Protein AF-A0A1M6E5K1-F1 (afdb_monomer_lite)

Foldseek 3Di:
DPPVVVVVVVVVVVVVVPDDDVVCVVPPPFDADEPDFALRVQCPDQQQVVVNVVCVVVPVSVVSVDLFAKEFEGETPVQVVVQVVPDDDDPLLRQQRMARDEDDQVVDAAWDWGQTRNRFTWIWGDDPPWTDTNNWTFPDWDHHYNRYTYTYTNHRDDAFAFQLRVCVPFPVLVNVLQVVQWDKDFPPVPWAFDQADPVRHTDTPTDIDIDGPCCVQANVRRHFDPPWAKEFAAATHVLVFVQLQVVQVVVVDVPRRGNVSDDSCLCSVFVSVVRQQQGMAIAADDQVLLDAPDPPGQRWDQHRNRDTDGRPWGWDDWDDGSRYIYTYTPHDHDDCCSAQPKFKFFACVQWDPPDDQAIDGDPQKDKDWPDDWGWGWDQQCVFPVRTKIWTFDPVQDQTKIKIKHFGAWHAQAKWWKKWKWFLQEAAWKQKDKPNHGFDTDGSCVCVVVVNFADEPPPPDTWHDDVRMTMYTTIDNPRHGGGGIMMMIIHRTGHPPHPTYIDMTRIIITRGDD

Structure (mmCIF, N/CA/C/O backbone):
data_AF-A0A1M6E5K1-F1
#
_entry.id   AF-A0A1M6E5K1-F1
#
loop_
_atom_site.group_PDB
_atom_site.id
_atom_site.type_symbol
_atom_site.label_atom_id
_atom_site.label_alt_id
_atom_site.label_comp_id
_atom_site.label_asym_id
_atom_site.label_entity_id
_atom_site.label_seq_id
_atom_site.pdbx_PDB_ins_code
_atom_site.Cartn_x
_atom_site.Cartn_y
_atom_site.Cartn_z
_atom_site.occupancy
_atom_site.B_iso_or_equiv
_atom_site.auth_seq_id
_atom_site.auth_comp_id
_atom_site.auth_asym_id
_atom_site.auth_atom_id
_atom_site.pdbx_PDB_model_num
ATOM 1 N N . MET A 1 1 ? 1.579 -42.475 85.757 1.00 48.22 1 MET A N 1
ATOM 2 C CA . MET A 1 1 ? 0.557 -42.544 84.684 1.00 48.22 1 MET A CA 1
ATOM 3 C C . MET A 1 1 ? -0.496 -41.419 84.728 1.00 48.22 1 MET A C 1
ATOM 5 O O . MET A 1 1 ? -1.480 -41.517 84.016 1.00 48.22 1 MET A O 1
ATOM 9 N N . LYS A 1 2 ? -0.306 -40.333 85.506 1.00 48.19 2 LYS A N 1
ATOM 10 C CA . LYS A 1 2 ? -1.270 -39.212 85.595 1.00 48.19 2 LYS A CA 1
ATOM 11 C C . LYS A 1 2 ? -0.885 -37.960 84.786 1.00 48.19 2 LYS A C 1
ATOM 13 O O . LYS A 1 2 ? -1.740 -37.124 84.547 1.00 48.19 2 LYS A O 1
ATOM 18 N N . LEU A 1 3 ? 0.361 -37.859 84.306 1.00 44.28 3 LEU A N 1
ATOM 19 C CA . LEU A 1 3 ? 0.823 -36.708 83.512 1.00 44.28 3 LEU A CA 1
ATOM 20 C C . LEU A 1 3 ? 0.473 -36.814 82.015 1.00 44.28 3 LEU A C 1
ATOM 22 O O . LEU A 1 3 ? 0.294 -35.803 81.352 1.00 44.28 3 LEU A O 1
ATOM 26 N N . LYS A 1 4 ? 0.336 -38.039 81.484 1.00 45.25 4 LYS A N 1
ATOM 27 C CA . LYS A 1 4 ? -0.002 -38.259 80.068 1.00 45.25 4 LYS A CA 1
ATOM 28 C C . LYS A 1 4 ? -1.473 -37.966 79.760 1.00 45.25 4 LYS A C 1
ATOM 30 O O . LYS A 1 4 ? -1.765 -37.526 78.663 1.00 45.25 4 LYS A O 1
ATOM 35 N N . LEU A 1 5 ? -2.377 -38.138 80.729 1.00 45.41 5 LEU A N 1
ATOM 36 C CA . LEU A 1 5 ? -3.809 -37.898 80.527 1.00 45.41 5 LEU A CA 1
ATOM 37 C C . LEU A 1 5 ? -4.137 -36.396 80.433 1.00 45.41 5 LEU A C 1
ATOM 39 O O . LEU A 1 5 ? -4.935 -36.010 79.594 1.00 45.41 5 LEU A O 1
ATOM 43 N N . GLY A 1 6 ? -3.453 -35.546 81.212 1.00 50.06 6 GLY A N 1
ATOM 44 C CA . GLY A 1 6 ? -3.652 -34.090 81.167 1.00 50.06 6 GLY A CA 1
ATOM 45 C C . GLY A 1 6 ? -3.201 -33.441 79.854 1.00 50.06 6 GLY A C 1
ATOM 46 O O . GLY A 1 6 ? -3.825 -32.488 79.403 1.00 50.06 6 GLY A O 1
ATOM 47 N N . ILE A 1 7 ? -2.172 -33.991 79.200 1.00 54.94 7 ILE A N 1
ATOM 48 C CA . ILE A 1 7 ? -1.679 -33.482 77.910 1.00 54.94 7 ILE A CA 1
ATOM 49 C C . ILE A 1 7 ? -2.686 -33.772 76.787 1.00 54.94 7 ILE A C 1
ATOM 51 O O . ILE A 1 7 ? -2.960 -32.884 75.988 1.00 54.94 7 ILE A O 1
ATOM 55 N N . TYR A 1 8 ? -3.311 -34.956 76.764 1.00 54.44 8 TYR A N 1
ATOM 56 C CA . TYR A 1 8 ? -4.342 -35.274 75.764 1.00 54.44 8 TYR A CA 1
ATOM 57 C C . TYR A 1 8 ? -5.641 -34.477 75.963 1.00 54.44 8 TYR A C 1
ATOM 59 O O . TYR A 1 8 ? -6.291 -34.120 74.979 1.00 54.44 8 TYR A O 1
ATOM 67 N N . THR A 1 9 ? -6.003 -34.139 77.206 1.00 57.69 9 THR A N 1
ATOM 68 C CA . THR A 1 9 ? -7.174 -33.291 77.486 1.00 57.69 9 THR A CA 1
ATOM 69 C C . THR A 1 9 ? -6.939 -31.835 77.070 1.00 57.69 9 THR A C 1
ATOM 71 O O . THR A 1 9 ? -7.828 -31.229 76.483 1.00 57.69 9 THR A O 1
ATOM 74 N N . VAL A 1 10 ? -5.738 -31.284 77.288 1.00 57.47 10 VAL A N 1
ATOM 75 C CA . VAL A 1 10 ? -5.394 -29.915 76.851 1.00 57.47 10 VAL A CA 1
ATOM 76 C C . VAL A 1 10 ? -5.276 -29.823 75.323 1.00 57.47 10 VAL A C 1
ATOM 78 O O . VAL A 1 10 ? -5.761 -28.861 74.737 1.00 57.47 10 VAL A O 1
ATOM 81 N N . PHE A 1 11 ? -4.735 -30.851 74.658 1.00 55.16 11 PHE A N 1
ATOM 82 C CA . PHE A 1 11 ? -4.653 -30.893 73.190 1.00 55.16 11 PHE A CA 1
ATOM 83 C C . PHE A 1 11 ? -6.031 -31.042 72.517 1.00 55.16 11 PHE A C 1
ATOM 85 O O . PHE A 1 11 ? -6.264 -30.465 71.461 1.00 55.16 11 PHE A O 1
ATOM 92 N N . SER A 1 12 ? -6.976 -31.750 73.150 1.00 55.81 12 SER A N 1
ATOM 93 C CA . SER A 1 12 ? -8.353 -31.885 72.636 1.00 55.81 12 SER A CA 1
ATOM 94 C C . SER A 1 12 ? -9.198 -30.619 72.832 1.00 55.81 12 SER A C 1
ATOM 96 O O . SER A 1 12 ? -10.115 -30.377 72.057 1.00 55.81 12 SER A O 1
ATOM 98 N N . ILE A 1 13 ? -8.884 -29.789 73.836 1.00 55.34 13 ILE A N 1
ATOM 99 C CA . ILE A 1 13 ? -9.563 -28.501 74.074 1.00 55.34 13 ILE A CA 1
ATOM 100 C C . ILE A 1 13 ? -9.039 -27.409 73.121 1.00 55.34 13 ILE A C 1
ATOM 102 O O . ILE A 1 13 ? -9.813 -26.558 72.694 1.00 55.34 13 ILE A O 1
ATOM 106 N N . LEU A 1 14 ? -7.764 -27.467 72.712 1.00 52.62 14 LEU A N 1
ATOM 107 C CA . LEU A 1 14 ? -7.184 -26.560 71.706 1.00 52.62 14 LEU A CA 1
ATOM 108 C C . LEU A 1 14 ? -7.673 -26.840 70.272 1.00 52.62 14 LEU A C 1
ATOM 110 O O . LEU A 1 14 ? -7.741 -25.916 69.470 1.00 52.62 14 LEU A O 1
ATOM 114 N N . LEU A 1 15 ? -8.074 -28.077 69.957 1.00 52.62 15 LEU A N 1
ATOM 115 C CA . LEU A 1 15 ? -8.610 -28.445 68.636 1.00 52.62 15 LEU A CA 1
ATOM 116 C C . LEU A 1 15 ? -10.079 -28.035 68.421 1.00 52.62 15 LEU A C 1
ATOM 118 O O . LEU A 1 15 ? -10.527 -27.974 67.281 1.00 52.62 15 LEU A O 1
ATOM 122 N N . LEU A 1 16 ? -10.824 -27.719 69.487 1.00 48.66 16 LEU A N 1
ATOM 123 C CA . LEU A 1 16 ? -12.228 -27.287 69.400 1.00 48.66 16 LEU A CA 1
ATOM 124 C C . LEU A 1 16 ? -12.397 -25.757 69.374 1.00 48.66 16 LEU A C 1
ATOM 126 O O . LEU A 1 16 ? -13.493 -25.274 69.103 1.00 48.66 16 LEU A O 1
ATOM 130 N N . ALA A 1 17 ? -11.323 -24.994 69.610 1.00 48.78 17 ALA A N 1
ATOM 131 C CA . ALA A 1 17 ? -11.316 -23.530 69.519 1.00 48.78 17 ALA A CA 1
ATOM 132 C C . ALA A 1 17 ? -10.937 -23.001 68.119 1.00 48.78 17 ALA A C 1
ATOM 134 O O . ALA A 1 17 ? -10.945 -21.796 67.904 1.00 48.78 17 ALA A O 1
ATOM 135 N N . SER A 1 18 ? -10.648 -23.885 67.158 1.00 40.16 18 SER A N 1
ATOM 136 C CA . SER A 1 18 ? -10.368 -23.536 65.755 1.00 40.16 18 SER A CA 1
ATOM 137 C C . SER A 1 18 ? -11.644 -23.546 64.894 1.00 40.16 18 SER A C 1
ATOM 139 O O . SER A 1 18 ? -11.629 -24.006 63.752 1.00 40.16 18 SER A O 1
ATOM 141 N N . CYS A 1 19 ? -12.774 -23.096 65.446 1.00 43.50 19 CYS A N 1
ATOM 142 C CA . CYS A 1 19 ? -14.015 -22.958 64.686 1.00 43.50 19 CYS A CA 1
ATOM 143 C C . CYS A 1 19 ? -14.108 -21.568 64.034 1.00 43.50 19 CYS A C 1
ATOM 145 O O . CYS A 1 19 ? -14.328 -20.560 64.705 1.00 43.50 19 CYS A O 1
ATOM 147 N N . THR A 1 20 ? -13.942 -21.598 62.708 1.00 52.50 20 THR A N 1
ATOM 148 C CA . THR A 1 20 ? -14.623 -20.836 61.639 1.00 52.50 20 THR A CA 1
ATOM 149 C C . THR A 1 20 ? -14.467 -19.318 61.546 1.00 52.50 20 THR A C 1
ATOM 151 O O . THR A 1 20 ? -14.447 -18.810 60.432 1.00 52.50 20 THR A O 1
ATOM 154 N N . LYS A 1 21 ? -14.295 -18.574 62.642 1.00 46.84 21 LYS A N 1
ATOM 155 C CA . LYS A 1 21 ? -14.476 -17.112 62.583 1.00 46.84 21 LYS A CA 1
ATOM 156 C C . LYS A 1 21 ? -13.343 -16.340 61.890 1.00 46.84 21 LYS A C 1
ATOM 158 O O . LYS A 1 21 ? -13.621 -15.452 61.102 1.00 46.84 21 LYS A O 1
ATOM 163 N N . GLU A 1 22 ? -12.082 -16.710 62.120 1.00 43.06 22 GLU A N 1
ATOM 164 C CA . GLU A 1 22 ? -10.945 -16.063 61.432 1.00 43.06 22 GLU A CA 1
ATOM 165 C C . GLU A 1 22 ? -10.785 -16.506 59.970 1.00 43.06 22 GLU A C 1
ATOM 167 O O . GLU A 1 22 ? -10.140 -15.809 59.198 1.00 43.06 22 GLU A O 1
ATOM 172 N N . TRP A 1 23 ? -11.351 -17.654 59.579 1.00 44.66 23 TRP A N 1
ATOM 173 C CA . TRP A 1 23 ? -11.290 -18.129 58.193 1.00 44.66 23 TRP A CA 1
ATOM 174 C C . TRP A 1 23 ? -12.317 -17.380 57.335 1.00 44.66 23 TRP A C 1
ATOM 176 O O . TRP A 1 23 ? -11.956 -16.841 56.294 1.00 44.66 23 TRP A O 1
ATOM 186 N N . ASP A 1 24 ? -13.555 -17.241 57.823 1.00 50.28 24 ASP A N 1
ATOM 187 C CA . ASP A 1 24 ? -14.593 -16.450 57.150 1.00 50.28 24 ASP A CA 1
ATOM 188 C C . ASP A 1 24 ? -14.170 -14.981 56.982 1.00 50.28 24 ASP A C 1
ATOM 190 O O . ASP A 1 24 ? -14.322 -14.429 55.897 1.00 50.28 24 ASP A O 1
ATOM 194 N N . ASP A 1 25 ? -13.554 -14.365 57.997 1.00 53.69 25 ASP A N 1
ATOM 195 C CA . ASP A 1 25 ? -13.106 -12.963 57.936 1.00 53.69 25 ASP A CA 1
ATOM 196 C C . ASP A 1 25 ? -11.902 -12.743 56.989 1.00 53.69 25 ASP A C 1
ATOM 198 O O . ASP A 1 25 ? -11.653 -11.618 56.555 1.00 53.69 25 ASP A O 1
ATOM 202 N N . HIS A 1 26 ? -11.154 -13.800 56.644 1.00 50.38 26 HIS A N 1
ATOM 203 C CA . HIS A 1 26 ? -9.978 -13.723 55.765 1.00 50.38 26 HIS A CA 1
ATOM 204 C C . HIS A 1 26 ? -10.302 -14.023 54.287 1.00 50.38 26 HIS A C 1
ATOM 206 O O . HIS A 1 26 ? -9.507 -13.676 53.409 1.00 50.38 26 HIS A O 1
ATOM 212 N N . PHE A 1 27 ? -11.453 -14.646 54.006 1.00 48.44 27 PHE A N 1
ATOM 213 C CA . PHE A 1 27 ? -11.914 -14.971 52.649 1.00 48.44 27 PHE A CA 1
ATOM 214 C C . PHE A 1 27 ? -13.172 -14.188 52.218 1.00 48.44 27 PHE A C 1
ATOM 216 O O . PHE A 1 27 ? -13.306 -13.901 51.032 1.00 48.44 27 PHE A O 1
ATOM 223 N N . ASN A 1 28 ? -14.034 -13.735 53.139 1.00 50.59 28 ASN A N 1
ATOM 224 C CA . ASN A 1 28 ? -15.246 -12.959 52.821 1.00 50.59 28 ASN A CA 1
ATOM 225 C C . ASN A 1 28 ? -15.008 -11.441 52.840 1.00 50.59 28 ASN A C 1
ATOM 227 O O . ASN A 1 28 ? -15.664 -10.694 53.565 1.00 50.59 28 ASN A O 1
ATOM 231 N N . VAL A 1 29 ? -14.083 -10.956 52.009 1.00 56.31 29 VAL A N 1
ATOM 232 C CA . VAL A 1 29 ? -13.952 -9.505 51.756 1.00 56.31 29 VAL A CA 1
ATOM 233 C C . VAL A 1 29 ? -15.122 -8.991 50.899 1.00 56.31 29 VAL A C 1
ATOM 235 O O . VAL A 1 29 ? -15.413 -7.796 50.886 1.00 56.31 29 VAL A O 1
ATOM 238 N N . TYR A 1 30 ? -15.836 -9.900 50.226 1.00 59.34 30 TYR A N 1
ATOM 239 C CA . TYR A 1 30 ? -16.977 -9.606 49.369 1.00 59.34 30 TYR A CA 1
ATOM 240 C C . TYR A 1 30 ? -18.168 -10.502 49.713 1.00 59.34 30 TYR A C 1
ATOM 242 O O . TYR A 1 30 ? -17.972 -11.687 49.973 1.00 59.34 30 TYR A O 1
ATOM 250 N N . PRO A 1 31 ? -19.400 -9.964 49.715 1.00 63.09 31 PRO A N 1
ATOM 251 C CA . PRO A 1 31 ? -20.587 -10.784 49.892 1.00 63.09 31 PRO A CA 1
ATOM 252 C C . PRO A 1 31 ? -20.734 -11.742 48.701 1.00 63.09 31 PRO A C 1
ATOM 254 O O . PRO A 1 31 ? -20.763 -11.314 47.546 1.00 63.09 31 PRO A O 1
ATOM 257 N N . GLU A 1 32 ? -20.834 -13.035 48.988 1.00 65.19 32 GLU A N 1
ATOM 258 C CA . GLU A 1 32 ? -21.233 -14.067 48.030 1.00 65.19 32 GLU A CA 1
ATOM 259 C C . GLU A 1 32 ? -22.698 -14.433 48.276 1.00 65.19 32 GLU A C 1
ATOM 261 O O . GLU A 1 32 ? -23.161 -14.488 49.419 1.00 65.19 32 GLU A O 1
ATOM 266 N N . THR A 1 33 ? -23.443 -14.682 47.202 1.00 68.06 33 THR A N 1
ATOM 267 C CA . THR A 1 33 ? -24.830 -15.144 47.275 1.00 68.06 33 THR A CA 1
ATOM 268 C C . THR A 1 33 ? -24.932 -16.506 46.600 1.00 68.06 33 THR A C 1
ATOM 270 O O . THR A 1 33 ? -24.624 -16.647 45.422 1.00 68.06 33 THR A O 1
ATOM 273 N N . VAL A 1 34 ? -25.338 -17.521 47.364 1.00 61.97 34 VAL A N 1
ATOM 274 C CA . VAL A 1 34 ? -25.384 -18.927 46.912 1.00 61.97 34 VAL A CA 1
ATOM 275 C C . VAL A 1 34 ? -26.737 -19.335 46.314 1.00 61.97 34 VAL A C 1
ATOM 277 O O . VAL A 1 34 ? -26.868 -20.418 45.747 1.00 61.97 34 VAL A O 1
ATOM 280 N N . ASP A 1 35 ? -27.745 -18.462 46.391 1.00 78.94 35 ASP A N 1
ATOM 281 C CA . ASP A 1 35 ? -29.138 -18.822 46.090 1.00 78.94 35 ASP A CA 1
ATOM 282 C C . ASP A 1 35 ? -29.722 -18.121 44.848 1.00 78.94 35 ASP A C 1
ATOM 284 O O . ASP A 1 35 ? -30.853 -18.414 44.469 1.00 78.94 35 ASP A O 1
ATOM 288 N N . GLN A 1 36 ? -28.979 -17.218 44.195 1.00 86.19 36 GLN A N 1
ATOM 289 C CA . GLN A 1 36 ? -29.477 -16.411 43.073 1.00 86.19 36 GLN A CA 1
ATOM 290 C C . GLN A 1 36 ? -28.488 -16.403 41.899 1.00 86.19 36 GLN A C 1
ATOM 292 O O . GLN A 1 36 ? -27.271 -16.404 42.090 1.00 86.19 36 GLN A O 1
ATOM 297 N N . ASN A 1 37 ? -29.008 -16.403 40.669 1.00 88.88 37 ASN A N 1
ATOM 298 C CA . ASN A 1 37 ? -28.203 -16.240 39.455 1.00 88.88 37 ASN A CA 1
ATOM 299 C C . ASN A 1 37 ? -28.081 -14.749 39.063 1.00 88.88 37 ASN A C 1
ATOM 301 O O . ASN A 1 37 ? -28.903 -13.923 39.466 1.00 88.88 37 ASN A O 1
ATOM 305 N N . VAL A 1 38 ? -27.061 -14.392 38.276 1.00 91.88 38 VAL A N 1
ATOM 306 C CA . VAL A 1 38 ? -26.768 -12.986 37.935 1.00 91.88 38 VAL A CA 1
ATOM 307 C C . VAL A 1 38 ? -27.919 -12.324 37.170 1.00 91.88 38 VAL A C 1
ATOM 309 O O . VAL A 1 38 ? -28.228 -11.159 37.401 1.00 91.88 38 VAL A O 1
ATOM 312 N N . TRP A 1 39 ? -28.606 -13.077 36.307 1.00 93.94 39 TRP A N 1
ATOM 313 C CA . TRP A 1 39 ? -29.719 -12.570 35.503 1.00 93.94 39 TRP A CA 1
ATOM 314 C C . TRP A 1 39 ? -30.942 -12.203 36.346 1.00 93.94 39 TRP A C 1
ATOM 316 O O . TRP A 1 39 ? -31.573 -11.172 36.119 1.00 93.94 39 TRP A O 1
ATOM 32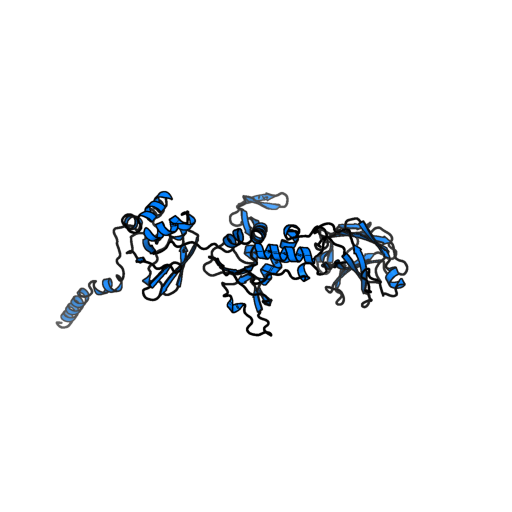6 N N . GLU A 1 40 ? -31.276 -13.032 37.333 1.00 92.44 40 GLU A N 1
ATOM 327 C CA . GLU A 1 40 ? -32.357 -12.787 38.280 1.00 92.44 40 GLU A CA 1
ATOM 328 C C . GLU A 1 40 ? -32.034 -11.578 39.158 1.00 92.44 40 GLU A C 1
ATOM 330 O O . GLU A 1 40 ? -32.916 -10.762 39.416 1.00 92.44 40 GLU A O 1
ATOM 335 N N . ALA A 1 41 ? -30.778 -11.430 39.586 1.00 93.38 41 ALA A N 1
ATOM 336 C CA . ALA A 1 41 ? -30.343 -10.268 40.353 1.00 93.38 41 ALA A CA 1
ATOM 337 C C . ALA A 1 41 ? -30.472 -8.978 39.540 1.00 93.38 41 ALA A C 1
ATOM 339 O O . ALA A 1 41 ? -31.165 -8.054 39.960 1.00 93.38 41 ALA A O 1
ATOM 340 N N . MET A 1 42 ? -29.901 -8.964 38.335 1.00 95.50 42 MET A N 1
ATOM 341 C CA . MET A 1 42 ? -29.976 -7.828 37.420 1.00 95.50 42 MET A CA 1
ATOM 342 C C . MET A 1 42 ? -31.418 -7.473 37.041 1.00 95.50 42 MET A C 1
ATOM 344 O O . MET A 1 42 ? -31.781 -6.303 37.005 1.00 95.50 42 MET A O 1
ATOM 348 N N . SER A 1 43 ? -32.274 -8.473 36.810 1.00 95.69 43 SER A N 1
ATOM 349 C CA . SER A 1 43 ? -33.689 -8.258 36.472 1.00 95.69 43 SER A CA 1
ATOM 350 C C . SER A 1 43 ? -34.505 -7.612 37.595 1.00 95.69 43 SER A C 1
ATOM 352 O O . SER A 1 43 ? -35.585 -7.088 37.323 1.00 95.69 43 SER A O 1
ATOM 354 N N . ASN A 1 44 ? -34.020 -7.668 38.838 1.00 95.00 44 ASN A N 1
ATOM 355 C CA . ASN A 1 44 ? -34.654 -7.058 40.004 1.00 95.00 44 ASN A CA 1
ATOM 356 C C . ASN A 1 44 ? -34.008 -5.721 40.409 1.00 95.00 44 ASN A C 1
ATOM 358 O O . ASN A 1 44 ? -34.483 -5.090 41.355 1.00 95.00 44 ASN A O 1
ATOM 362 N N . ASP A 1 45 ? -32.949 -5.288 39.721 1.00 95.75 45 ASP A N 1
ATOM 363 C CA . ASP A 1 45 ? -32.248 -4.044 40.014 1.00 95.75 45 ASP A CA 1
ATOM 364 C C . ASP A 1 45 ? -32.904 -2.864 39.262 1.00 95.75 45 ASP A C 1
ATOM 366 O O . ASP A 1 45 ? -32.840 -2.794 38.029 1.00 95.75 45 ASP A O 1
ATOM 370 N N . PRO A 1 46 ? -33.561 -1.921 39.970 1.00 96.69 46 PRO A N 1
ATOM 371 C CA . PRO A 1 46 ? -34.253 -0.808 39.330 1.00 96.69 46 PRO A CA 1
ATOM 372 C C . PRO A 1 46 ? -33.301 0.182 38.646 1.00 96.69 46 PRO A C 1
ATOM 374 O O . PRO A 1 46 ? -33.755 0.943 37.794 1.00 96.69 46 PRO A O 1
ATOM 377 N N . GLU A 1 47 ? -32.012 0.198 38.999 1.00 96.75 47 GLU A N 1
ATOM 378 C CA . GLU A 1 47 ? -31.032 1.149 38.463 1.00 96.75 47 GLU A CA 1
ATOM 379 C C . GLU A 1 47 ? -30.626 0.850 37.015 1.00 96.75 47 GLU A C 1
ATOM 381 O O . GLU A 1 47 ? -30.208 1.757 36.296 1.00 96.75 47 GLU A O 1
ATOM 386 N N . ILE A 1 48 ? -30.774 -0.404 36.587 1.00 97.75 48 ILE A N 1
ATOM 387 C CA . ILE A 1 48 ? -30.335 -0.904 35.276 1.00 97.75 48 ILE A CA 1
ATOM 388 C C . ILE A 1 48 ? -31.478 -1.514 34.452 1.00 97.75 48 ILE A C 1
ATOM 390 O O . ILE A 1 48 ? -31.243 -2.153 33.424 1.00 97.75 48 ILE A O 1
ATOM 394 N N . ALA A 1 49 ? -32.723 -1.342 34.905 1.00 98.06 49 ALA A N 1
ATOM 395 C CA . ALA A 1 49 ? -33.913 -1.954 34.320 1.00 98.06 49 ALA A CA 1
ATOM 396 C C . ALA A 1 49 ? -34.054 -1.703 32.806 1.00 98.06 49 ALA A C 1
ATOM 398 O O . ALA A 1 49 ? -34.487 -2.601 32.078 1.00 98.06 49 ALA A O 1
ATOM 399 N N . ASP A 1 50 ? -33.654 -0.527 32.318 1.00 97.75 50 ASP A N 1
ATOM 400 C CA . ASP A 1 50 ? -33.740 -0.181 30.898 1.00 97.75 50 ASP A CA 1
ATOM 401 C C . ASP A 1 50 ? -32.759 -1.007 30.057 1.00 97.75 50 ASP A C 1
ATOM 403 O O . ASP A 1 50 ? -33.129 -1.522 28.999 1.00 97.75 50 ASP A O 1
ATOM 407 N N . PHE A 1 51 ? -31.544 -1.241 30.562 1.00 97.62 51 PHE A N 1
ATOM 408 C CA . PHE A 1 51 ? -30.577 -2.113 29.896 1.00 97.62 51 PHE A CA 1
ATOM 409 C C . PHE A 1 51 ? -31.037 -3.576 29.889 1.00 97.62 51 PHE A C 1
ATOM 411 O O . PHE A 1 51 ? -30.845 -4.286 28.905 1.00 97.62 51 PHE A O 1
ATOM 418 N N . ILE A 1 52 ? -31.711 -4.038 30.947 1.00 97.62 52 ILE A N 1
ATOM 419 C CA . ILE A 1 52 ? -32.289 -5.393 30.975 1.00 97.62 52 ILE A CA 1
ATOM 420 C C . ILE A 1 52 ? -33.398 -5.554 29.939 1.00 97.62 52 ILE A C 1
ATOM 422 O O . ILE A 1 52 ? -33.491 -6.600 29.293 1.00 97.62 52 ILE A O 1
ATOM 426 N N . ASN A 1 53 ? -34.242 -4.536 29.767 1.00 97.06 53 ASN A N 1
ATOM 427 C CA . ASN A 1 53 ? -35.265 -4.548 28.725 1.00 97.06 53 ASN A CA 1
ATOM 428 C C . ASN A 1 53 ? -34.630 -4.605 27.333 1.00 97.06 53 ASN A C 1
ATOM 430 O O . ASN A 1 53 ? -35.077 -5.397 26.505 1.00 97.06 53 ASN A O 1
ATOM 434 N N . LEU A 1 54 ? -33.545 -3.858 27.121 1.00 96.62 54 LEU A N 1
ATOM 435 C CA . LEU A 1 54 ? -32.776 -3.894 25.881 1.00 96.62 54 LEU A CA 1
ATOM 436 C C . LEU A 1 54 ? -32.169 -5.285 25.619 1.00 96.62 54 LEU A C 1
ATOM 438 O O . LEU A 1 54 ? -32.317 -5.826 24.526 1.00 96.62 54 LEU A O 1
ATOM 442 N N . LEU A 1 55 ? -31.571 -5.932 26.627 1.00 96.88 55 LEU A N 1
ATOM 443 C CA . LEU A 1 55 ? -31.071 -7.308 26.493 1.00 96.88 55 LEU A CA 1
ATOM 444 C C . LEU A 1 55 ? -32.186 -8.299 26.118 1.00 96.88 55 LEU A C 1
ATOM 446 O O . LEU A 1 55 ? -31.967 -9.176 25.284 1.00 96.88 55 LEU A O 1
ATOM 450 N N . LYS A 1 56 ? -33.386 -8.165 26.697 1.00 96.12 56 LYS A N 1
ATOM 451 C CA . LYS A 1 56 ? -34.546 -9.012 26.354 1.00 96.12 56 LYS A CA 1
ATOM 452 C C . LYS A 1 56 ? -35.037 -8.771 24.930 1.00 96.12 56 LYS A C 1
ATOM 454 O O . LYS A 1 56 ? -35.384 -9.727 24.243 1.00 96.12 56 LYS A O 1
ATOM 459 N N . GLU A 1 57 ? -35.066 -7.519 24.482 1.00 95.88 57 GLU A N 1
ATOM 460 C CA . GLU A 1 57 ? -35.458 -7.160 23.115 1.00 95.88 57 GLU A CA 1
ATOM 461 C C . GLU A 1 57 ? -34.549 -7.831 22.075 1.00 95.88 57 GLU A C 1
ATOM 463 O O . GLU A 1 57 ? -35.036 -8.392 21.094 1.00 95.88 57 GLU A O 1
ATOM 468 N N . PHE A 1 58 ? -33.244 -7.872 22.351 1.00 95.75 58 PHE A N 1
ATOM 469 C CA . PHE A 1 58 ? -32.245 -8.540 21.516 1.00 95.75 58 PHE A CA 1
ATOM 470 C C . PHE A 1 58 ? -32.095 -10.049 21.800 1.00 95.75 58 PHE A C 1
ATOM 472 O O . PHE A 1 58 ? -31.245 -10.695 21.191 1.00 95.75 58 PHE A O 1
ATOM 479 N N . GLN A 1 59 ? -32.919 -10.629 22.684 1.00 94.75 59 GLN A N 1
ATOM 480 C CA . GLN A 1 59 ? -32.933 -12.061 23.042 1.00 94.75 59 GLN A CA 1
ATOM 481 C C . GLN A 1 59 ? -31.655 -12.573 23.740 1.00 94.75 59 GLN A C 1
ATOM 483 O O . GLN A 1 59 ? -31.288 -13.742 23.630 1.00 94.75 59 GLN A O 1
ATOM 488 N N . TYR A 1 60 ? -30.965 -11.710 24.487 1.00 94.25 60 TYR A N 1
ATOM 489 C CA . TYR A 1 60 ? -29.759 -12.066 25.249 1.00 94.25 60 TYR A CA 1
ATOM 490 C C . TYR A 1 60 ? -30.072 -12.775 26.575 1.00 94.25 60 TYR A C 1
ATOM 492 O O . TYR A 1 60 ? -29.175 -13.336 27.205 1.00 94.25 60 TYR A O 1
ATOM 500 N N . ASP A 1 61 ? -31.336 -12.807 27.001 1.00 89.62 61 ASP A N 1
ATOM 501 C CA . ASP A 1 61 ? -31.783 -13.487 28.219 1.00 89.62 61 ASP A CA 1
ATOM 502 C C . ASP A 1 61 ? -31.494 -14.999 28.199 1.00 89.62 61 ASP A C 1
ATOM 504 O O . ASP A 1 61 ? -31.320 -15.619 29.252 1.00 89.62 61 ASP A O 1
ATOM 508 N N . THR A 1 62 ? -31.348 -15.598 27.012 1.00 88.56 62 THR A N 1
ATOM 509 C CA . THR A 1 62 ? -30.987 -17.014 26.866 1.00 88.56 62 THR A CA 1
ATOM 510 C C . THR A 1 62 ? -29.528 -17.319 27.210 1.00 88.56 62 THR A C 1
ATOM 512 O O . THR A 1 62 ? -29.219 -18.463 27.540 1.00 88.56 62 THR A O 1
ATOM 515 N N . LEU A 1 63 ? -28.620 -16.333 27.172 1.00 86.88 63 LEU A N 1
ATOM 516 C CA . LEU A 1 63 ? -27.192 -16.552 27.457 1.00 86.88 63 LEU A CA 1
ATOM 517 C C . LEU A 1 63 ? -26.968 -17.084 28.880 1.00 86.88 63 LEU A C 1
ATOM 519 O O . LEU A 1 63 ? -26.156 -17.987 29.104 1.00 86.88 63 LEU A O 1
ATOM 523 N N . PHE A 1 64 ? -27.754 -16.583 29.834 1.00 86.44 64 PHE A N 1
ATOM 524 C CA . PHE A 1 64 ? -27.640 -16.910 31.258 1.00 86.44 64 PHE A CA 1
ATOM 525 C C . PHE A 1 64 ? -28.264 -18.256 31.643 1.00 86.44 64 PHE A C 1
ATOM 527 O O . PHE A 1 64 ? -28.239 -18.622 32.816 1.00 86.44 64 PHE A O 1
ATOM 534 N N . GLN A 1 65 ? -28.816 -18.997 30.676 1.00 85.00 65 GLN A N 1
ATOM 535 C CA . GLN A 1 65 ? -29.297 -20.371 30.871 1.00 85.00 65 GLN A CA 1
ATOM 536 C C . GLN A 1 65 ? -28.166 -21.409 30.771 1.00 85.00 65 GLN A C 1
ATOM 538 O O . GLN A 1 65 ? -28.380 -22.579 31.078 1.00 85.00 65 GLN A O 1
ATOM 543 N N . SER A 1 66 ? -26.981 -20.994 30.314 1.00 81.81 66 SER A N 1
ATOM 544 C CA . SER A 1 66 ? -25.785 -21.835 30.232 1.00 81.81 66 SER A CA 1
ATOM 545 C C . SER A 1 66 ? -25.004 -21.870 31.552 1.00 81.81 66 SER A C 1
ATOM 547 O O . SER A 1 66 ? -25.116 -20.962 32.373 1.00 81.81 66 SER A O 1
ATOM 549 N N . ASP A 1 67 ? -24.144 -22.880 31.717 1.00 84.06 67 ASP A N 1
ATOM 550 C CA . ASP A 1 67 ? -23.227 -23.012 32.865 1.00 84.06 67 ASP A CA 1
ATOM 551 C C . ASP A 1 67 ? -21.980 -22.101 32.757 1.00 84.06 67 ASP A C 1
ATOM 553 O O . ASP A 1 67 ? -20.998 -22.275 33.482 1.00 84.06 67 ASP A O 1
ATOM 557 N N . ILE A 1 68 ? -21.976 -21.150 31.819 1.00 87.50 68 ILE A N 1
ATOM 558 C CA . ILE A 1 68 ? -20.859 -20.225 31.607 1.00 87.50 68 ILE A CA 1
ATOM 559 C C . ILE A 1 68 ? -20.944 -19.101 32.653 1.00 87.50 68 ILE A C 1
ATOM 561 O O . ILE A 1 68 ? -22.007 -18.497 32.801 1.00 87.50 68 ILE A O 1
ATOM 565 N N . PRO A 1 69 ? -19.849 -18.779 33.368 1.00 90.50 69 PRO A N 1
ATOM 566 C CA . PRO A 1 69 ? -19.821 -17.621 34.248 1.00 90.50 69 PRO A CA 1
ATOM 567 C C . PRO A 1 69 ? -19.704 -16.325 33.439 1.00 90.50 69 PRO A C 1
ATOM 569 O O . PRO A 1 69 ? -18.806 -16.190 32.606 1.00 90.50 69 PRO A O 1
ATOM 572 N N . TYR A 1 70 ? -20.557 -15.345 33.732 1.00 93.81 70 TYR A N 1
ATOM 573 C CA . TYR A 1 70 ? -20.547 -14.045 33.058 1.00 93.81 70 TYR A CA 1
ATOM 574 C C . TYR A 1 70 ? -20.117 -12.903 33.980 1.00 93.81 70 TYR A C 1
ATOM 576 O O . TYR A 1 70 ? -20.450 -12.875 35.163 1.00 93.81 70 TYR A O 1
ATOM 584 N N . THR A 1 71 ? -19.428 -11.917 33.415 1.00 95.94 71 THR A N 1
ATOM 585 C CA . THR A 1 71 ? -19.318 -10.582 34.006 1.00 95.94 71 THR A CA 1
ATOM 586 C C . THR A 1 71 ? -19.977 -9.580 33.078 1.00 95.94 71 THR A C 1
ATOM 588 O O . THR A 1 71 ? -19.662 -9.551 31.889 1.00 95.94 71 THR A O 1
ATOM 591 N N . LEU A 1 72 ? -20.869 -8.756 33.619 1.00 97.12 72 LEU A N 1
ATOM 592 C CA . LEU A 1 72 ? -21.559 -7.721 32.863 1.00 97.12 72 LEU A CA 1
ATOM 593 C C . LEU A 1 72 ? -21.129 -6.341 33.327 1.00 97.12 72 LEU A C 1
ATOM 595 O O . LEU A 1 72 ? -21.047 -6.074 34.522 1.00 97.12 72 LEU A O 1
ATOM 599 N N . PHE A 1 73 ? -20.899 -5.457 32.374 1.00 97.69 73 PHE A N 1
ATOM 600 C CA . PHE A 1 73 ? -20.723 -4.037 32.619 1.00 97.69 73 PHE A CA 1
ATOM 601 C C . PHE A 1 73 ? -21.989 -3.360 32.136 1.00 97.69 73 PHE A C 1
ATOM 603 O O . PHE A 1 73 ? -22.296 -3.416 30.958 1.00 97.69 73 PHE A O 1
ATOM 610 N N . VAL A 1 74 ? -22.787 -2.814 33.038 1.00 97.75 74 VAL A N 1
ATOM 611 C CA . VAL A 1 74 ? -24.165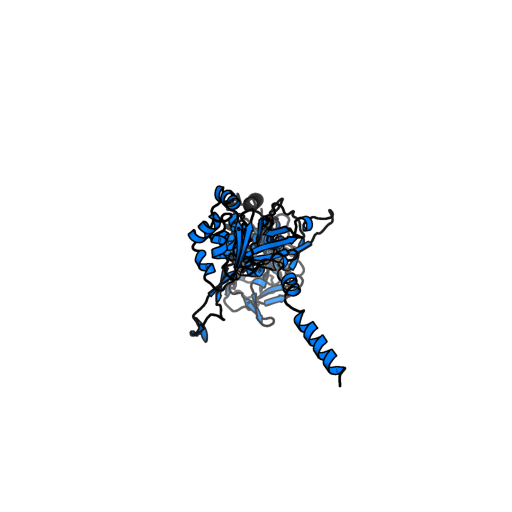 -2.432 32.740 1.00 97.75 74 VAL A CA 1
ATOM 612 C C . VAL A 1 74 ? -24.322 -0.935 32.951 1.00 97.75 74 VAL A C 1
ATOM 614 O O . VAL A 1 74 ? -24.115 -0.473 34.071 1.00 97.75 74 VAL A O 1
ATOM 617 N N . PRO A 1 75 ? -24.687 -0.145 31.933 1.00 97.81 75 PRO A N 1
ATOM 618 C CA . PRO A 1 75 ? -24.967 1.267 32.144 1.00 97.81 75 PRO A CA 1
ATOM 619 C C . PRO A 1 75 ? -26.197 1.446 33.037 1.00 97.81 75 PRO A C 1
ATOM 621 O O . PRO A 1 75 ? -27.190 0.730 32.899 1.00 97.81 75 PRO A O 1
ATOM 624 N N . SER A 1 76 ? -26.143 2.426 33.940 1.00 97.69 76 SER A N 1
ATOM 625 C CA . SER A 1 76 ? -27.345 2.886 34.648 1.00 97.69 76 SER A CA 1
ATOM 626 C C . SER A 1 76 ? -28.400 3.415 33.664 1.00 97.69 76 SER A C 1
ATOM 628 O O . SER A 1 76 ? -28.065 3.835 32.553 1.00 97.69 76 SER A O 1
ATOM 630 N N . ASN A 1 77 ? -29.672 3.449 34.068 1.00 97.88 77 ASN A N 1
ATOM 631 C CA . ASN A 1 77 ? -30.757 3.983 33.234 1.00 97.88 77 ASN A CA 1
ATOM 632 C C . ASN A 1 77 ? -30.458 5.415 32.752 1.00 97.88 77 ASN A C 1
ATOM 634 O O . ASN A 1 77 ? -30.687 5.736 31.588 1.00 97.88 77 ASN A O 1
ATOM 638 N N . ASP A 1 78 ? -29.881 6.257 33.619 1.00 96.94 78 ASP A N 1
ATOM 639 C CA . ASP A 1 78 ? -29.495 7.630 33.271 1.00 96.94 78 ASP A CA 1
ATOM 640 C C . ASP A 1 78 ? -28.415 7.651 32.178 1.00 96.94 78 ASP A C 1
ATOM 642 O O . ASP A 1 78 ? -28.526 8.405 31.208 1.00 96.94 78 ASP A O 1
ATOM 646 N N . ALA A 1 79 ? -27.394 6.798 32.308 1.00 96.94 79 ALA A N 1
ATOM 647 C CA . ALA A 1 79 ? -26.317 6.660 31.330 1.00 96.94 79 ALA A CA 1
ATOM 648 C C . ALA A 1 79 ? -26.839 6.162 29.974 1.00 96.94 79 ALA A C 1
ATOM 650 O O . ALA A 1 79 ? -26.504 6.710 28.920 1.00 96.94 79 ALA A O 1
ATOM 651 N N . LEU A 1 80 ? -27.702 5.144 30.000 1.00 97.62 80 LEU A N 1
ATOM 652 C CA . LEU A 1 80 ? -28.290 4.561 28.801 1.00 97.62 80 LEU A CA 1
ATOM 653 C C . LEU A 1 80 ? -29.218 5.554 28.088 1.00 97.62 80 LEU A C 1
ATOM 655 O O . LEU A 1 80 ? -29.128 5.705 26.871 1.00 97.62 80 LEU A O 1
ATOM 659 N N . ALA A 1 81 ? -30.063 6.277 28.828 1.00 97.50 81 ALA A N 1
ATOM 660 C CA . ALA A 1 81 ? -30.957 7.287 28.265 1.00 97.50 81 ALA A CA 1
ATOM 661 C C . ALA A 1 81 ? -30.183 8.433 27.593 1.00 97.50 81 ALA A C 1
ATOM 663 O O . ALA A 1 81 ? -30.556 8.882 26.507 1.00 97.50 81 ALA A O 1
ATOM 664 N N . GLN A 1 82 ? -29.080 8.883 28.204 1.00 96.75 82 GLN A N 1
ATOM 665 C CA . GLN A 1 82 ? -28.199 9.885 27.600 1.00 96.75 82 GLN A CA 1
ATOM 666 C C . GLN A 1 82 ? -27.588 9.376 26.291 1.00 96.75 82 GLN A C 1
ATOM 668 O O . GLN A 1 82 ? -27.636 10.079 25.281 1.00 96.75 82 GLN A O 1
ATOM 673 N N . TYR A 1 83 ? -27.082 8.141 26.271 1.00 96.19 83 TYR A N 1
ATOM 674 C CA . TYR A 1 83 ? -26.510 7.536 25.068 1.00 96.19 83 TYR A CA 1
ATOM 675 C C . TYR A 1 83 ? -27.534 7.400 23.932 1.00 96.19 83 TYR A C 1
ATOM 677 O O . TYR A 1 83 ? -27.263 7.834 22.807 1.00 96.19 83 TYR A O 1
ATOM 685 N N . LEU A 1 84 ? -28.718 6.854 24.232 1.00 96.38 84 LEU A N 1
ATOM 686 C CA . LEU A 1 84 ? -29.780 6.589 23.255 1.00 96.38 84 LEU A CA 1
ATOM 687 C C . LEU A 1 84 ? -30.447 7.860 22.707 1.00 96.38 84 LEU A C 1
ATOM 689 O O . LEU A 1 84 ? -31.156 7.807 21.707 1.00 96.38 84 LEU A O 1
ATOM 693 N N . SER A 1 85 ? -30.209 9.024 23.321 1.00 96.12 85 SER A N 1
ATOM 694 C CA . SER A 1 85 ? -30.680 10.304 22.778 1.00 96.12 85 SER A CA 1
ATOM 695 C C . SER A 1 85 ? -29.958 10.727 21.490 1.00 96.12 85 SER A C 1
ATOM 697 O O . SER A 1 85 ? -30.479 11.554 20.741 1.00 96.12 85 SER A O 1
ATOM 699 N N . LEU A 1 86 ? -28.770 10.163 21.234 1.00 96.00 86 LEU A N 1
ATOM 700 C CA . LEU A 1 86 ? -27.902 10.507 20.102 1.00 96.00 86 LEU A CA 1
ATOM 701 C C . LEU A 1 86 ? -27.460 9.293 19.272 1.00 96.00 86 LEU A C 1
ATOM 703 O O . LEU A 1 86 ? -26.928 9.477 18.181 1.00 96.00 86 LEU A O 1
ATOM 707 N N . ASN A 1 87 ? -27.616 8.076 19.791 1.00 95.06 87 ASN A N 1
ATOM 708 C CA . ASN A 1 87 ? -27.096 6.847 19.194 1.00 95.06 87 ASN A CA 1
ATOM 709 C C . ASN A 1 87 ? -28.161 5.746 19.247 1.00 95.06 87 ASN A C 1
ATOM 711 O O . ASN A 1 87 ? -29.090 5.807 20.049 1.00 95.06 87 ASN A O 1
ATOM 715 N N . GLU A 1 88 ? -27.979 4.704 18.444 1.00 93.00 88 GLU A N 1
ATOM 716 C CA . GLU A 1 88 ? -28.786 3.486 18.503 1.00 93.00 88 GLU A CA 1
ATOM 717 C C . GLU A 1 88 ? -27.970 2.361 19.147 1.00 93.00 88 GLU A C 1
ATOM 719 O O . GLU A 1 88 ? -26.751 2.297 18.988 1.00 93.00 88 GLU A O 1
ATOM 724 N N . ALA A 1 89 ? -28.636 1.482 19.896 1.00 93.69 89 ALA A N 1
ATOM 725 C CA . ALA A 1 89 ? -28.005 0.273 20.404 1.00 93.69 89 ALA A CA 1
ATOM 726 C C . ALA A 1 89 ? -28.059 -0.836 19.350 1.00 93.69 89 ALA A C 1
ATOM 728 O O . ALA A 1 89 ? -29.101 -1.075 18.742 1.00 93.69 89 ALA A O 1
ATOM 729 N N . ASP A 1 90 ? -26.948 -1.544 19.183 1.00 94.12 90 ASP A N 1
ATOM 730 C CA . ASP A 1 90 ? -26.832 -2.700 18.305 1.00 94.12 90 ASP A CA 1
ATOM 731 C C . ASP A 1 90 ? -26.218 -3.902 19.044 1.00 94.12 90 ASP A C 1
ATOM 733 O O . ASP A 1 90 ? -25.848 -3.839 20.221 1.00 94.12 90 ASP A O 1
ATOM 737 N N . THR A 1 91 ? -26.097 -5.031 18.348 1.00 95.06 91 THR A N 1
ATOM 738 C CA . THR A 1 91 ? -25.504 -6.245 18.923 1.00 95.06 91 THR A CA 1
ATOM 739 C C . THR A 1 91 ? -24.036 -6.064 19.295 1.00 95.06 91 THR A C 1
ATOM 741 O O . THR A 1 91 ? -23.575 -6.688 20.246 1.00 95.06 91 THR A O 1
ATOM 744 N N . THR A 1 92 ? -23.288 -5.225 18.573 1.00 93.44 92 THR A N 1
ATOM 745 C CA . THR A 1 92 ? -21.864 -4.974 18.840 1.00 93.44 92 THR A CA 1
ATOM 746 C C . THR A 1 92 ? -21.693 -4.269 20.179 1.00 93.44 92 THR A C 1
ATOM 748 O O . THR A 1 92 ? -20.868 -4.689 20.994 1.00 93.44 92 THR A O 1
ATOM 751 N N . LEU A 1 93 ? -22.526 -3.260 20.442 1.00 95.69 93 LEU A N 1
ATOM 752 C CA . LEU A 1 93 ? -22.599 -2.556 21.712 1.00 95.69 93 LEU A CA 1
ATOM 753 C C . LEU A 1 93 ? -22.966 -3.513 22.849 1.00 95.69 93 LEU A C 1
ATOM 755 O O . LEU A 1 93 ? -22.257 -3.562 23.851 1.00 95.69 93 LEU A O 1
ATOM 759 N N . LEU A 1 94 ? -24.036 -4.302 22.702 1.00 96.75 94 LEU A N 1
ATOM 760 C CA . LEU A 1 94 ? -24.465 -5.240 23.748 1.00 96.75 94 LEU A CA 1
ATOM 761 C C . LEU A 1 94 ? -23.396 -6.296 24.043 1.00 96.75 94 LEU A C 1
ATOM 763 O O . LEU A 1 94 ? -23.086 -6.560 25.203 1.00 96.75 94 LEU A O 1
ATOM 767 N N . ASN A 1 95 ? -22.775 -6.847 23.001 1.00 96.75 95 ASN A N 1
ATOM 768 C CA . ASN A 1 95 ? -21.678 -7.799 23.129 1.00 96.75 95 ASN A CA 1
ATOM 769 C C . ASN A 1 95 ? -20.455 -7.193 23.840 1.00 96.75 95 ASN A C 1
ATOM 771 O O . ASN A 1 95 ? -19.774 -7.897 24.584 1.00 96.75 95 ASN A O 1
ATOM 775 N N . TYR A 1 96 ? -20.179 -5.899 23.655 1.00 97.19 96 TYR A N 1
ATOM 776 C CA . TYR A 1 96 ? -19.069 -5.222 24.333 1.00 97.19 96 TYR A CA 1
ATOM 777 C C . TYR A 1 96 ? -19.266 -5.123 25.857 1.00 97.19 96 TYR A C 1
ATOM 779 O O . TYR A 1 96 ? -18.305 -5.101 26.618 1.00 97.19 96 TYR A O 1
ATOM 787 N N . HIS A 1 97 ? -20.513 -5.141 26.327 1.00 97.69 97 HIS A N 1
ATOM 788 C CA . HIS A 1 97 ? -20.856 -5.047 27.748 1.00 97.69 97 HIS A CA 1
ATOM 789 C C . HIS A 1 97 ? -20.872 -6.408 28.473 1.00 97.69 97 HIS A C 1
ATOM 791 O O . HIS A 1 97 ? -21.177 -6.471 29.667 1.00 97.69 97 HIS A O 1
ATOM 797 N N . ILE A 1 98 ? -20.549 -7.510 27.784 1.00 96.94 98 ILE A N 1
ATOM 798 C CA . ILE A 1 98 ? -20.633 -8.873 28.327 1.00 96.94 98 ILE A CA 1
ATOM 799 C C . ILE A 1 98 ? -19.292 -9.588 28.171 1.00 96.94 98 ILE A C 1
ATOM 801 O O . ILE A 1 98 ? -18.694 -9.608 27.098 1.00 96.94 98 ILE A O 1
ATOM 805 N N . VAL A 1 99 ? -18.847 -10.239 29.242 1.00 96.19 99 VAL A N 1
ATOM 806 C CA . VAL A 1 99 ? -17.617 -11.033 29.295 1.00 96.19 99 VAL A CA 1
ATOM 807 C C . VAL A 1 99 ? -17.939 -12.446 29.779 1.00 96.19 99 VAL A C 1
ATOM 809 O O . VAL A 1 99 ? -18.688 -12.620 30.736 1.00 96.19 99 VAL A O 1
ATOM 812 N N . THR A 1 100 ? -17.350 -13.471 29.158 1.00 93.38 100 THR A N 1
ATOM 813 C CA . THR A 1 100 ? -17.611 -14.900 29.451 1.00 93.38 100 THR A CA 1
ATOM 814 C C . THR A 1 100 ? -16.685 -15.484 30.520 1.00 93.38 100 THR A C 1
ATOM 816 O O . THR A 1 100 ? -16.353 -16.671 30.500 1.00 93.38 100 THR A O 1
ATOM 819 N N . HIS A 1 101 ? -16.185 -14.637 31.415 1.00 88.00 101 HIS A N 1
ATOM 820 C CA . HIS A 1 101 ? -15.398 -15.051 32.567 1.00 88.00 101 HIS A CA 1
ATOM 821 C C . HIS A 1 101 ? -15.666 -14.135 33.758 1.00 88.00 101 HIS A C 1
ATOM 823 O O . HIS A 1 101 ? -16.062 -12.976 33.609 1.00 88.00 101 HIS A O 1
ATOM 829 N N . PHE A 1 102 ? -15.393 -14.639 34.955 1.00 89.75 102 PHE A N 1
ATOM 830 C CA . PHE A 1 102 ? -15.554 -13.885 36.189 1.00 89.75 102 PHE A CA 1
ATOM 831 C C . PHE A 1 102 ? -14.452 -12.829 36.368 1.00 89.75 102 PHE A C 1
ATOM 833 O O . PHE A 1 102 ? -13.268 -13.125 36.202 1.00 89.75 102 PHE A O 1
ATOM 840 N N . ILE A 1 103 ? -14.846 -11.607 36.730 1.00 91.31 103 ILE A N 1
ATOM 841 C CA . ILE A 1 103 ? -13.945 -10.513 37.097 1.00 91.31 103 ILE A CA 1
ATOM 842 C C . ILE A 1 103 ? -14.301 -10.046 38.506 1.00 91.31 103 ILE A C 1
ATOM 844 O O . ILE A 1 103 ? -15.428 -9.633 38.773 1.00 91.31 103 ILE A O 1
ATOM 848 N N . GLN A 1 104 ? -13.303 -10.049 39.385 1.00 89.19 104 GLN A N 1
ATOM 849 C CA . GLN A 1 104 ? -13.386 -9.479 40.724 1.00 89.19 104 GLN A CA 1
ATOM 850 C C . GLN A 1 104 ? -12.451 -8.278 40.807 1.00 89.19 104 GLN A C 1
ATOM 852 O O . GLN A 1 104 ? -11.250 -8.431 40.573 1.00 89.19 104 GLN A O 1
ATOM 857 N N . SER A 1 105 ? -12.973 -7.101 41.166 1.00 88.56 105 SER A N 1
ATOM 858 C CA . SER A 1 105 ? -12.185 -5.863 41.125 1.00 88.56 105 SER A CA 1
ATOM 859 C C . SER A 1 105 ? -10.923 -5.952 41.995 1.00 88.56 105 SER A C 1
ATOM 861 O O . SER A 1 105 ? -9.837 -5.640 41.524 1.00 88.56 105 SER A O 1
ATOM 863 N N . ALA A 1 106 ? -11.025 -6.471 43.225 1.00 85.50 106 ALA A N 1
ATOM 864 C CA . ALA A 1 106 ? -9.883 -6.650 44.132 1.00 85.50 106 ALA A CA 1
ATOM 865 C C . ALA A 1 106 ? -8.815 -7.636 43.648 1.00 85.50 106 ALA A C 1
ATOM 867 O O . ALA A 1 106 ? -7.696 -7.597 44.149 1.00 85.50 106 ALA A O 1
ATOM 868 N N . SER A 1 107 ? -9.140 -8.536 42.720 1.00 86.12 107 SER A N 1
ATOM 869 C CA . SER A 1 107 ? -8.160 -9.473 42.160 1.00 86.12 107 SER A CA 1
ATOM 870 C C . SER A 1 107 ? -7.351 -8.856 41.019 1.00 86.12 107 SER A C 1
ATOM 872 O O . SER A 1 107 ? -6.437 -9.497 40.498 1.00 86.12 107 SER A O 1
ATOM 874 N N . ILE A 1 108 ? -7.683 -7.628 40.614 1.00 86.25 108 ILE A N 1
ATOM 875 C CA . ILE A 1 108 ? -6.977 -6.886 39.581 1.00 86.25 108 ILE A CA 1
ATOM 876 C C . ILE A 1 108 ? -6.192 -5.753 40.233 1.00 86.25 108 ILE A C 1
ATOM 878 O O . ILE A 1 108 ? -6.757 -4.862 40.855 1.00 86.25 108 ILE A O 1
ATOM 882 N N . GLU A 1 109 ? -4.877 -5.773 40.045 1.00 85.44 109 GLU A N 1
ATOM 883 C CA . GLU A 1 109 ? -4.001 -4.648 40.358 1.00 85.44 109 GLU A CA 1
ATOM 884 C C . GLU A 1 109 ? -3.548 -3.992 39.049 1.00 85.44 109 GLU A C 1
ATOM 886 O O . GLU A 1 109 ? -3.088 -4.678 38.127 1.00 85.44 109 GLU A O 1
ATOM 891 N N . GLY A 1 110 ? -3.678 -2.666 38.959 1.00 90.69 110 GLY A N 1
ATOM 892 C CA . GLY A 1 110 ? -3.302 -1.904 37.771 1.00 90.69 110 GLY A CA 1
ATOM 893 C C . GLY A 1 110 ? -4.261 -2.135 36.602 1.00 90.69 110 GLY A C 1
ATOM 894 O O . GLY A 1 110 ? -5.477 -2.119 36.783 1.00 90.69 110 GLY A O 1
ATOM 895 N N . LYS A 1 111 ? -3.710 -2.333 35.397 1.00 92.00 111 LYS A N 1
ATOM 896 C CA . LYS A 1 111 ? -4.471 -2.405 34.140 1.00 92.00 111 LYS A CA 1
ATOM 897 C C . LYS A 1 111 ? -4.547 -3.826 33.580 1.00 92.00 111 LYS A C 1
ATOM 899 O O . LYS A 1 111 ? -3.540 -4.544 33.520 1.00 92.00 111 LYS A O 1
ATOM 904 N N . ARG A 1 112 ? -5.727 -4.233 33.107 1.00 92.12 112 ARG A N 1
ATOM 905 C CA . ARG A 1 112 ? -5.975 -5.531 32.463 1.00 92.12 112 ARG A CA 1
ATOM 906 C C . ARG A 1 112 ? -6.910 -5.384 31.268 1.00 92.12 112 ARG A C 1
ATOM 908 O O . ARG A 1 112 ? -8.014 -4.876 31.393 1.00 92.12 112 ARG A O 1
ATOM 915 N N . LYS A 1 113 ? -6.493 -5.921 30.119 1.00 92.31 113 LYS A N 1
ATOM 916 C CA . LYS A 1 113 ? -7.382 -6.109 28.966 1.00 92.31 113 LYS A CA 1
ATOM 917 C C . LYS A 1 113 ? -8.331 -7.281 29.223 1.00 92.31 113 LYS A C 1
ATOM 919 O O . LYS A 1 113 ? -7.867 -8.396 29.494 1.00 92.31 113 LYS A O 1
ATOM 924 N N . VAL A 1 114 ? -9.630 -7.052 29.090 1.00 93.12 114 VAL A N 1
ATOM 925 C CA . VAL A 1 114 ? -10.684 -8.067 29.212 1.00 93.12 114 VAL A CA 1
ATOM 926 C C . VAL A 1 114 ? -11.359 -8.242 27.860 1.00 93.12 114 VAL A C 1
ATOM 928 O O . VAL A 1 114 ? -11.724 -7.264 27.218 1.00 93.12 114 VAL A O 1
ATOM 931 N N . GLN A 1 115 ? -11.453 -9.484 27.387 1.00 94.31 115 GLN A N 1
ATOM 932 C CA . GLN A 1 115 ? -12.070 -9.756 26.092 1.00 94.31 115 GLN A CA 1
ATOM 933 C C . GLN A 1 115 ? -13.580 -9.859 26.273 1.00 94.31 115 GLN A C 1
ATOM 935 O O . GLN A 1 115 ? -14.053 -10.627 27.109 1.00 94.31 115 GLN A O 1
ATOM 940 N N . THR A 1 116 ? -14.316 -9.080 25.497 1.00 95.88 116 THR A N 1
ATOM 941 C CA . THR A 1 116 ? -15.780 -9.030 25.530 1.00 95.88 116 THR A CA 1
ATOM 942 C C . THR A 1 116 ? -16.373 -10.004 24.508 1.00 95.88 116 THR A C 1
ATOM 944 O O . THR A 1 116 ? -15.652 -10.554 23.668 1.00 95.88 116 THR A O 1
ATOM 947 N N . LEU A 1 117 ? -17.692 -10.209 24.529 1.00 95.44 117 LEU A N 1
ATOM 948 C CA . LEU A 1 117 ? -18.381 -11.004 23.507 1.00 95.44 117 LEU A CA 1
ATOM 949 C C . LEU A 1 117 ? -18.268 -10.394 22.107 1.00 95.44 117 LEU A C 1
ATOM 951 O O . LEU A 1 117 ? -18.444 -11.115 21.129 1.00 95.44 117 LEU A O 1
ATOM 955 N N . SER A 1 118 ? -17.941 -9.100 21.977 1.00 93.31 118 SER A N 1
ATOM 956 C CA . SER A 1 118 ? -17.712 -8.489 20.661 1.00 93.31 118 SER A CA 1
ATOM 957 C C . SER A 1 118 ? -16.338 -8.843 20.095 1.00 93.31 118 SER A C 1
ATOM 959 O O . SER A 1 118 ? -15.980 -8.369 19.023 1.00 93.31 118 SER A O 1
ATOM 961 N N . THR A 1 119 ? -15.564 -9.672 20.808 1.00 92.50 119 THR A N 1
ATOM 962 C CA . THR A 1 119 ? -14.164 -10.056 20.562 1.00 92.50 119 THR A CA 1
ATOM 963 C C . THR A 1 119 ? -13.134 -8.955 20.813 1.00 92.50 119 THR A C 1
ATOM 965 O O . THR A 1 119 ? -11.953 -9.275 20.977 1.00 92.50 119 THR A O 1
ATOM 968 N N . LYS A 1 120 ? -13.583 -7.701 20.957 1.00 94.12 120 LYS A N 1
ATOM 969 C CA . LYS A 1 120 ? -12.765 -6.539 21.319 1.00 94.12 120 LYS A CA 1
ATOM 970 C C . LYS A 1 120 ? -12.365 -6.563 22.792 1.00 94.12 120 LYS A C 1
ATOM 972 O O . LYS A 1 120 ? -13.048 -7.154 23.639 1.00 94.12 120 LYS A O 1
ATOM 977 N N . TYR A 1 121 ? -11.254 -5.897 23.089 1.00 94.00 121 TYR A N 1
ATOM 978 C CA . TYR A 1 121 ? -10.702 -5.798 24.435 1.00 94.00 121 TYR A CA 1
ATOM 979 C C . TYR A 1 121 ? -11.074 -4.472 25.093 1.00 94.00 121 TYR A C 1
ATOM 981 O O . TYR A 1 121 ? -10.637 -3.427 24.625 1.00 94.00 121 TYR A O 1
ATOM 989 N N . ALA A 1 122 ? -11.783 -4.536 26.217 1.00 94.69 122 ALA A N 1
ATOM 990 C CA . ALA A 1 122 ? -11.954 -3.392 27.104 1.00 94.69 122 ALA A CA 1
ATOM 991 C C . ALA A 1 122 ? -10.797 -3.325 28.114 1.00 94.69 122 ALA A C 1
ATOM 993 O O . ALA A 1 122 ? -10.229 -4.354 28.508 1.00 94.69 122 ALA A O 1
ATOM 994 N N . LEU A 1 123 ? -10.429 -2.125 28.544 1.00 93.69 123 LEU A N 1
ATOM 995 C CA . LEU A 1 123 ? -9.384 -1.879 29.527 1.00 93.69 123 LEU A CA 1
ATOM 996 C C . LEU A 1 123 ? -10.003 -1.734 30.916 1.00 93.69 123 LEU A C 1
ATOM 998 O O . LEU A 1 123 ? -10.552 -0.695 31.266 1.00 93.69 123 LEU A O 1
ATOM 1002 N N . PHE A 1 124 ? -9.898 -2.782 31.725 1.00 95.31 124 PHE A N 1
ATOM 1003 C CA . PHE A 1 124 ? -10.295 -2.740 33.125 1.00 95.31 124 PHE A CA 1
ATOM 1004 C C . PHE A 1 124 ? -9.114 -2.276 33.976 1.00 95.31 124 PHE A C 1
ATOM 1006 O O . PHE A 1 124 ? -8.039 -2.889 33.942 1.00 95.31 124 PHE A O 1
ATOM 1013 N N . GLU A 1 125 ? -9.302 -1.222 34.760 1.00 94.88 125 GLU A N 1
ATOM 1014 C CA . GLU A 1 125 ? -8.259 -0.668 35.618 1.00 94.88 125 GLU A CA 1
ATOM 1015 C C . GLU A 1 125 ? -8.724 -0.567 37.064 1.00 94.88 125 GLU A C 1
ATOM 1017 O O . GLU A 1 125 ? -9.866 -0.207 37.347 1.00 94.88 125 GLU A O 1
ATOM 1022 N N . ARG A 1 126 ? -7.813 -0.855 37.993 1.00 92.56 126 ARG A N 1
ATOM 1023 C CA . ARG A 1 126 ? -8.004 -0.573 39.412 1.00 92.56 126 ARG A CA 1
ATOM 1024 C C . ARG A 1 126 ? -6.793 0.151 39.972 1.00 92.56 126 ARG A C 1
ATOM 1026 O O . ARG A 1 126 ? -5.689 -0.397 40.011 1.00 92.56 126 ARG A O 1
ATOM 1033 N N . GLU A 1 127 ? -7.038 1.349 40.485 1.00 88.81 127 GLU A N 1
ATOM 1034 C CA . GLU A 1 127 ? -6.047 2.172 41.163 1.00 88.81 127 GLU A CA 1
ATOM 1035 C C . GLU A 1 127 ? -6.554 2.516 42.571 1.00 88.81 127 GLU A C 1
ATOM 1037 O O . GLU A 1 127 ? -7.494 3.288 42.775 1.00 88.81 127 GLU A O 1
ATOM 1042 N N . GLY A 1 128 ? -5.974 1.857 43.578 1.00 85.56 128 GLY A N 1
ATOM 1043 C CA . GLY A 1 128 ? -6.459 1.932 44.956 1.00 85.56 128 GLY A CA 1
ATOM 1044 C C . GLY A 1 128 ? -7.897 1.417 45.093 1.00 85.56 128 GLY A C 1
ATOM 1045 O O . GLY A 1 128 ? -8.152 0.217 44.963 1.00 85.56 128 GLY A O 1
ATOM 1046 N N . THR A 1 129 ? -8.833 2.319 45.402 1.00 83.00 129 THR A N 1
ATOM 1047 C CA . THR A 1 129 ? -10.271 2.013 45.520 1.00 83.00 129 THR A CA 1
ATOM 1048 C C . THR A 1 129 ? -11.062 2.330 44.257 1.00 83.00 129 THR A C 1
ATOM 1050 O O . THR A 1 129 ? -12.207 1.899 44.145 1.00 83.00 129 THR A O 1
ATOM 1053 N N . GLN A 1 130 ? -10.491 3.095 43.327 1.00 88.38 130 GLN A N 1
ATOM 1054 C CA . GLN A 1 130 ? -11.167 3.471 42.095 1.00 88.38 130 GLN A CA 1
ATOM 1055 C C . GLN A 1 130 ? -11.003 2.353 41.070 1.00 88.38 130 GLN A C 1
ATOM 1057 O O . GLN A 1 130 ? -9.905 1.835 40.870 1.00 88.38 130 GLN A O 1
ATOM 1062 N N . THR A 1 131 ? -12.112 1.965 40.449 1.00 93.19 131 THR A N 1
ATOM 1063 C CA . THR A 1 131 ? -12.134 0.955 39.392 1.00 93.19 131 THR A CA 1
ATOM 1064 C C . THR A 1 131 ? -12.816 1.554 38.171 1.00 93.19 131 THR A C 1
ATOM 1066 O O . THR A 1 131 ? -13.829 2.246 38.320 1.00 93.19 131 THR A O 1
ATOM 1069 N N . THR A 1 132 ? -12.259 1.315 36.989 1.00 95.31 132 THR A N 1
ATOM 1070 C CA . THR A 1 132 ? -12.779 1.834 35.723 1.00 95.31 132 THR A CA 1
ATOM 1071 C C . THR A 1 132 ? -12.790 0.765 34.631 1.00 95.31 132 THR A C 1
ATOM 1073 O O . THR A 1 132 ? -12.038 -0.210 34.682 1.00 95.31 132 THR A O 1
ATOM 1076 N N . LEU A 1 133 ? -13.655 0.959 33.636 1.00 95.69 133 LEU A N 1
ATOM 1077 C CA . LEU A 1 133 ? -13.671 0.227 32.371 1.00 95.69 133 LEU A CA 1
ATOM 1078 C C . LEU A 1 133 ? -13.541 1.244 31.236 1.00 95.69 133 LEU A C 1
ATOM 1080 O O . LEU A 1 133 ? -14.381 2.128 31.129 1.00 95.69 133 LEU A O 1
ATOM 1084 N N . ASP A 1 134 ? -12.495 1.156 30.421 1.00 94.69 134 ASP A N 1
ATOM 1085 C CA . ASP A 1 134 ? -12.191 2.139 29.367 1.00 94.69 134 ASP A CA 1
ATOM 1086 C C . ASP A 1 134 ? -12.149 3.588 29.894 1.00 94.69 134 ASP A C 1
ATOM 1088 O O . ASP A 1 134 ? -12.547 4.536 29.225 1.00 94.69 134 ASP A O 1
ATOM 1092 N N . GLY A 1 135 ? -11.700 3.761 31.142 1.00 93.62 135 GLY A N 1
ATOM 1093 C CA . GLY A 1 135 ? -11.700 5.052 31.839 1.00 93.62 135 GLY A CA 1
ATOM 1094 C C . GLY A 1 135 ? -13.043 5.453 32.468 1.00 93.62 135 GLY A C 1
ATOM 1095 O O . GLY A 1 135 ? -13.065 6.376 33.280 1.00 93.62 135 GLY A O 1
ATOM 1096 N N . ILE A 1 136 ? -14.136 4.736 32.188 1.00 95.88 136 ILE A N 1
ATOM 1097 C CA . ILE A 1 136 ? -15.465 4.973 32.770 1.00 95.88 136 ILE A CA 1
ATOM 1098 C C . ILE A 1 136 ? -15.498 4.439 34.201 1.00 95.88 136 ILE A C 1
ATOM 1100 O O . ILE A 1 136 ? -15.184 3.272 34.443 1.00 95.88 136 ILE A O 1
ATOM 1104 N N . ALA A 1 137 ? -15.899 5.273 35.159 1.00 93.38 137 ALA A N 1
ATOM 1105 C CA . ALA A 1 137 ? -16.005 4.878 36.558 1.00 93.38 137 ALA A CA 1
ATOM 1106 C C . ALA A 1 137 ? -17.096 3.818 36.785 1.00 93.38 137 ALA A C 1
ATOM 1108 O O . ALA A 1 137 ? -18.209 3.907 36.260 1.00 93.38 137 ALA A O 1
ATOM 1109 N N . LEU A 1 138 ? -16.774 2.821 37.616 1.00 92.75 138 LEU A N 1
ATOM 1110 C CA . LEU A 1 138 ? -17.757 1.857 38.102 1.00 92.75 138 LEU A CA 1
ATOM 1111 C C . LEU A 1 138 ? -18.503 2.463 39.296 1.00 92.75 138 LEU A C 1
ATOM 1113 O O . LEU A 1 138 ? -17.915 2.688 40.355 1.00 92.75 138 LEU A O 1
ATOM 1117 N N . LYS A 1 139 ? -19.805 2.697 39.133 1.00 92.25 139 LYS A N 1
ATOM 1118 C CA . LYS A 1 139 ? -20.691 3.231 40.174 1.00 92.25 139 LYS A CA 1
ATOM 1119 C C . LYS A 1 139 ? -20.951 2.216 41.280 1.00 92.25 139 LYS A C 1
ATOM 1121 O O . LYS A 1 139 ? -20.991 2.567 42.458 1.00 92.25 139 LYS A O 1
ATOM 1126 N N . ASN A 1 140 ? -21.147 0.958 40.892 1.00 91.62 140 ASN A N 1
ATOM 1127 C CA . ASN A 1 140 ? -21.424 -0.134 41.814 1.00 91.62 140 ASN A CA 1
ATOM 1128 C C . ASN A 1 140 ? -20.808 -1.447 41.318 1.00 91.62 140 ASN A C 1
ATOM 1130 O O . ASN A 1 140 ? -20.662 -1.676 40.117 1.00 91.62 140 ASN A O 1
ATOM 1134 N N . GLU A 1 141 ? -20.489 -2.324 42.261 1.00 92.50 141 GLU A N 1
ATOM 1135 C CA . GLU A 1 141 ? -20.002 -3.679 42.036 1.00 92.50 141 GLU A CA 1
ATOM 1136 C C . GLU A 1 141 ? -20.918 -4.645 42.791 1.00 92.50 141 GLU A C 1
ATOM 1138 O O . GLU A 1 141 ? -21.045 -4.559 44.014 1.00 92.50 141 GLU A O 1
ATOM 1143 N N . SER A 1 142 ? -21.555 -5.577 42.081 1.00 92.31 142 SER A N 1
ATOM 1144 C CA . SER A 1 142 ? -22.468 -6.519 42.723 1.00 92.31 142 SER A CA 1
ATOM 1145 C C . SER A 1 142 ? -21.727 -7.552 43.596 1.00 92.31 142 SER A C 1
ATOM 1147 O O . SER A 1 142 ? -20.526 -7.801 43.419 1.00 92.31 142 SER A O 1
ATOM 1149 N N . PRO A 1 143 ? -22.438 -8.235 44.511 1.00 90.31 143 PRO A N 1
ATOM 1150 C CA . PRO A 1 143 ? -22.011 -9.526 45.048 1.00 90.31 143 PRO A CA 1
ATOM 1151 C C . PRO A 1 143 ? -21.672 -10.534 43.938 1.00 90.31 143 PRO A C 1
ATOM 1153 O O . PRO A 1 143 ? -22.061 -10.358 42.778 1.00 90.31 143 PRO A O 1
ATOM 1156 N N . LEU A 1 144 ? -20.974 -11.610 44.300 1.00 89.00 144 LEU A N 1
ATOM 1157 C CA . LEU A 1 144 ? -20.852 -12.781 43.429 1.00 89.00 144 LEU A CA 1
ATOM 1158 C C . LEU A 1 144 ? -22.166 -13.587 43.457 1.00 89.00 144 LEU A C 1
ATOM 1160 O O . LEU A 1 144 ? -22.662 -13.923 44.536 1.00 89.00 144 LEU A O 1
ATOM 1164 N N . TYR A 1 145 ? -22.706 -13.898 42.276 1.00 90.19 145 TYR A N 1
ATOM 1165 C CA . TYR A 1 145 ? -23.869 -14.769 42.064 1.00 90.19 145 TYR A CA 1
ATOM 1166 C C . TYR A 1 145 ? -23.447 -16.115 41.458 1.00 90.19 145 TYR A C 1
ATOM 1168 O O . TYR A 1 145 ? -22.336 -16.261 40.947 1.00 90.19 145 TYR A O 1
ATOM 1176 N N . ASN A 1 146 ? -24.366 -17.085 41.432 1.00 87.94 146 ASN A N 1
ATOM 1177 C CA . ASN A 1 146 ? -24.088 -18.476 41.039 1.00 87.94 146 ASN A CA 1
ATOM 1178 C C . ASN A 1 146 ? -23.428 -18.656 39.660 1.00 87.94 146 ASN A C 1
ATOM 1180 O O . ASN A 1 146 ? -22.651 -19.586 39.466 1.00 87.94 146 ASN A O 1
ATOM 1184 N N . ASN A 1 147 ? -23.743 -17.790 38.699 1.00 87.94 147 ASN A N 1
ATOM 1185 C CA . ASN A 1 147 ? -23.230 -17.853 37.328 1.00 87.94 147 ASN A CA 1
ATOM 1186 C C . ASN A 1 147 ? -22.662 -16.510 36.850 1.00 87.94 147 ASN A C 1
ATOM 1188 O O . ASN A 1 147 ? -22.580 -16.271 35.644 1.00 87.94 147 ASN A O 1
ATOM 1192 N N . GLY A 1 148 ? -22.281 -15.616 37.767 1.00 91.38 148 GLY A N 1
ATOM 1193 C CA . GLY A 1 148 ? -21.657 -14.370 37.353 1.00 91.38 148 GLY A CA 1
ATOM 1194 C C . GLY A 1 148 ? -21.747 -13.205 38.319 1.00 91.38 148 GLY A C 1
ATOM 1195 O O . GLY A 1 148 ? -22.040 -13.345 39.504 1.00 91.38 148 GLY A O 1
ATOM 1196 N N . LYS A 1 149 ? -21.463 -12.030 37.769 1.00 93.06 149 LYS A N 1
ATOM 1197 C CA . LYS A 1 149 ? -21.399 -10.754 38.472 1.00 93.06 149 LYS A CA 1
ATOM 1198 C C . LYS A 1 149 ? -21.715 -9.610 37.516 1.00 93.06 149 LYS A C 1
ATOM 1200 O O . LYS A 1 149 ? -21.537 -9.756 36.307 1.00 93.06 149 LYS A O 1
ATOM 1205 N N . TYR A 1 150 ? -22.146 -8.470 38.040 1.00 95.69 150 TYR A N 1
ATOM 1206 C CA . TYR A 1 150 ? -22.280 -7.264 37.237 1.00 95.69 150 TYR A CA 1
ATOM 1207 C C . TYR A 1 150 ? -21.707 -6.029 37.934 1.00 95.69 150 TYR A C 1
ATOM 1209 O O . TYR A 1 150 ? -21.602 -5.949 39.159 1.00 95.69 150 TYR A O 1
ATOM 1217 N N . PHE A 1 151 ? -21.318 -5.066 37.113 1.00 96.56 151 PHE A N 1
ATOM 1218 C CA . PHE A 1 151 ? -20.880 -3.738 37.499 1.00 96.56 151 PHE A CA 1
ATOM 1219 C C . PHE A 1 151 ? -21.835 -2.722 36.891 1.00 96.56 151 PHE A C 1
ATOM 1221 O O . PHE A 1 151 ? -22.289 -2.914 35.765 1.00 96.56 151 PHE A O 1
ATOM 1228 N N . VAL A 1 152 ? -22.117 -1.641 37.611 1.00 97.50 152 VAL A N 1
ATOM 1229 C CA . VAL A 1 152 ? -22.922 -0.532 37.089 1.00 97.50 152 VAL A CA 1
ATOM 1230 C C . VAL A 1 152 ? -21.991 0.578 36.613 1.00 97.50 152 VAL A C 1
ATOM 1232 O O . VAL A 1 152 ? -21.122 1.010 37.369 1.00 97.50 152 VAL A O 1
ATOM 1235 N N . LEU A 1 153 ? -22.164 1.030 35.374 1.00 97.12 153 LEU A N 1
ATOM 1236 C CA . LEU A 1 153 ? -21.393 2.104 34.751 1.00 97.12 153 LEU A CA 1
ATOM 1237 C C . LEU A 1 153 ? -22.140 3.442 34.823 1.00 97.12 153 LEU A C 1
ATOM 1239 O O . LEU A 1 153 ? -23.369 3.501 34.690 1.00 97.12 153 LEU A O 1
ATOM 1243 N N . GLU A 1 154 ? -21.377 4.524 34.980 1.00 93.94 154 GLU A N 1
ATOM 1244 C CA . GLU A 1 154 ? -21.893 5.899 34.891 1.00 93.94 154 GLU A CA 1
ATOM 1245 C C . GLU A 1 154 ? -22.093 6.374 33.443 1.00 93.94 154 GLU A C 1
ATOM 1247 O O . GLU A 1 154 ? -22.830 7.327 33.208 1.00 93.94 154 GLU A O 1
ATOM 1252 N N . GLU A 1 155 ? -21.500 5.674 32.473 1.00 96.94 155 GLU A N 1
ATOM 1253 C CA . GLU A 1 155 ? -21.607 5.944 31.037 1.00 96.94 155 GLU A CA 1
ATOM 1254 C C . GLU A 1 155 ? -21.746 4.629 30.251 1.00 96.94 155 GLU A C 1
ATOM 1256 O O . GLU A 1 155 ? -21.463 3.546 30.764 1.00 96.94 155 GLU A O 1
ATOM 1261 N N . VAL A 1 156 ? -22.184 4.705 28.992 1.00 97.06 156 VAL A N 1
ATOM 1262 C CA . VAL A 1 156 ? -22.211 3.541 28.091 1.00 97.06 156 VAL A CA 1
ATOM 1263 C C . VAL A 1 156 ? -20.823 3.343 27.478 1.00 97.06 156 VAL A C 1
ATOM 1265 O O . VAL A 1 156 ? -20.340 4.219 26.758 1.00 97.06 156 VAL A O 1
ATOM 1268 N N . ALA A 1 157 ? -20.204 2.183 27.715 1.00 96.50 157 ALA A N 1
ATOM 1269 C CA . ALA A 1 157 ? -18.905 1.839 27.142 1.00 96.50 157 ALA A CA 1
ATOM 1270 C C . ALA A 1 157 ? -19.040 1.536 25.642 1.00 96.50 157 ALA A C 1
ATOM 1272 O O . ALA A 1 157 ? -19.859 0.710 25.235 1.00 96.50 157 ALA A O 1
ATOM 1273 N N . LYS A 1 158 ? -18.248 2.206 24.799 1.00 94.31 158 LYS A N 1
ATOM 1274 C CA . LYS A 1 158 ? -18.325 2.046 23.340 1.00 94.31 158 LYS A CA 1
ATOM 1275 C C . LYS A 1 158 ? -17.130 1.243 22.823 1.00 94.31 158 LYS A C 1
ATOM 1277 O O . LYS A 1 158 ? -15.999 1.624 23.117 1.00 94.31 158 LYS A O 1
ATOM 1282 N N . PRO A 1 159 ? -17.351 0.193 22.014 1.00 94.00 159 PRO A N 1
ATOM 1283 C CA . PRO A 1 159 ? -16.253 -0.481 21.340 1.00 94.00 159 PRO A CA 1
ATOM 1284 C C . PRO A 1 159 ? -15.556 0.485 20.377 1.00 94.00 159 PRO A C 1
ATOM 1286 O O . PRO A 1 159 ? -16.211 1.122 19.551 1.00 94.00 159 PRO A O 1
ATOM 1289 N N . LEU A 1 160 ? -14.228 0.570 20.460 1.00 94.12 160 LEU A N 1
ATOM 1290 C CA . LEU A 1 160 ? -13.428 1.305 19.481 1.00 94.12 160 LEU A CA 1
ATOM 1291 C C . LEU A 1 160 ? -13.372 0.537 18.149 1.00 94.12 160 LEU A C 1
ATOM 1293 O O . LEU A 1 160 ? -13.317 -0.701 18.172 1.00 94.12 160 LEU A O 1
ATOM 1297 N N . PRO A 1 161 ? -13.355 1.228 16.995 1.00 95.44 161 PRO A N 1
ATOM 1298 C CA . PRO A 1 161 ? -13.112 0.569 15.718 1.00 95.44 161 PRO A CA 1
ATOM 1299 C C . PRO A 1 161 ? -11.706 -0.039 15.706 1.00 95.44 161 PRO A C 1
ATOM 1301 O O . PRO A 1 161 ? -10.791 0.505 16.324 1.00 95.44 161 PRO A O 1
ATOM 1304 N N . ASN A 1 162 ? -11.518 -1.157 15.014 1.00 96.12 162 ASN A N 1
ATOM 1305 C CA . ASN A 1 162 ? -10.174 -1.609 14.654 1.00 96.12 162 ASN A CA 1
ATOM 1306 C C . ASN A 1 162 ? -9.632 -0.760 13.486 1.00 96.12 162 ASN A C 1
ATOM 1308 O O . ASN A 1 162 ? -10.363 0.028 12.881 1.00 96.12 162 ASN A O 1
ATOM 1312 N N . LEU A 1 163 ? -8.345 -0.902 13.168 1.00 97.75 163 LEU A N 1
ATOM 1313 C CA . LEU A 1 163 ? -7.697 -0.145 12.092 1.00 97.75 163 LEU A CA 1
ATOM 1314 C C . LEU A 1 163 ? -8.399 -0.341 10.735 1.00 97.75 163 LEU A C 1
ATOM 1316 O O . LEU A 1 163 ? -8.541 0.622 9.984 1.00 97.75 163 LEU A O 1
ATOM 1320 N N . TYR A 1 164 ? -8.909 -1.543 10.437 1.00 97.44 164 TYR A N 1
ATOM 1321 C CA . TYR A 1 164 ? -9.669 -1.791 9.207 1.00 97.44 164 TYR A CA 1
ATOM 1322 C C . TYR A 1 164 ? -10.992 -1.006 9.175 1.00 97.44 164 TYR A C 1
ATOM 1324 O O . TYR A 1 164 ? -11.288 -0.305 8.209 1.00 97.44 164 TYR A O 1
ATOM 1332 N N . GLU A 1 165 ? -11.782 -1.077 10.249 1.00 96.50 165 GLU A N 1
ATOM 1333 C CA . GLU A 1 165 ? -13.042 -0.343 10.422 1.00 96.50 165 GLU A CA 1
ATOM 1334 C C . GLU A 1 165 ? -12.821 1.174 10.350 1.00 96.50 165 GLU A C 1
ATOM 1336 O O . GLU A 1 165 ? -13.639 1.885 9.763 1.00 96.50 165 GLU A O 1
ATOM 1341 N N . PHE A 1 166 ? -11.701 1.660 10.893 1.00 97.38 166 PHE A N 1
ATOM 1342 C CA . PHE A 1 166 ? -11.298 3.059 10.808 1.00 97.38 166 PHE A CA 1
ATOM 1343 C C . PHE A 1 166 ? -11.009 3.481 9.360 1.00 97.38 166 PHE A C 1
ATOM 1345 O O . PHE A 1 166 ? -11.617 4.438 8.871 1.00 97.38 166 PHE A O 1
ATOM 1352 N N . TYR A 1 167 ? -10.131 2.774 8.642 1.00 97.31 167 TYR A N 1
ATOM 1353 C CA . TYR A 1 167 ? -9.771 3.152 7.269 1.00 97.31 167 TYR A CA 1
ATOM 1354 C C . TYR A 1 167 ? -10.891 2.905 6.261 1.00 97.31 167 TYR A C 1
ATOM 1356 O O . TYR A 1 167 ? -11.020 3.660 5.303 1.00 97.31 167 TYR A O 1
ATOM 1364 N N . LYS A 1 168 ? -11.800 1.962 6.527 1.00 96.38 168 LYS A N 1
ATOM 1365 C CA . LYS A 1 168 ? -13.030 1.793 5.742 1.00 96.38 168 LYS A CA 1
ATOM 1366 C C . LYS A 1 168 ? -13.853 3.081 5.627 1.00 96.38 168 LYS A C 1
ATOM 1368 O O . LYS A 1 168 ? -14.546 3.258 4.626 1.00 96.38 168 LYS A O 1
ATOM 1373 N N . VAL A 1 169 ? -13.800 3.951 6.637 1.00 95.56 169 VAL A N 1
ATOM 1374 C CA . VAL A 1 169 ? -14.492 5.248 6.641 1.00 95.56 169 VAL A CA 1
ATOM 1375 C C . VAL A 1 169 ? -13.560 6.378 6.204 1.00 95.56 169 VAL A C 1
ATOM 1377 O O . VAL A 1 169 ? -13.955 7.195 5.376 1.00 95.56 169 VAL A O 1
ATOM 1380 N N . ASN A 1 170 ? -12.336 6.418 6.739 1.00 96.31 170 ASN A N 1
ATOM 1381 C CA . ASN A 1 170 ? -11.454 7.588 6.637 1.00 96.31 170 ASN A CA 1
ATOM 1382 C C . ASN A 1 170 ? -10.481 7.554 5.448 1.00 96.31 170 ASN A C 1
ATOM 1384 O O . ASN A 1 170 ? -9.960 8.598 5.068 1.00 96.31 170 ASN A O 1
ATOM 1388 N N . ASN A 1 171 ? -10.231 6.386 4.847 1.00 94.81 171 ASN A N 1
ATOM 1389 C CA . ASN A 1 171 ? -9.484 6.268 3.593 1.00 94.81 171 ASN A CA 1
ATOM 1390 C C . ASN A 1 171 ? -9.940 5.022 2.799 1.00 94.81 171 ASN A C 1
ATOM 1392 O O . ASN A 1 171 ? -9.326 3.953 2.888 1.00 94.81 171 ASN A O 1
ATOM 1396 N N . PRO A 1 172 ? -11.025 5.140 2.009 1.00 92.62 172 PRO A N 1
ATOM 1397 C CA . PRO A 1 172 ? -11.551 4.027 1.223 1.00 92.62 172 PRO A CA 1
ATOM 1398 C C . PRO A 1 172 ? -10.548 3.430 0.230 1.00 92.62 172 PRO A C 1
ATOM 1400 O O . PRO A 1 172 ? -10.641 2.241 -0.044 1.00 92.62 172 PRO A O 1
ATOM 1403 N N . VAL A 1 173 ? -9.576 4.212 -0.259 1.00 93.81 173 VAL A N 1
ATOM 1404 C CA . VAL A 1 173 ? -8.538 3.728 -1.185 1.00 93.81 173 VAL A CA 1
ATOM 1405 C C . VAL A 1 173 ? -7.609 2.739 -0.486 1.00 93.81 173 VAL A C 1
ATOM 1407 O O . VAL A 1 173 ? -7.373 1.659 -1.017 1.00 93.81 173 VAL A O 1
ATOM 1410 N N . LEU A 1 174 ? -7.144 3.045 0.733 1.00 96.62 174 LEU A N 1
ATOM 1411 C CA . LEU A 1 174 ? -6.363 2.084 1.519 1.00 96.62 174 LEU A CA 1
ATOM 1412 C C . LEU A 1 174 ? -7.189 0.832 1.836 1.00 96.62 174 LEU A C 1
ATOM 1414 O O . LEU A 1 174 ? -6.681 -0.282 1.746 1.00 96.62 174 LEU A O 1
ATOM 1418 N N . ARG A 1 175 ? -8.473 0.989 2.172 1.00 96.31 175 ARG A N 1
ATOM 1419 C CA . ARG A 1 175 ? -9.358 -0.161 2.392 1.00 96.31 175 ARG A CA 1
ATOM 1420 C C . ARG A 1 175 ? -9.507 -1.016 1.128 1.00 96.31 175 ARG A C 1
ATOM 1422 O O . ARG A 1 175 ? -9.444 -2.234 1.232 1.00 96.31 175 ARG A O 1
ATOM 1429 N N . ASP A 1 176 ? -9.681 -0.410 -0.043 1.00 96.81 176 ASP A N 1
ATOM 1430 C CA . ASP A 1 176 ? -9.798 -1.145 -1.306 1.00 96.81 176 ASP A CA 1
ATOM 1431 C C . ASP A 1 176 ? -8.465 -1.816 -1.687 1.00 96.81 176 ASP A C 1
ATOM 1433 O O . ASP A 1 176 ? -8.473 -2.935 -2.201 1.00 96.81 176 ASP A O 1
ATOM 1437 N N . TYR A 1 177 ? -7.321 -1.199 -1.360 1.00 97.31 177 TYR A N 1
ATOM 1438 C CA . TYR A 1 177 ? -6.006 -1.833 -1.465 1.00 97.31 177 TYR A CA 1
ATOM 1439 C C . TYR A 1 177 ? -5.910 -3.065 -0.558 1.00 97.31 177 TYR A C 1
ATOM 1441 O O . TYR A 1 177 ? -5.581 -4.139 -1.055 1.00 97.31 177 TYR A O 1
ATOM 1449 N N . ILE A 1 178 ? -6.274 -2.956 0.725 1.00 97.25 178 ILE A N 1
ATOM 1450 C CA . ILE A 1 178 ? -6.291 -4.089 1.667 1.00 97.25 178 ILE A CA 1
ATOM 1451 C C . ILE A 1 178 ? -7.200 -5.207 1.144 1.00 97.25 178 ILE A C 1
ATOM 1453 O O . ILE A 1 178 ? -6.745 -6.342 1.028 1.00 97.25 178 ILE A O 1
ATOM 1457 N N . ASP A 1 179 ? -8.444 -4.897 0.770 1.00 96.12 179 ASP A N 1
ATOM 1458 C CA . ASP A 1 179 ? -9.409 -5.878 0.251 1.00 96.12 179 ASP A CA 1
ATOM 1459 C C . ASP A 1 179 ? -8.892 -6.557 -1.036 1.00 96.12 179 ASP A C 1
ATOM 1461 O O . ASP A 1 179 ? -9.118 -7.748 -1.253 1.00 96.12 179 ASP A O 1
ATOM 1465 N N . SER A 1 180 ? -8.156 -5.832 -1.892 1.00 95.88 180 SER A N 1
ATOM 1466 C CA . SER A 1 180 ? -7.575 -6.391 -3.125 1.00 95.88 180 SER A CA 1
ATOM 1467 C C . SER A 1 180 ? -6.505 -7.461 -2.879 1.00 95.88 180 SER A C 1
ATOM 1469 O O . SER A 1 180 ? -6.204 -8.239 -3.783 1.00 95.88 180 SER A O 1
ATOM 1471 N N . GLN A 1 181 ? -5.955 -7.519 -1.661 1.00 96.06 181 GLN A N 1
ATOM 1472 C CA . GLN A 1 181 ? -4.946 -8.494 -1.251 1.00 96.06 181 GLN A CA 1
ATOM 1473 C C . GLN A 1 181 ? -5.547 -9.797 -0.697 1.00 96.06 181 GLN A C 1
ATOM 1475 O O . GLN A 1 181 ? -4.805 -10.674 -0.244 1.00 96.06 181 GLN A O 1
ATOM 1480 N N . ASP A 1 182 ? -6.873 -9.958 -0.735 1.00 95.12 182 ASP A N 1
ATOM 1481 C CA . ASP A 1 182 ? -7.535 -11.210 -0.375 1.00 95.12 182 ASP A CA 1
ATOM 1482 C C . ASP A 1 182 ? -7.204 -12.326 -1.374 1.00 95.12 182 ASP A C 1
ATOM 1484 O O . ASP A 1 182 ? -7.539 -12.280 -2.558 1.00 95.12 182 ASP A O 1
ATOM 1488 N N . SER A 1 183 ? -6.600 -13.397 -0.864 1.00 93.50 183 SER A N 1
ATOM 1489 C CA . SER A 1 183 ? -6.340 -14.626 -1.604 1.00 93.50 183 SER A CA 1
ATOM 1490 C C . SER A 1 183 ? -7.129 -15.788 -1.011 1.00 93.50 183 SER A C 1
ATOM 1492 O O . SER A 1 183 ? -7.256 -15.934 0.206 1.00 93.50 183 SER A O 1
ATOM 1494 N N . ILE A 1 184 ? -7.672 -16.649 -1.871 1.00 90.06 184 ILE A N 1
ATOM 1495 C CA . ILE A 1 184 ? -8.376 -17.858 -1.441 1.00 90.06 184 ILE A CA 1
ATOM 1496 C C . ILE A 1 184 ? -7.368 -18.997 -1.390 1.00 90.06 184 ILE A C 1
ATOM 1498 O O . ILE A 1 184 ? -6.879 -19.450 -2.426 1.00 90.06 184 ILE A O 1
ATOM 1502 N N . ILE A 1 185 ? -7.102 -19.500 -0.186 1.00 88.06 185 ILE A N 1
ATOM 1503 C CA . ILE A 1 185 ? -6.191 -20.626 0.016 1.00 88.06 185 ILE A CA 1
ATOM 1504 C C . ILE A 1 185 ? -6.936 -21.860 0.525 1.00 88.06 185 ILE A C 1
ATOM 1506 O O . ILE A 1 185 ? -7.928 -21.777 1.254 1.00 88.06 185 ILE A O 1
ATOM 1510 N N . LEU A 1 186 ? -6.437 -23.031 0.126 1.00 87.19 186 LEU A N 1
ATOM 1511 C CA . LEU A 1 186 ? -6.943 -24.320 0.582 1.00 87.19 186 LEU A CA 1
ATOM 1512 C C . LEU A 1 186 ? -6.442 -24.600 2.004 1.00 87.19 186 LEU A C 1
ATOM 1514 O O . LEU A 1 186 ? -5.242 -24.801 2.210 1.00 87.19 186 LEU A O 1
ATOM 1518 N N . ASP A 1 187 ? -7.358 -24.713 2.963 1.00 87.25 187 ASP A N 1
ATOM 1519 C CA . ASP A 1 187 ? -7.044 -25.228 4.294 1.00 87.25 187 ASP A CA 1
ATOM 1520 C C . ASP A 1 187 ? -6.869 -26.747 4.201 1.00 87.25 187 ASP A C 1
ATOM 1522 O O . ASP A 1 187 ? -7.830 -27.521 4.242 1.00 87.25 187 ASP A O 1
ATOM 1526 N N . ARG A 1 188 ? -5.620 -27.185 4.030 1.00 83.44 188 ARG A N 1
ATOM 1527 C CA . ARG A 1 188 ? -5.284 -28.605 3.860 1.00 83.44 188 ARG A CA 1
ATOM 1528 C C . ARG A 1 188 ? -5.629 -29.459 5.077 1.00 83.44 188 ARG A C 1
ATOM 1530 O O . ARG A 1 188 ? -5.880 -30.645 4.897 1.00 83.44 188 ARG A O 1
ATOM 1537 N N . GLU A 1 189 ? -5.629 -28.897 6.284 1.00 86.94 189 GLU A N 1
ATOM 1538 C CA . GLU A 1 189 ? -5.907 -29.661 7.506 1.00 86.94 189 GLU A CA 1
ATOM 1539 C C . GLU A 1 189 ? -7.400 -29.963 7.651 1.00 86.94 189 GLU A C 1
ATOM 1541 O O . GLU A 1 189 ? -7.781 -31.031 8.138 1.00 86.94 189 GLU A O 1
ATOM 1546 N N . ARG A 1 190 ? -8.254 -29.039 7.199 1.00 87.94 190 ARG A N 1
ATOM 1547 C CA . ARG A 1 190 ? -9.716 -29.196 7.235 1.00 87.94 190 ARG A CA 1
ATOM 1548 C C . ARG A 1 190 ? -10.283 -29.805 5.954 1.00 87.94 190 ARG A C 1
ATOM 1550 O O . ARG A 1 190 ? -11.392 -30.342 5.982 1.00 87.94 190 ARG A O 1
ATOM 1557 N N . SER A 1 191 ? -9.529 -29.754 4.858 1.00 88.25 191 SER A N 1
ATOM 1558 C CA . SER A 1 191 ? -9.894 -30.359 3.576 1.00 88.25 191 SER A CA 1
ATOM 1559 C C . SER A 1 191 ? -9.675 -31.868 3.574 1.00 88.25 191 SER A C 1
ATOM 1561 O O . SER A 1 191 ? -8.696 -32.380 4.115 1.00 88.25 191 SER A O 1
ATOM 1563 N N . LYS A 1 192 ? -10.575 -32.608 2.919 1.00 87.75 192 LYS A N 1
ATOM 1564 C CA . LYS A 1 192 ? -10.485 -34.074 2.843 1.00 87.75 192 LYS A CA 1
ATOM 1565 C C . LYS A 1 192 ? -9.989 -34.512 1.468 1.00 87.75 192 LYS A C 1
ATOM 1567 O O . LYS A 1 192 ? -10.602 -34.130 0.476 1.00 87.75 192 LYS A O 1
ATOM 1572 N N . PRO A 1 193 ? -8.936 -35.340 1.369 1.00 88.25 193 PRO A N 1
ATOM 1573 C CA . PRO A 1 193 ? -8.524 -35.895 0.086 1.00 88.25 193 PRO A CA 1
ATOM 1574 C C . PRO A 1 193 ? -9.581 -36.892 -0.405 1.00 88.25 193 PRO A C 1
ATOM 1576 O O . PRO A 1 193 ? -9.947 -37.821 0.318 1.00 88.25 193 PRO A O 1
ATOM 1579 N N . ILE A 1 194 ? -10.073 -36.699 -1.628 1.00 89.44 194 ILE A N 1
ATOM 1580 C CA . ILE A 1 194 ? -11.118 -37.538 -2.240 1.00 89.44 194 ILE A CA 1
ATOM 1581 C C . ILE A 1 194 ? -10.619 -38.364 -3.428 1.00 89.44 194 ILE A C 1
ATOM 1583 O O . ILE A 1 194 ? -11.297 -39.303 -3.840 1.00 89.44 194 ILE A O 1
ATOM 1587 N N . GLY A 1 195 ? -9.431 -38.071 -3.959 1.00 87.44 195 GLY A N 1
ATOM 1588 C CA . GLY A 1 195 ? -8.851 -38.832 -5.063 1.00 87.44 195 GLY A CA 1
ATOM 1589 C C . GLY A 1 195 ? -7.603 -38.181 -5.644 1.00 87.44 195 GLY A C 1
ATOM 1590 O O . GLY A 1 195 ? -6.976 -37.350 -4.990 1.00 87.44 195 GLY A O 1
ATOM 1591 N N . PHE A 1 196 ? -7.267 -38.564 -6.874 1.00 89.81 196 PHE A N 1
ATOM 1592 C CA . PHE A 1 196 ? -6.181 -37.987 -7.666 1.00 89.81 196 PHE A CA 1
ATOM 1593 C C . PHE A 1 196 ? -6.711 -37.598 -9.052 1.00 89.81 196 PHE A C 1
ATOM 1595 O O . PHE A 1 196 ? -7.622 -38.268 -9.549 1.00 89.81 196 PHE A O 1
ATOM 1602 N N . ASP A 1 197 ? -6.179 -36.527 -9.640 1.00 88.19 197 ASP A N 1
ATOM 1603 C CA . ASP A 1 197 ? -6.457 -36.122 -11.023 1.00 88.19 197 ASP A CA 1
ATOM 1604 C C . ASP A 1 197 ? -5.572 -36.882 -12.032 1.00 88.19 197 ASP A C 1
ATOM 1606 O O . ASP A 1 197 ? -4.768 -37.742 -11.657 1.00 88.19 197 ASP A O 1
ATOM 1610 N N . ASP A 1 198 ? -5.747 -36.592 -13.325 1.00 87.19 198 ASP A N 1
ATOM 1611 C CA . ASP A 1 198 ? -5.037 -37.268 -14.420 1.00 87.19 198 ASP A CA 1
ATOM 1612 C C . ASP A 1 198 ? -3.518 -36.999 -14.417 1.00 87.19 198 ASP A C 1
ATOM 1614 O O . ASP A 1 198 ? -2.749 -37.807 -14.944 1.00 87.19 198 ASP A O 1
ATOM 1618 N N . ASP A 1 199 ? -3.080 -35.916 -13.766 1.00 87.44 199 ASP A N 1
ATOM 1619 C CA . ASP A 1 199 ? -1.672 -35.550 -13.579 1.00 87.44 199 ASP A CA 1
ATOM 1620 C C . ASP A 1 199 ? -1.084 -36.133 -12.276 1.00 87.44 199 ASP A C 1
ATOM 1622 O O . ASP A 1 199 ? 0.107 -35.984 -11.988 1.00 87.44 199 ASP A O 1
ATOM 1626 N N . GLY A 1 200 ? -1.898 -36.853 -11.494 1.00 82.75 200 GLY A N 1
ATOM 1627 C CA . GLY A 1 200 ? -1.507 -37.495 -10.241 1.00 82.75 200 GLY A CA 1
ATOM 1628 C C . GLY A 1 200 ? -1.514 -36.568 -9.024 1.00 82.75 200 GLY A C 1
ATOM 1629 O O . GLY A 1 200 ? -1.036 -36.970 -7.959 1.00 82.75 200 GLY A O 1
ATOM 1630 N N . ASN A 1 201 ? -2.061 -35.355 -9.138 1.00 85.56 201 ASN A N 1
ATOM 1631 C CA . ASN A 1 201 ? -2.227 -34.448 -8.007 1.00 85.56 201 ASN A CA 1
ATOM 1632 C C . ASN A 1 201 ? -3.429 -34.869 -7.157 1.00 85.56 201 ASN A C 1
ATOM 1634 O O . ASN A 1 201 ? -4.453 -35.318 -7.669 1.00 85.56 201 ASN A O 1
ATOM 1638 N N . THR A 1 202 ? -3.331 -34.709 -5.836 1.00 83.88 202 THR A N 1
ATOM 1639 C CA . THR A 1 202 ? -4.437 -35.016 -4.918 1.00 83.88 202 THR A CA 1
ATOM 1640 C C . THR A 1 202 ? -5.591 -34.029 -5.098 1.00 83.88 202 THR A C 1
ATOM 1642 O O . THR A 1 202 ? -5.409 -32.822 -4.941 1.00 83.88 202 THR A O 1
ATOM 1645 N N . VAL A 1 203 ? -6.795 -34.549 -5.327 1.00 84.69 203 VAL A N 1
ATOM 1646 C CA . VAL A 1 203 ? -8.047 -33.783 -5.373 1.00 84.69 203 VAL A CA 1
ATOM 1647 C C . VAL A 1 203 ? -8.680 -33.768 -3.982 1.00 84.69 203 VAL A C 1
ATOM 1649 O O . VAL A 1 203 ? -8.781 -34.812 -3.328 1.00 84.69 203 VAL A O 1
ATOM 1652 N N . TYR A 1 204 ? -9.129 -32.595 -3.536 1.00 85.12 204 TYR A N 1
ATOM 1653 C CA . TYR A 1 204 ? -9.720 -32.379 -2.213 1.00 85.12 204 TYR A CA 1
ATOM 1654 C C . TYR A 1 204 ? -11.211 -32.021 -2.304 1.00 85.12 204 TYR A C 1
ATOM 1656 O O . TYR A 1 204 ? -11.627 -31.307 -3.211 1.00 85.12 204 TYR A O 1
ATOM 1664 N N . ASP A 1 205 ? -11.991 -32.474 -1.322 1.00 85.75 205 ASP A N 1
ATOM 1665 C CA . ASP A 1 205 ? -13.231 -31.821 -0.888 1.00 85.75 205 ASP A CA 1
ATOM 1666 C C . ASP A 1 205 ? -12.814 -30.623 -0.024 1.00 85.75 205 ASP A C 1
ATOM 1668 O O . ASP A 1 205 ? -12.362 -30.790 1.118 1.00 85.75 205 ASP A O 1
ATOM 1672 N N . SER A 1 206 ? -12.782 -29.448 -0.653 1.00 85.75 206 SER A N 1
ATOM 1673 C CA . SER A 1 206 ? -12.016 -28.296 -0.189 1.00 85.75 206 SER A CA 1
ATOM 1674 C C . SER A 1 206 ? -12.750 -27.468 0.862 1.00 85.75 206 SER A C 1
ATOM 1676 O O . SER A 1 206 ? -13.890 -27.039 0.686 1.00 85.75 206 SER A O 1
ATOM 1678 N N . VAL A 1 207 ? -12.038 -27.173 1.947 1.00 86.00 207 VAL A N 1
ATOM 1679 C CA . VAL A 1 207 ? -12.349 -26.072 2.857 1.00 86.00 207 VAL A CA 1
ATOM 1680 C C . VAL A 1 207 ? -11.407 -24.934 2.493 1.00 86.00 207 VAL A C 1
ATOM 1682 O O . VAL A 1 207 ? -10.193 -25.061 2.634 1.00 86.00 207 VAL A O 1
ATOM 1685 N N . ASN A 1 208 ? -11.965 -23.838 1.993 1.00 87.56 208 ASN A N 1
ATOM 1686 C CA . ASN A 1 208 ? -11.194 -22.659 1.621 1.00 87.56 208 ASN A CA 1
ATOM 1687 C C . ASN A 1 208 ? -11.271 -21.608 2.728 1.00 87.56 208 ASN A C 1
ATOM 1689 O O . ASN A 1 208 ? -12.318 -21.453 3.363 1.00 87.56 208 ASN A O 1
ATOM 1693 N N . ILE A 1 209 ? -10.181 -20.873 2.922 1.00 88.81 209 ILE A N 1
ATOM 1694 C CA . ILE A 1 209 ? -10.121 -19.711 3.811 1.00 88.81 209 ILE A CA 1
ATOM 1695 C C . ILE A 1 209 ? -9.639 -18.491 3.029 1.00 88.81 209 ILE A C 1
ATOM 1697 O O . ILE A 1 209 ? -8.876 -18.622 2.069 1.00 88.81 209 ILE A O 1
ATOM 1701 N N . VAL A 1 210 ? -10.111 -17.315 3.437 1.00 90.19 210 VAL A N 1
ATOM 1702 C CA . VAL A 1 210 ? -9.595 -16.037 2.941 1.00 90.19 210 VAL A CA 1
ATOM 1703 C C . VAL A 1 210 ? -8.319 -15.727 3.715 1.00 90.19 210 VAL A C 1
ATOM 1705 O O . VAL A 1 210 ? -8.317 -15.756 4.946 1.00 90.19 210 VAL A O 1
ATOM 1708 N N . TYR A 1 211 ? -7.237 -15.490 2.986 1.00 92.88 211 TYR A N 1
ATOM 1709 C CA . TYR A 1 211 ? -5.938 -15.099 3.508 1.00 92.88 211 TYR A CA 1
ATOM 1710 C C . TYR A 1 211 ? -5.535 -13.784 2.856 1.00 92.88 211 TYR A C 1
ATOM 1712 O O . TYR A 1 211 ? -5.290 -13.737 1.651 1.00 92.88 211 TYR A O 1
ATOM 1720 N N . ASN A 1 212 ? -5.496 -12.724 3.653 1.00 96.31 212 ASN A N 1
ATOM 1721 C CA . ASN A 1 212 ? -5.170 -11.392 3.178 1.00 96.31 212 ASN A CA 1
ATOM 1722 C C . ASN A 1 212 ? -3.647 -11.181 3.213 1.00 96.31 212 ASN A C 1
ATOM 1724 O O . ASN A 1 212 ? -3.033 -11.266 4.280 1.00 96.31 212 ASN A O 1
ATOM 1728 N N . LEU A 1 213 ? -3.032 -10.943 2.049 1.00 95.62 213 LEU A N 1
ATOM 1729 C CA . LEU A 1 213 ? -1.575 -10.784 1.935 1.00 95.62 213 LEU A CA 1
ATOM 1730 C C . LEU A 1 213 ? -1.082 -9.521 2.651 1.00 95.62 213 LEU A C 1
ATOM 1732 O O . LEU A 1 213 ? -0.049 -9.572 3.312 1.00 95.62 213 LEU A O 1
ATOM 1736 N N . PHE A 1 214 ? -1.856 -8.432 2.608 1.00 96.88 214 PHE A N 1
ATOM 1737 C CA . PHE A 1 214 ? -1.533 -7.206 3.336 1.00 96.88 214 PHE A CA 1
ATOM 1738 C C . PHE A 1 214 ? -1.476 -7.452 4.848 1.00 96.88 214 PHE A C 1
ATOM 1740 O O . PHE A 1 214 ? -0.529 -7.034 5.511 1.00 96.88 214 PHE A O 1
ATOM 1747 N N . GLU A 1 215 ? -2.466 -8.149 5.409 1.00 95.50 215 GLU A N 1
ATOM 1748 C CA . GLU A 1 215 ? -2.506 -8.413 6.850 1.00 95.50 215 GLU A CA 1
ATOM 1749 C C . GLU A 1 215 ? -1.370 -9.322 7.323 1.00 95.50 215 GLU A C 1
ATOM 1751 O O . GLU A 1 215 ? -0.921 -9.216 8.467 1.00 95.50 215 GLU A O 1
ATOM 1756 N N . ALA A 1 216 ? -0.913 -10.217 6.447 1.00 94.62 216 ALA A N 1
ATOM 1757 C CA . ALA A 1 216 ? 0.212 -11.098 6.710 1.00 94.62 216 ALA A CA 1
ATOM 1758 C C . ALA A 1 216 ? 1.566 -10.380 6.653 1.00 94.62 216 ALA A C 1
ATOM 1760 O O . ALA A 1 216 ? 2.461 -10.723 7.424 1.00 94.62 216 ALA A O 1
ATOM 1761 N N . GLU A 1 217 ? 1.715 -9.428 5.733 1.00 95.19 217 GLU A N 1
ATOM 1762 C CA . GLU A 1 217 ? 2.960 -8.696 5.499 1.00 95.19 217 GLU A CA 1
ATOM 1763 C C . GLU A 1 217 ? 3.129 -7.508 6.450 1.00 95.19 217 GLU A C 1
ATOM 1765 O O . GLU A 1 217 ? 4.185 -7.350 7.059 1.00 95.19 217 GLU A O 1
ATOM 1770 N N . TYR A 1 218 ? 2.077 -6.705 6.623 1.00 95.88 218 TYR A N 1
ATOM 1771 C CA . TYR A 1 218 ? 2.115 -5.495 7.435 1.00 95.88 218 TYR A CA 1
ATOM 1772 C C . TYR A 1 218 ? 1.530 -5.749 8.826 1.00 95.88 218 TYR A C 1
ATOM 1774 O O . TYR A 1 218 ? 2.260 -5.851 9.810 1.00 95.88 218 TYR A O 1
ATOM 1782 N N . PHE A 1 219 ? 0.206 -5.838 8.955 1.00 96.75 219 PHE A N 1
ATOM 1783 C CA . PHE A 1 219 ? -0.438 -6.027 10.256 1.00 96.75 219 PHE A CA 1
ATOM 1784 C C . PHE A 1 219 ? -1.879 -6.534 10.103 1.00 96.75 219 PHE A C 1
ATOM 1786 O O . PHE A 1 219 ? -2.592 -6.027 9.235 1.00 96.75 219 PHE A O 1
ATOM 1793 N N . PRO A 1 220 ? -2.366 -7.447 10.968 1.00 96.12 220 PRO A N 1
ATOM 1794 C CA . PRO A 1 220 ? -3.748 -7.925 10.934 1.00 96.12 220 PRO A CA 1
ATOM 1795 C C . PRO A 1 220 ? -4.732 -6.856 11.432 1.00 96.12 220 PRO A C 1
ATOM 1797 O O . PRO A 1 220 ? -5.178 -6.862 12.582 1.00 96.12 220 PRO A O 1
ATOM 1800 N N . VAL A 1 221 ? -5.054 -5.907 10.553 1.00 96.06 221 VAL A N 1
ATOM 1801 C CA . VAL A 1 221 ? -5.857 -4.711 10.845 1.00 96.06 221 VAL A CA 1
ATOM 1802 C C . VAL A 1 221 ? -7.309 -5.020 11.207 1.00 96.06 221 VAL A C 1
ATOM 1804 O O . VAL A 1 221 ? -7.917 -4.234 11.938 1.00 96.06 221 VAL A O 1
ATOM 1807 N N . SER A 1 222 ? -7.856 -6.150 10.752 1.00 94.12 222 SER A N 1
ATOM 1808 C CA . SER A 1 222 ? -9.214 -6.604 11.078 1.00 94.12 222 SER A CA 1
ATOM 1809 C C . SER A 1 222 ? -9.308 -7.411 12.378 1.00 94.12 222 SER A C 1
ATOM 1811 O O . SER A 1 222 ? -10.403 -7.575 12.923 1.00 94.12 222 SER A O 1
ATOM 1813 N N . LEU A 1 223 ? -8.180 -7.903 12.905 1.00 92.56 223 LEU A N 1
ATOM 1814 C CA . LEU A 1 223 ? -8.161 -8.799 14.059 1.00 92.56 223 LEU A CA 1
ATOM 1815 C C . LEU A 1 223 ? -7.805 -8.077 15.358 1.00 92.56 223 LEU A C 1
ATOM 1817 O O . LEU A 1 223 ? -6.975 -7.169 15.421 1.00 92.56 223 LEU A O 1
ATOM 1821 N N . GLU A 1 224 ? -8.418 -8.557 16.435 1.00 92.19 224 GLU A N 1
ATOM 1822 C CA . GLU A 1 224 ? -8.158 -8.086 17.787 1.00 92.19 224 GLU A CA 1
ATOM 1823 C C . GLU A 1 224 ? -7.036 -8.902 18.430 1.00 92.19 224 GLU A C 1
ATOM 1825 O O . GLU A 1 224 ? -7.082 -10.134 18.495 1.00 92.19 224 GLU A O 1
ATOM 1830 N N . SER A 1 225 ? -6.041 -8.210 18.982 1.00 91.00 225 SER A N 1
ATOM 1831 C CA . SER A 1 225 ? -4.900 -8.841 19.639 1.00 91.00 225 SER A CA 1
ATOM 1832 C C . SER A 1 225 ? -4.684 -8.298 21.044 1.00 91.00 225 SER A C 1
ATOM 1834 O O . SER A 1 225 ? -4.757 -7.100 21.323 1.00 91.00 225 SER A O 1
ATOM 1836 N N . ARG A 1 226 ? -4.370 -9.211 21.966 1.00 88.25 226 ARG A N 1
ATOM 1837 C CA . ARG A 1 226 ? -4.051 -8.846 23.349 1.00 88.25 226 ARG A CA 1
ATOM 1838 C C . ARG A 1 226 ? -2.687 -8.161 23.448 1.00 88.25 226 ARG A C 1
ATOM 1840 O O . ARG A 1 226 ? -2.547 -7.209 24.216 1.00 88.25 226 ARG A O 1
ATOM 1847 N N . ASN A 1 227 ? -1.715 -8.652 22.677 1.00 88.62 227 ASN A N 1
ATOM 1848 C CA . ASN A 1 227 ? -0.290 -8.366 22.866 1.00 88.62 227 ASN A CA 1
ATOM 1849 C C . ASN A 1 227 ? 0.330 -7.539 21.738 1.00 88.62 227 ASN A C 1
ATOM 1851 O O . ASN A 1 227 ? 1.412 -6.998 21.928 1.00 88.62 227 ASN A O 1
ATOM 1855 N N . TYR A 1 228 ? -0.330 -7.463 20.585 1.00 90.69 228 TYR A N 1
ATOM 1856 C CA . TYR A 1 228 ? 0.192 -6.785 19.405 1.00 90.69 228 TYR A CA 1
ATOM 1857 C C . TYR A 1 228 ? -0.740 -5.642 19.034 1.00 90.69 228 TYR A C 1
ATOM 1859 O O . TYR A 1 228 ? -1.958 -5.796 19.052 1.00 90.69 228 TYR A O 1
ATOM 1867 N N . THR A 1 229 ? -0.150 -4.496 18.734 1.00 96.12 229 THR A N 1
ATOM 1868 C CA . THR A 1 229 ? -0.837 -3.307 18.225 1.00 96.12 229 THR A CA 1
ATOM 1869 C C . THR A 1 229 ? 0.043 -2.687 17.153 1.00 96.12 229 THR A C 1
ATOM 1871 O O . THR A 1 229 ? 1.219 -3.048 17.066 1.00 96.12 229 THR A O 1
ATOM 1874 N N . ALA A 1 230 ? -0.498 -1.772 16.361 1.00 97.81 230 ALA A N 1
ATOM 1875 C CA . ALA A 1 230 ? 0.271 -1.036 15.366 1.00 97.81 230 ALA A CA 1
ATOM 1876 C C . ALA A 1 230 ? -0.001 0.465 15.438 1.00 97.81 230 ALA A C 1
ATOM 1878 O O . ALA A 1 230 ? -0.994 0.908 16.017 1.00 97.81 230 ALA A O 1
ATOM 1879 N N . THR A 1 231 ? 0.886 1.233 14.823 1.00 98.50 231 THR A N 1
ATOM 1880 C CA . THR A 1 231 ? 0.683 2.647 14.526 1.00 98.50 231 THR A CA 1
ATOM 1881 C C . THR A 1 231 ? 0.732 2.829 13.026 1.00 98.50 231 THR A C 1
ATOM 1883 O O . THR A 1 231 ? 1.694 2.405 12.393 1.00 98.50 231 THR A O 1
ATOM 1886 N N . PHE A 1 232 ? -0.304 3.446 12.473 1.00 98.25 232 PHE A N 1
ATOM 1887 C CA . PHE A 1 232 ? -0.378 3.823 11.072 1.00 98.25 232 PHE A CA 1
ATOM 1888 C C . PHE A 1 232 ? -0.350 5.345 10.988 1.00 98.25 232 PHE A C 1
ATOM 1890 O O . PHE A 1 232 ? -1.254 6.009 11.489 1.00 98.25 232 PHE A O 1
ATOM 1897 N N . VAL A 1 233 ? 0.674 5.900 10.355 1.00 97.88 233 VAL A N 1
ATOM 1898 C CA . VAL A 1 233 ? 0.686 7.285 9.889 1.00 97.88 233 VAL A CA 1
ATOM 1899 C C . VAL A 1 233 ? 0.363 7.229 8.405 1.00 97.88 233 VAL A C 1
ATOM 1901 O O . VAL A 1 233 ? 1.186 6.801 7.605 1.00 97.88 233 VAL A O 1
ATOM 1904 N N . PHE A 1 234 ? -0.878 7.551 8.054 1.00 97.50 234 PHE A N 1
ATOM 1905 C CA . PHE A 1 234 ? -1.413 7.381 6.704 1.00 97.50 234 PHE A CA 1
ATOM 1906 C C . PHE A 1 234 ? -2.357 8.549 6.399 1.00 97.50 234 PHE A C 1
ATOM 1908 O O . PHE A 1 234 ? -3.175 8.867 7.268 1.00 97.50 234 PHE A O 1
ATOM 1915 N N . PRO A 1 235 ? -2.286 9.199 5.219 1.00 97.12 235 PRO A N 1
ATOM 1916 C CA . PRO A 1 235 ? -3.110 10.375 4.964 1.00 97.12 235 PRO A CA 1
ATOM 1917 C C . PRO A 1 235 ? -4.602 10.036 5.033 1.00 97.12 235 PRO A C 1
ATOM 1919 O O . PRO A 1 235 ? -5.040 8.971 4.580 1.00 97.12 235 PRO A O 1
ATOM 1922 N N . GLN A 1 236 ? -5.399 10.952 5.576 1.00 96.12 236 GLN A N 1
ATOM 1923 C CA . GLN A 1 236 ? -6.852 10.874 5.440 1.00 96.12 236 GLN A CA 1
ATOM 1924 C C . GLN A 1 236 ? -7.262 11.105 3.982 1.00 96.12 236 GLN A C 1
ATOM 1926 O O . GLN A 1 236 ? -6.466 11.558 3.157 1.00 96.12 236 GLN A O 1
ATOM 1931 N N . LYS A 1 237 ? -8.504 10.744 3.647 1.00 96.06 237 LYS A N 1
ATOM 1932 C CA . LYS A 1 237 ? -9.015 10.795 2.276 1.00 96.06 237 LYS A CA 1
ATOM 1933 C C . LYS A 1 237 ? -8.769 12.153 1.611 1.00 96.06 237 LYS A C 1
ATOM 1935 O O . LYS A 1 237 ? -8.271 12.184 0.491 1.00 96.06 237 LYS A O 1
ATOM 1940 N N . GLU A 1 238 ? -9.118 13.245 2.282 1.00 96.31 238 GLU A N 1
ATOM 1941 C CA . GLU A 1 238 ? -9.017 14.593 1.727 1.00 96.31 238 GLU A CA 1
ATOM 1942 C C . GLU A 1 238 ? -7.561 14.974 1.413 1.00 96.31 238 GLU A C 1
ATOM 1944 O O . GLU A 1 238 ? -7.283 15.401 0.294 1.00 96.31 238 GLU A O 1
ATOM 1949 N N . ASP A 1 239 ? -6.624 14.735 2.337 1.00 97.19 239 ASP A N 1
ATOM 1950 C CA . ASP A 1 239 ? -5.198 15.040 2.133 1.00 97.19 239 ASP A CA 1
ATOM 1951 C C . ASP A 1 239 ? -4.558 14.137 1.071 1.00 97.19 239 ASP A C 1
ATOM 1953 O O . ASP A 1 239 ? -3.693 14.564 0.304 1.00 97.19 239 ASP A O 1
ATOM 1957 N N . TYR A 1 240 ? -5.002 12.879 0.989 1.00 97.69 240 TYR A N 1
ATOM 1958 C CA . TYR A 1 240 ? -4.569 11.940 -0.043 1.00 97.69 240 TYR A CA 1
ATOM 1959 C C . TYR A 1 240 ? -5.016 12.398 -1.443 1.00 97.69 240 TYR A C 1
ATOM 1961 O O . TYR A 1 240 ? -4.209 12.438 -2.375 1.00 97.69 240 TYR A O 1
ATOM 1969 N N . GLU A 1 241 ? -6.286 12.790 -1.595 1.00 97.75 241 GLU A N 1
ATOM 1970 C CA . GLU A 1 241 ? -6.836 13.327 -2.847 1.00 97.75 241 GLU A CA 1
ATOM 1971 C C . GLU A 1 241 ? -6.211 14.689 -3.213 1.00 97.75 241 GLU A C 1
ATOM 1973 O O . GLU A 1 241 ? -5.948 14.963 -4.389 1.00 97.75 241 GLU A O 1
ATOM 1978 N N . GLU A 1 242 ? -5.913 15.542 -2.232 1.00 98.00 242 GLU A N 1
ATOM 1979 C CA . GLU A 1 242 ? -5.219 16.811 -2.464 1.00 98.00 242 GLU A CA 1
ATOM 1980 C C . GLU A 1 242 ? -3.791 16.584 -2.977 1.00 98.00 242 GLU A C 1
ATOM 1982 O O . GLU A 1 242 ? -3.420 17.131 -4.019 1.00 98.00 242 GLU A O 1
ATOM 1987 N N . ALA A 1 243 ? -3.014 15.712 -2.328 1.00 98.06 243 ALA A N 1
ATOM 1988 C CA . ALA A 1 243 ? -1.646 15.413 -2.744 1.00 98.06 243 ALA A CA 1
ATOM 1989 C C . ALA A 1 243 ? -1.580 14.787 -4.149 1.00 98.06 243 ALA A C 1
ATOM 1991 O O . ALA A 1 243 ? -0.721 15.155 -4.955 1.00 98.06 243 ALA A O 1
ATOM 1992 N N . LEU A 1 244 ? -2.519 13.896 -4.488 1.00 98.06 244 LEU A N 1
ATOM 1993 C CA . LEU A 1 244 ? -2.650 13.354 -5.846 1.00 98.06 244 LEU A CA 1
ATOM 1994 C C . LEU A 1 244 ? -3.023 14.428 -6.875 1.00 98.06 244 LEU A C 1
ATOM 1996 O O . LEU A 1 244 ? -2.579 14.366 -8.020 1.00 98.06 244 LEU A O 1
ATOM 2000 N N . THR A 1 245 ? -3.828 15.416 -6.484 1.00 98.06 245 THR A N 1
ATOM 2001 C CA . THR A 1 245 ? -4.187 16.544 -7.354 1.00 98.06 245 THR A CA 1
ATOM 2002 C C . THR A 1 245 ? -2.983 17.437 -7.635 1.00 98.06 245 THR A C 1
ATOM 2004 O O . THR A 1 245 ? -2.772 17.812 -8.788 1.00 98.06 245 THR A O 1
ATOM 2007 N N . VAL A 1 246 ? -2.168 17.735 -6.618 1.00 97.81 246 VAL A N 1
ATOM 2008 C CA . VAL A 1 246 ? -0.906 18.475 -6.784 1.00 97.81 246 VAL A CA 1
ATOM 2009 C C . VAL A 1 246 ? 0.032 17.713 -7.722 1.00 97.81 246 VAL A C 1
ATOM 2011 O O . VAL A 1 246 ? 0.463 18.262 -8.732 1.00 97.81 246 VAL A O 1
ATOM 2014 N N . MET A 1 247 ? 0.234 16.415 -7.477 1.00 96.88 247 MET A N 1
ATOM 2015 C CA . MET A 1 247 ? 1.020 15.550 -8.361 1.00 96.88 247 MET A CA 1
ATOM 2016 C C . MET A 1 247 ? 0.503 15.565 -9.811 1.00 96.88 247 MET A C 1
ATOM 2018 O O . MET A 1 247 ? 1.295 15.658 -10.749 1.00 96.88 247 MET A O 1
ATOM 2022 N N . ALA A 1 248 ? -0.815 15.467 -10.026 1.00 96.19 248 ALA A N 1
ATOM 2023 C CA . ALA A 1 248 ? -1.406 15.492 -11.367 1.00 96.19 248 ALA A CA 1
ATOM 2024 C C . ALA A 1 248 ? -1.049 16.780 -12.125 1.00 96.19 248 ALA A C 1
ATOM 2026 O O . ALA A 1 248 ? -0.694 16.729 -13.305 1.00 96.19 248 ALA A O 1
ATOM 2027 N N . GLN A 1 249 ? -1.106 17.919 -11.433 1.00 95.06 249 GLN A N 1
ATOM 2028 C CA . GLN A 1 249 ? -0.773 19.230 -11.985 1.00 95.06 249 GLN A CA 1
ATOM 2029 C C . GLN A 1 249 ? 0.727 19.362 -12.273 1.00 95.06 249 GLN A C 1
ATOM 2031 O O . GLN A 1 249 ? 1.095 19.857 -13.341 1.00 95.06 249 GLN A O 1
ATOM 2036 N N . ASP A 1 250 ? 1.578 18.864 -11.375 1.00 94.00 250 ASP A N 1
ATOM 2037 C CA . ASP A 1 250 ? 3.038 18.919 -11.508 1.00 94.00 250 ASP A CA 1
ATOM 2038 C C . ASP A 1 250 ? 3.558 18.047 -12.660 1.00 94.00 250 ASP A C 1
ATOM 2040 O O . ASP A 1 250 ? 4.499 18.429 -13.360 1.00 94.00 250 ASP A O 1
ATOM 2044 N N . MET A 1 251 ? 2.907 16.909 -12.932 1.00 91.88 251 MET A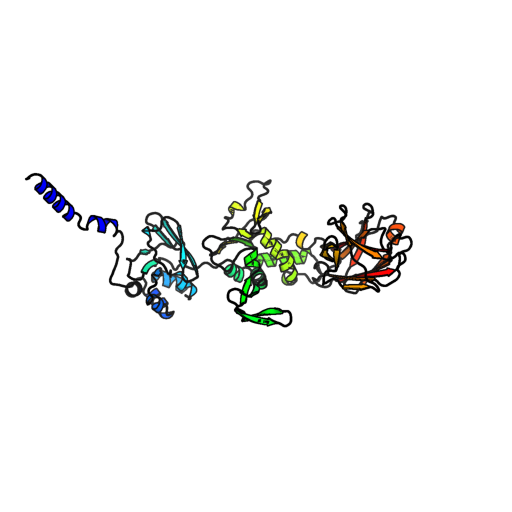 N 1
ATOM 2045 C CA . MET A 1 251 ? 3.221 16.073 -14.096 1.00 91.88 251 MET A CA 1
ATOM 2046 C C . MET A 1 251 ? 2.973 16.779 -15.435 1.00 91.88 251 MET A C 1
ATOM 2048 O O . MET A 1 251 ? 3.607 16.419 -16.428 1.00 91.88 251 MET A O 1
ATOM 2052 N N . ASN A 1 252 ? 2.054 17.753 -15.479 1.00 90.50 252 ASN A N 1
ATOM 2053 C CA . ASN A 1 252 ? 1.700 18.525 -16.675 1.00 90.50 252 ASN A CA 1
ATOM 2054 C C . ASN A 1 252 ? 1.355 17.647 -17.905 1.00 90.50 252 ASN A C 1
ATOM 2056 O O . ASN A 1 252 ? 1.675 17.978 -19.051 1.00 90.50 252 ASN A O 1
ATOM 2060 N N . ILE A 1 253 ? 0.694 16.508 -17.674 1.00 91.56 253 ILE A N 1
ATOM 2061 C CA . ILE A 1 253 ? 0.266 15.580 -18.727 1.00 91.56 253 ILE A CA 1
ATOM 2062 C C . ILE A 1 253 ? -1.139 15.973 -19.219 1.00 91.56 253 ILE A C 1
ATOM 2064 O O . ILE A 1 253 ? -2.056 16.118 -18.408 1.00 91.56 253 ILE A O 1
ATOM 2068 N N . PRO A 1 254 ? -1.378 16.106 -20.539 1.00 90.62 254 PRO A N 1
ATOM 2069 C CA . PRO A 1 254 ? -2.716 16.372 -21.062 1.00 90.62 254 PRO A CA 1
ATOM 2070 C C . PRO A 1 254 ? -3.745 15.331 -20.597 1.00 90.62 254 PRO A C 1
ATOM 2072 O O . PRO A 1 254 ? -3.599 14.142 -20.857 1.00 90.62 254 PRO A O 1
ATOM 2075 N N . GLY A 1 255 ? -4.814 15.790 -19.941 1.00 90.75 255 GLY A N 1
ATOM 2076 C CA . GLY A 1 255 ? -5.868 14.924 -19.400 1.00 90.75 255 GLY A CA 1
ATOM 2077 C C . GLY A 1 255 ? -5.688 14.549 -17.927 1.00 90.75 255 GLY A C 1
ATOM 2078 O O . GLY A 1 255 ? -6.655 14.102 -17.320 1.00 90.75 255 GLY A O 1
ATOM 2079 N N . TYR A 1 256 ? -4.518 14.812 -17.339 1.00 93.94 256 TYR A N 1
ATOM 2080 C CA . TYR A 1 256 ? -4.242 14.619 -15.918 1.00 93.94 256 TYR A CA 1
ATOM 2081 C C . TYR A 1 256 ? -4.397 15.953 -15.193 1.00 93.94 256 TYR A C 1
ATOM 2083 O O . TYR A 1 256 ? -3.511 16.800 -15.252 1.00 93.94 256 TYR A O 1
ATOM 2091 N N . ASN A 1 257 ? -5.552 16.172 -14.561 1.00 94.56 257 ASN A N 1
ATOM 2092 C CA . ASN A 1 257 ? -5.878 17.474 -13.958 1.00 94.56 257 ASN A CA 1
ATOM 2093 C C . ASN A 1 257 ? -6.031 17.418 -12.434 1.00 94.56 257 ASN A C 1
ATOM 2095 O O . ASN A 1 257 ? -5.848 18.431 -11.758 1.00 94.56 257 ASN A O 1
ATOM 2099 N N . ASP A 1 258 ? -6.411 16.256 -11.910 1.00 97.38 258 ASP A N 1
ATOM 2100 C CA . ASP A 1 258 ? -6.717 16.036 -10.502 1.00 97.38 258 ASP A CA 1
ATOM 2101 C C . ASP A 1 258 ? -6.505 14.566 -10.113 1.00 97.38 258 ASP A C 1
ATOM 2103 O O . ASP A 1 258 ? -6.161 13.725 -10.953 1.00 97.38 258 ASP A O 1
ATOM 2107 N N . TYR A 1 259 ? -6.737 14.255 -8.837 1.00 97.00 259 TYR A N 1
ATOM 2108 C CA . TYR A 1 259 ? -6.598 12.908 -8.285 1.00 97.00 259 TYR A CA 1
ATOM 2109 C C . TYR A 1 259 ? -7.366 11.828 -9.055 1.00 97.00 259 TYR A C 1
ATOM 2111 O O . TYR A 1 259 ? -6.897 10.696 -9.144 1.00 97.00 259 TYR A O 1
ATOM 2119 N N . SER A 1 260 ? -8.522 12.161 -9.643 1.00 96.56 260 SER A N 1
ATOM 2120 C CA . SER A 1 260 ? -9.360 11.194 -10.360 1.00 96.56 260 SER A CA 1
ATOM 2121 C C . SER A 1 260 ? -8.731 10.739 -11.677 1.00 96.56 260 SER A C 1
ATOM 2123 O O . SER A 1 260 ? -9.097 9.699 -12.221 1.00 96.56 260 SER A O 1
ATOM 2125 N N . SER A 1 261 ? -7.758 11.509 -12.171 1.00 95.69 261 SER A N 1
ATOM 2126 C CA . SER A 1 261 ? -6.984 11.187 -13.366 1.00 95.69 261 SER A CA 1
ATOM 2127 C C . SER A 1 261 ? -5.806 10.250 -13.068 1.00 95.69 261 SER A C 1
ATOM 2129 O O . SER A 1 261 ? -5.214 9.707 -14.000 1.00 95.69 261 SER A O 1
ATOM 2131 N N . ILE A 1 262 ? -5.436 10.061 -11.794 1.00 97.06 262 ILE A N 1
ATOM 2132 C CA . ILE A 1 262 ? -4.303 9.217 -11.411 1.00 97.06 262 ILE A CA 1
ATOM 2133 C C . ILE A 1 262 ? -4.724 7.735 -11.419 1.00 97.06 262 ILE A C 1
ATOM 2135 O O . ILE A 1 262 ? -5.621 7.355 -10.665 1.00 97.06 262 ILE A O 1
ATOM 2139 N N . PRO A 1 263 ? -4.067 6.869 -12.215 1.00 96.00 263 PRO A N 1
ATOM 2140 C CA . PRO A 1 263 ? -4.379 5.446 -12.290 1.00 96.00 263 PRO A CA 1
ATOM 2141 C C . PRO A 1 263 ? -4.309 4.769 -10.924 1.00 96.00 263 PRO A C 1
ATOM 2143 O O . PRO A 1 263 ? -3.310 4.897 -10.215 1.00 96.00 263 PRO A O 1
ATOM 2146 N N . ILE A 1 264 ? -5.343 3.996 -10.586 1.00 95.19 264 ILE A N 1
ATOM 2147 C CA . ILE A 1 264 ? -5.373 3.229 -9.335 1.00 95.19 264 ILE A CA 1
ATOM 2148 C C . ILE A 1 264 ? -4.257 2.178 -9.286 1.00 95.19 264 ILE A C 1
ATOM 2150 O O . ILE A 1 264 ? -3.686 1.942 -8.229 1.00 95.19 264 ILE A O 1
ATOM 2154 N N . GLU A 1 265 ? -3.881 1.618 -10.440 1.00 94.69 265 GLU A N 1
ATOM 2155 C CA . GLU A 1 265 ? -2.764 0.673 -10.561 1.00 94.69 265 GLU A CA 1
ATOM 2156 C C . GLU A 1 265 ? -1.443 1.311 -10.121 1.00 94.69 265 GLU A C 1
ATOM 2158 O O . GLU A 1 265 ? -0.739 0.732 -9.308 1.00 94.69 265 GLU A O 1
ATOM 2163 N N . TRP A 1 266 ? -1.140 2.544 -10.550 1.00 95.94 266 TRP A N 1
ATOM 2164 C CA . TRP A 1 266 ? 0.060 3.247 -10.077 1.00 95.94 266 TRP A CA 1
ATOM 2165 C C . TRP A 1 266 ? 0.008 3.501 -8.566 1.00 95.94 266 TRP A C 1
ATOM 2167 O O . TRP A 1 266 ? 1.014 3.352 -7.871 1.00 95.94 266 TRP A O 1
ATOM 2177 N N . GLN A 1 267 ? -1.167 3.874 -8.048 1.00 96.94 267 GLN A N 1
ATOM 2178 C CA . GLN A 1 267 ? -1.339 4.085 -6.613 1.00 96.94 267 GLN A CA 1
ATOM 2179 C C . GLN A 1 267 ? -1.056 2.791 -5.840 1.00 96.94 267 GLN A C 1
ATOM 2181 O O . GLN A 1 267 ? -0.349 2.836 -4.842 1.00 96.94 267 GLN A O 1
ATOM 2186 N N . HIS A 1 268 ? -1.550 1.647 -6.314 1.00 95.19 268 HIS A N 1
ATOM 2187 C CA . HIS A 1 268 ? -1.349 0.341 -5.683 1.00 95.19 268 HIS A CA 1
ATOM 2188 C C . HIS A 1 268 ? 0.080 -0.192 -5.844 1.00 95.19 268 HIS A C 1
ATOM 2190 O O . HIS A 1 268 ? 0.616 -0.758 -4.900 1.00 95.19 268 HIS A O 1
ATOM 2196 N N . ASP A 1 269 ? 0.703 0.001 -7.006 1.00 92.31 269 ASP A N 1
ATOM 2197 C CA . ASP A 1 269 ? 2.022 -0.558 -7.314 1.00 92.31 269 ASP A CA 1
ATOM 2198 C C . ASP A 1 269 ? 3.167 0.265 -6.704 1.00 92.31 269 ASP A C 1
ATOM 2200 O O . ASP A 1 269 ? 4.236 -0.277 -6.432 1.00 92.31 269 ASP A O 1
ATOM 2204 N N . ILE A 1 270 ? 2.970 1.578 -6.519 1.00 95.62 270 ILE A N 1
ATOM 2205 C CA . ILE A 1 270 ? 4.040 2.514 -6.139 1.00 95.62 270 ILE A CA 1
ATOM 2206 C C . ILE A 1 270 ? 3.710 3.272 -4.854 1.00 95.62 270 ILE A C 1
ATOM 2208 O O . ILE A 1 270 ? 4.488 3.239 -3.900 1.00 95.62 270 ILE A O 1
ATOM 2212 N N . LEU A 1 271 ? 2.578 3.980 -4.815 1.00 97.44 271 LEU A N 1
ATOM 2213 C CA . LEU A 1 271 ? 2.295 4.906 -3.716 1.00 97.44 271 LEU A CA 1
ATOM 2214 C C . LEU A 1 271 ? 1.931 4.177 -2.417 1.00 97.44 271 LEU A C 1
ATOM 2216 O O . LEU A 1 271 ? 2.471 4.513 -1.368 1.00 97.44 271 LEU A O 1
ATOM 2220 N N . MET A 1 272 ? 1.051 3.176 -2.474 1.00 96.88 272 MET A N 1
ATOM 2221 C CA . MET A 1 272 ? 0.606 2.412 -1.305 1.00 96.88 272 MET A CA 1
ATOM 2222 C C . MET A 1 272 ? 1.780 1.706 -0.612 1.00 96.88 272 MET A C 1
ATOM 2224 O O . MET A 1 272 ? 1.966 1.962 0.578 1.00 96.88 272 MET A O 1
ATOM 2228 N N . PRO A 1 273 ? 2.630 0.913 -1.303 1.00 95.69 273 PRO A N 1
ATOM 2229 C CA . PRO A 1 273 ? 3.802 0.304 -0.681 1.00 95.69 273 PRO A CA 1
ATOM 2230 C C . PRO A 1 273 ? 4.724 1.345 -0.050 1.00 95.69 273 PRO A C 1
ATOM 2232 O O . PRO A 1 273 ? 5.108 1.186 1.105 1.00 95.69 273 PRO A O 1
ATOM 2235 N N . HIS A 1 274 ? 4.991 2.456 -0.748 1.00 96.44 274 HIS A N 1
ATOM 2236 C CA . HIS A 1 274 ? 5.818 3.534 -0.210 1.00 96.44 274 HIS A CA 1
ATOM 2237 C C . HIS A 1 274 ? 5.244 4.108 1.094 1.00 96.44 274 HIS A C 1
ATOM 2239 O O . HIS A 1 274 ? 5.964 4.242 2.081 1.00 96.44 274 HIS A O 1
ATOM 2245 N N . LEU A 1 275 ? 3.947 4.424 1.132 1.00 97.12 275 LEU A N 1
ATOM 2246 C CA . LEU A 1 275 ? 3.303 4.953 2.336 1.00 97.12 275 LEU A CA 1
ATOM 2247 C C . LEU A 1 275 ? 3.296 3.942 3.480 1.00 97.12 275 LEU A C 1
ATOM 2249 O O . LEU A 1 275 ? 3.498 4.324 4.628 1.00 97.12 275 LEU A O 1
ATOM 2253 N N . LEU A 1 276 ? 3.096 2.659 3.189 1.00 97.31 276 LEU A N 1
ATOM 2254 C CA . LEU A 1 276 ? 3.087 1.612 4.207 1.00 97.31 276 LEU A CA 1
ATOM 2255 C C . LEU A 1 276 ? 4.486 1.362 4.780 1.00 97.31 276 LEU A C 1
ATOM 2257 O O . LEU A 1 276 ? 4.640 1.246 5.995 1.00 97.31 276 LEU A O 1
ATOM 2261 N N . GLU A 1 277 ? 5.509 1.357 3.924 1.00 96.00 277 GLU A N 1
ATOM 2262 C CA . GLU A 1 277 ? 6.913 1.291 4.330 1.00 96.00 277 GLU A CA 1
ATOM 2263 C C . GLU A 1 277 ? 7.312 2.476 5.208 1.00 96.00 277 GLU A C 1
ATOM 2265 O O . GLU A 1 277 ? 8.071 2.291 6.159 1.00 96.00 277 GLU A O 1
ATOM 2270 N N . GLN A 1 278 ? 6.821 3.680 4.896 1.00 95.81 278 GLN A N 1
ATOM 2271 C CA . GLN A 1 278 ? 7.142 4.890 5.652 1.00 95.81 278 GLN A CA 1
ATOM 2272 C C . GLN A 1 278 ? 6.265 5.085 6.895 1.00 95.81 278 GLN A C 1
ATOM 2274 O O . GLN A 1 278 ? 6.697 5.757 7.821 1.00 95.81 278 GLN A O 1
ATOM 2279 N N . GLY A 1 279 ? 5.045 4.547 6.920 1.00 96.12 279 GLY A N 1
ATOM 2280 C CA . GLY A 1 279 ? 4.005 4.953 7.868 1.00 96.12 279 GLY A CA 1
ATOM 2281 C C . GLY A 1 279 ? 3.545 3.883 8.854 1.00 96.12 279 GLY A C 1
ATOM 2282 O O . GLY A 1 279 ? 2.826 4.220 9.795 1.00 96.12 279 GLY A O 1
ATOM 2283 N N . VAL A 1 280 ? 3.919 2.612 8.680 1.00 97.75 280 VAL A N 1
ATOM 2284 C CA . VAL A 1 280 ? 3.422 1.517 9.530 1.00 97.75 280 VAL A CA 1
ATOM 2285 C C . VAL A 1 280 ? 4.490 1.021 10.497 1.00 97.75 280 VAL A C 1
ATOM 2287 O O . VAL A 1 280 ? 5.573 0.587 10.104 1.00 97.75 280 VAL A O 1
ATOM 2290 N N . PHE A 1 281 ? 4.144 1.020 11.784 1.00 97.81 281 PHE A N 1
ATOM 2291 C CA . PHE A 1 281 ? 5.035 0.653 12.880 1.00 97.81 281 PHE A CA 1
ATOM 2292 C C . PHE A 1 281 ? 4.392 -0.347 13.829 1.00 97.81 281 PHE A C 1
ATOM 2294 O O . PHE A 1 281 ? 3.177 -0.346 14.048 1.00 97.81 281 PHE A O 1
ATOM 2301 N N . LEU A 1 282 ? 5.232 -1.168 14.459 1.00 96.12 282 LEU A N 1
ATOM 2302 C CA . LEU A 1 282 ? 4.798 -2.041 15.539 1.00 96.12 282 LEU A CA 1
ATOM 2303 C C . LEU A 1 282 ? 4.575 -1.230 16.822 1.00 96.12 282 LEU A C 1
ATOM 2305 O O . LEU A 1 282 ? 5.398 -0.402 17.203 1.00 96.12 282 LEU A O 1
ATOM 2309 N N . ASN A 1 283 ? 3.522 -1.590 17.551 1.00 95.69 283 ASN A N 1
ATOM 2310 C CA . ASN A 1 283 ? 3.030 -0.956 18.771 1.00 95.69 283 ASN A CA 1
ATOM 2311 C C . ASN A 1 283 ? 2.357 0.404 18.552 1.00 95.69 283 ASN A C 1
ATOM 2313 O O . ASN A 1 283 ? 2.450 1.027 17.500 1.00 95.69 283 ASN A O 1
ATOM 2317 N N . MET A 1 284 ? 1.641 0.841 19.583 1.00 95.31 284 MET A N 1
ATOM 2318 C CA . MET A 1 284 ? 1.083 2.184 19.708 1.00 95.31 284 MET A CA 1
ATOM 2319 C C . MET A 1 284 ? 2.194 3.164 20.098 1.00 95.31 284 MET A C 1
ATOM 2321 O O . MET A 1 284 ? 2.661 3.143 21.236 1.00 95.31 284 MET A O 1
ATOM 2325 N N . ILE A 1 285 ? 2.628 3.982 19.144 1.00 96.38 285 ILE A N 1
ATOM 2326 C CA . ILE A 1 285 ? 3.708 4.956 19.283 1.00 96.38 285 ILE A CA 1
ATOM 2327 C C . ILE A 1 285 ? 3.083 6.335 19.506 1.00 96.38 285 ILE A C 1
ATOM 2329 O O . ILE A 1 285 ? 2.167 6.746 18.786 1.00 96.38 285 ILE A O 1
ATOM 2333 N N . GLU A 1 286 ? 3.547 7.031 20.537 1.00 95.56 286 GLU A N 1
ATOM 2334 C CA . GLU A 1 286 ? 3.099 8.386 20.860 1.00 95.56 286 GLU A CA 1
ATOM 2335 C C . GLU A 1 286 ? 3.769 9.416 19.929 1.00 95.56 286 GLU A C 1
ATOM 2337 O O . GLU A 1 286 ? 4.892 9.184 19.475 1.00 95.56 286 GLU A O 1
ATOM 2342 N N . PRO A 1 287 ? 3.098 10.534 19.593 1.00 91.88 287 PRO A N 1
ATOM 2343 C CA . PRO A 1 287 ? 3.583 11.471 18.578 1.00 91.88 287 PRO A CA 1
ATOM 2344 C C . PRO A 1 287 ? 4.938 12.098 18.937 1.00 91.88 287 PRO A C 1
ATOM 2346 O O . PRO A 1 287 ? 5.689 12.474 18.040 1.00 91.88 287 PRO A O 1
ATOM 2349 N N . GLU A 1 288 ? 5.289 12.172 20.223 1.00 91.44 288 GLU A N 1
ATOM 2350 C CA . GLU A 1 288 ? 6.578 12.688 20.689 1.00 91.44 288 GLU A CA 1
ATOM 2351 C C . GLU A 1 288 ? 7.771 11.856 20.194 1.00 91.44 288 GLU A C 1
ATOM 2353 O O . GLU A 1 288 ? 8.857 12.401 20.021 1.00 91.44 288 GLU A O 1
ATOM 2358 N N . GLU A 1 289 ? 7.567 10.568 19.903 1.00 92.25 289 GLU A N 1
ATOM 2359 C CA . GLU A 1 289 ? 8.600 9.670 19.364 1.00 92.25 289 GLU A CA 1
ATOM 2360 C C . GLU A 1 289 ? 8.922 9.954 17.883 1.00 92.25 289 GLU A C 1
ATOM 2362 O O . GLU A 1 289 ? 9.884 9.409 17.346 1.00 92.25 289 GLU A O 1
ATOM 2367 N N . PHE A 1 290 ? 8.126 10.794 17.209 1.00 91.75 290 PHE A N 1
ATOM 2368 C CA . PHE A 1 290 ? 8.335 11.214 15.817 1.00 91.75 290 PHE A CA 1
ATOM 2369 C C . PHE A 1 290 ? 9.012 12.591 15.706 1.00 91.75 290 PHE A C 1
ATOM 2371 O O . PHE A 1 290 ? 9.259 13.071 14.599 1.00 91.75 290 PHE A O 1
ATOM 2378 N N . ILE A 1 291 ? 9.298 13.250 16.833 1.00 85.75 291 ILE A N 1
ATOM 2379 C CA . ILE A 1 291 ? 9.846 14.609 16.862 1.00 85.75 291 ILE A CA 1
ATOM 2380 C C . ILE A 1 291 ? 11.372 14.561 16.824 1.00 85.75 291 ILE A C 1
ATOM 2382 O O . ILE A 1 291 ? 12.008 13.855 17.600 1.00 85.75 291 ILE A O 1
ATOM 2386 N N . TRP A 1 292 ? 11.966 15.372 15.950 1.00 81.75 292 TRP A N 1
ATOM 2387 C CA . TRP A 1 292 ? 13.414 15.561 15.903 1.00 81.75 292 TRP A CA 1
ATOM 2388 C C . TRP A 1 292 ? 13.880 16.343 17.127 1.00 81.75 292 TRP A C 1
ATOM 2390 O O . TRP A 1 292 ? 13.368 17.429 17.412 1.00 81.75 292 TRP A O 1
ATOM 2400 N N . GLU A 1 293 ? 14.896 15.846 17.827 1.00 80.88 293 GLU A N 1
ATOM 2401 C CA . GLU A 1 293 ? 15.446 16.569 18.979 1.00 80.88 293 GLU A CA 1
ATOM 2402 C C . GLU A 1 293 ? 16.270 17.791 18.539 1.00 80.88 293 GLU A C 1
ATOM 2404 O O . GLU A 1 293 ? 16.411 18.766 19.285 1.00 80.88 293 GLU A O 1
ATOM 2409 N N . THR A 1 294 ? 16.832 17.749 17.323 1.00 79.31 294 THR A N 1
ATOM 2410 C CA . THR A 1 294 ? 17.692 18.799 16.754 1.00 79.31 294 THR A CA 1
ATOM 2411 C C . THR A 1 294 ? 17.528 18.921 15.233 1.00 79.31 294 THR A C 1
ATOM 2413 O O . THR A 1 294 ? 17.056 18.001 14.579 1.00 79.31 294 THR A O 1
ATOM 2416 N N . GLU A 1 295 ? 17.970 20.035 14.638 1.00 72.44 295 GLU A N 1
ATOM 2417 C CA . GLU A 1 295 ? 17.936 20.240 13.173 1.00 72.44 295 GLU A CA 1
ATOM 2418 C C . GLU A 1 295 ? 18.882 19.305 12.389 1.00 72.44 295 GLU A C 1
ATOM 2420 O O . GLU A 1 295 ? 18.708 19.123 11.187 1.00 72.44 295 GLU A O 1
ATOM 2425 N N . GLU A 1 296 ? 19.884 18.717 13.051 1.00 76.12 296 GLU A N 1
ATOM 2426 C CA . GLU A 1 296 ? 20.804 17.727 12.463 1.00 76.12 296 GLU A CA 1
ATOM 2427 C C . GLU A 1 296 ? 20.376 16.280 12.769 1.00 76.12 296 GLU A C 1
ATOM 2429 O O . GLU A 1 296 ? 21.100 15.333 12.447 1.00 76.12 296 GLU A O 1
ATOM 2434 N N . ASP A 1 297 ? 19.222 16.100 13.417 1.00 75.62 297 ASP A N 1
ATOM 2435 C CA . ASP A 1 297 ? 18.706 14.787 13.768 1.00 75.62 297 ASP A CA 1
ATOM 2436 C C . ASP A 1 297 ? 18.337 14.002 12.504 1.00 75.62 297 ASP A C 1
ATOM 2438 O O . ASP A 1 297 ? 17.799 14.522 11.528 1.00 75.62 297 ASP A O 1
ATOM 2442 N N . THR A 1 298 ? 18.651 12.713 12.526 1.00 73.56 298 THR A N 1
ATOM 2443 C CA . THR A 1 298 ? 18.308 11.787 11.448 1.00 73.56 298 THR A CA 1
ATOM 2444 C C . THR A 1 298 ? 17.284 10.779 11.923 1.00 73.56 298 THR A C 1
ATOM 2446 O O . THR A 1 298 ? 17.335 9.661 11.427 1.00 73.56 298 THR A O 1
ATOM 2449 N N . LEU A 1 299 ? 16.424 11.148 12.889 1.00 83.25 299 LEU A N 1
ATOM 2450 C CA . LEU A 1 299 ? 15.468 10.277 13.574 1.00 83.25 299 LEU A CA 1
ATOM 2451 C C . LEU A 1 299 ? 15.006 9.139 12.672 1.00 83.25 299 LEU A C 1
ATOM 2453 O O . LEU A 1 299 ? 14.364 9.352 11.636 1.00 83.25 299 LEU A O 1
ATOM 2457 N N . LYS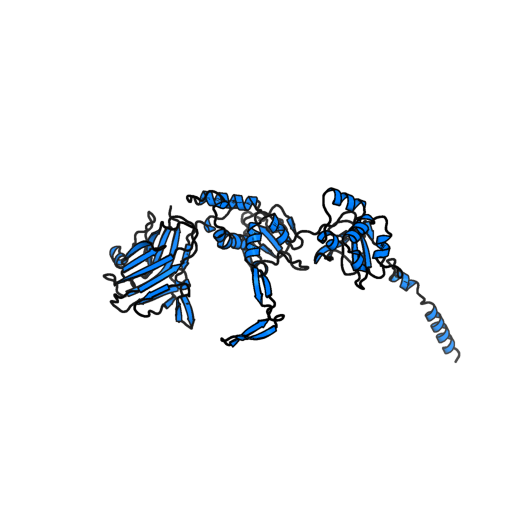 A 1 300 ? 15.377 7.924 13.080 1.00 89.19 300 LYS A N 1
ATOM 2458 C CA . LYS A 1 300 ? 14.990 6.711 12.381 1.00 89.19 300 LYS A CA 1
ATOM 2459 C C . LYS A 1 300 ? 14.162 5.837 13.273 1.00 89.19 300 LYS A C 1
ATOM 2461 O O . LYS A 1 300 ? 14.589 5.493 14.374 1.00 89.19 300 LYS A O 1
ATOM 2466 N N . LEU A 1 301 ? 13.033 5.413 12.739 1.00 93.62 301 LEU A N 1
ATOM 2467 C CA . LEU A 1 301 ? 12.212 4.389 13.350 1.00 93.62 301 LEU A CA 1
ATOM 2468 C C . LEU A 1 301 ? 12.312 3.121 12.512 1.00 93.62 301 LEU A C 1
ATOM 2470 O O . LEU A 1 301 ? 12.585 3.162 11.311 1.00 93.62 301 LEU A O 1
ATOM 2474 N N . GLN A 1 302 ? 12.153 1.982 13.176 1.00 96.00 302 GLN A N 1
ATOM 2475 C CA . GLN A 1 302 ? 12.033 0.714 12.481 1.00 96.00 302 GLN A CA 1
ATOM 2476 C C . GLN A 1 302 ? 10.577 0.543 12.049 1.00 96.00 302 GLN A C 1
ATOM 2478 O O . GLN A 1 302 ? 9.695 0.522 12.910 1.00 96.00 302 GLN A O 1
ATOM 2483 N N . ASN A 1 303 ? 10.329 0.434 10.746 1.00 96.31 303 ASN A N 1
ATOM 2484 C CA . ASN A 1 303 ? 8.995 0.141 10.231 1.00 96.31 303 ASN A CA 1
ATOM 2485 C C . ASN A 1 303 ? 8.598 -1.318 10.530 1.00 96.31 303 ASN A C 1
ATOM 2487 O O . ASN A 1 303 ? 9.383 -2.119 11.047 1.00 96.31 303 ASN A O 1
ATOM 2491 N N . ILE A 1 304 ? 7.366 -1.681 10.190 1.00 95.44 304 ILE A N 1
ATOM 2492 C CA . ILE A 1 304 ? 6.827 -3.020 10.451 1.00 95.44 304 ILE A CA 1
ATOM 2493 C C . ILE A 1 304 ? 7.544 -4.146 9.682 1.00 95.44 304 ILE A C 1
ATOM 2495 O O . ILE A 1 304 ? 7.582 -5.277 10.164 1.00 95.44 304 ILE A O 1
ATOM 2499 N N . LEU A 1 305 ? 8.171 -3.827 8.544 1.00 95.94 305 LEU A N 1
ATOM 2500 C CA . LEU A 1 305 ? 8.953 -4.760 7.722 1.00 95.94 305 LEU A CA 1
ATOM 2501 C C . LEU A 1 305 ? 10.376 -4.981 8.267 1.00 95.94 305 LEU A C 1
ATOM 2503 O O . LEU A 1 305 ? 11.077 -5.904 7.852 1.00 95.94 305 LEU A O 1
ATOM 2507 N N . GLY A 1 306 ? 10.795 -4.173 9.244 1.00 95.25 306 GLY A N 1
ATOM 2508 C CA . GLY A 1 306 ? 12.102 -4.256 9.887 1.00 95.25 306 GLY A CA 1
ATOM 2509 C C . GLY A 1 306 ? 13.140 -3.272 9.346 1.00 95.25 306 GLY A C 1
ATOM 2510 O O . GLY A 1 306 ? 14.274 -3.277 9.839 1.00 95.25 306 GLY A O 1
ATOM 2511 N N . ASP A 1 307 ? 12.769 -2.402 8.410 1.00 95.31 307 ASP A N 1
ATOM 2512 C CA . ASP A 1 307 ? 13.655 -1.405 7.818 1.00 95.31 307 ASP A CA 1
ATOM 2513 C C . ASP A 1 307 ? 13.797 -0.168 8.700 1.00 95.31 307 ASP A C 1
ATOM 2515 O O . ASP A 1 307 ? 12.859 0.277 9.357 1.00 95.31 307 ASP A O 1
ATOM 2519 N N . SER A 1 308 ? 14.993 0.423 8.693 1.00 94.62 308 SER A N 1
ATOM 2520 C CA . SER A 1 308 ? 15.260 1.690 9.373 1.00 94.62 308 SER A CA 1
ATOM 2521 C C . SER A 1 308 ? 14.945 2.853 8.435 1.00 94.62 308 SER A C 1
ATOM 2523 O O . SER A 1 308 ? 15.738 3.167 7.544 1.00 94.62 308 SER A O 1
ATOM 2525 N N . ILE A 1 309 ? 13.801 3.497 8.652 1.00 93.88 309 ILE A N 1
ATOM 2526 C CA . ILE A 1 309 ? 13.322 4.611 7.831 1.00 93.88 309 ILE A CA 1
ATOM 2527 C C . ILE A 1 309 ? 13.606 5.946 8.509 1.00 93.88 309 ILE A C 1
ATOM 2529 O O . ILE A 1 309 ? 13.569 6.044 9.731 1.00 93.88 309 ILE A O 1
ATOM 2533 N N . GLN A 1 310 ? 13.905 6.977 7.723 1.00 91.94 310 GLN A N 1
ATOM 2534 C CA . GLN A 1 310 ? 14.055 8.334 8.241 1.00 91.94 310 GLN A CA 1
ATOM 2535 C C . GLN A 1 310 ? 12.681 9.003 8.315 1.00 91.94 310 GLN A C 1
ATOM 2537 O O . GLN A 1 310 ? 11.967 9.048 7.318 1.00 91.94 310 GLN A O 1
ATOM 2542 N N . ILE A 1 311 ? 12.329 9.556 9.473 1.00 92.25 311 ILE A N 1
ATOM 2543 C CA . ILE A 1 311 ? 11.039 10.224 9.664 1.00 92.25 311 ILE A CA 1
ATOM 2544 C C . ILE A 1 311 ? 11.156 11.675 9.214 1.00 92.25 311 ILE A C 1
ATOM 2546 O O . ILE A 1 311 ? 11.844 12.466 9.850 1.00 92.25 311 ILE A O 1
ATOM 2550 N N . LEU A 1 312 ? 10.494 12.020 8.109 1.00 90.44 312 LEU A N 1
ATOM 2551 C CA . LEU A 1 312 ? 10.500 13.367 7.515 1.00 90.44 312 LEU A CA 1
ATOM 2552 C C . LEU A 1 312 ? 9.128 14.055 7.578 1.00 90.44 312 LEU A C 1
ATOM 2554 O O . LEU A 1 312 ? 8.845 14.956 6.792 1.00 90.44 312 LEU A O 1
ATOM 2558 N N . TYR A 1 313 ? 8.266 13.611 8.487 1.00 92.62 313 TYR A N 1
ATOM 2559 C CA . TYR A 1 313 ? 6.894 14.082 8.616 1.00 92.62 313 TYR A CA 1
ATOM 2560 C C . TYR A 1 313 ? 6.473 14.183 10.083 1.00 92.62 313 TYR A C 1
ATOM 2562 O O . TYR A 1 313 ? 7.087 13.582 10.963 1.00 92.62 313 TYR A O 1
ATOM 2570 N N . THR A 1 314 ? 5.385 14.911 10.336 1.00 93.88 314 THR A N 1
ATOM 2571 C CA . THR A 1 314 ? 4.799 15.077 11.671 1.00 93.88 314 THR A CA 1
ATOM 2572 C C . THR A 1 314 ? 3.413 14.429 11.718 1.00 93.88 314 THR A C 1
ATOM 2574 O O . THR A 1 314 ? 2.536 14.845 10.957 1.00 93.88 314 THR A O 1
ATOM 2577 N N . PRO A 1 315 ? 3.194 13.412 12.575 1.00 96.56 315 PRO A N 1
ATOM 2578 C CA . PRO A 1 315 ? 1.874 12.820 12.768 1.00 96.56 315 PRO A CA 1
ATOM 2579 C C . PRO A 1 315 ? 0.932 13.766 13.524 1.00 96.56 315 PRO A C 1
ATOM 2581 O O . PRO A 1 315 ? 1.298 14.321 14.561 1.00 96.56 315 PRO A O 1
ATOM 2584 N N . VAL A 1 316 ? -0.302 13.902 13.044 1.00 96.56 316 VAL A N 1
ATOM 2585 C CA . VAL A 1 316 ? -1.382 14.691 13.662 1.00 96.56 316 VAL A CA 1
ATOM 2586 C C . VAL A 1 316 ? -2.690 13.893 13.680 1.00 96.56 316 VAL A C 1
ATOM 2588 O O . VAL A 1 316 ? -2.728 12.741 13.251 1.00 96.56 316 VAL A O 1
ATOM 2591 N N . ASP A 1 317 ? -3.763 14.471 14.226 1.00 96.12 317 ASP A N 1
ATOM 2592 C CA . ASP A 1 317 ? -5.116 13.887 14.225 1.00 96.12 317 ASP A CA 1
ATOM 2593 C C . ASP A 1 317 ? -5.192 12.440 14.742 1.00 96.12 317 ASP A C 1
ATOM 2595 O O . ASP A 1 317 ? -5.839 11.566 14.158 1.00 96.12 317 ASP A O 1
ATOM 2599 N N . LYS A 1 318 ? -4.520 12.190 15.874 1.00 97.12 318 LYS A N 1
ATOM 2600 C CA . LYS A 1 318 ? -4.483 10.879 16.531 1.00 97.12 318 LYS A CA 1
ATOM 2601 C C . LYS A 1 318 ? -5.890 10.323 16.749 1.00 97.12 318 LYS A C 1
ATOM 2603 O O . LYS A 1 318 ? -6.681 10.870 17.519 1.00 97.12 318 LYS A O 1
ATOM 2608 N N . SER A 1 319 ? -6.140 9.161 16.165 1.00 97.25 319 SER A N 1
ATOM 2609 C CA . SER A 1 319 ? -7.337 8.353 16.357 1.00 97.25 319 SER A CA 1
ATOM 2610 C C . SER A 1 319 ? -6.979 7.047 17.063 1.00 97.25 319 SER A C 1
ATOM 2612 O O . SER A 1 319 ? -6.093 6.306 16.634 1.00 97.25 319 SER A O 1
ATOM 2614 N N . ILE A 1 320 ? -7.669 6.760 18.169 1.00 95.56 320 ILE A N 1
ATOM 2615 C CA . ILE A 1 320 ? -7.452 5.544 18.961 1.00 95.56 320 ILE A CA 1
ATOM 2616 C C . ILE A 1 320 ? -8.353 4.432 18.417 1.00 95.56 320 ILE A C 1
ATOM 2618 O O . ILE A 1 320 ? -9.577 4.560 18.428 1.00 95.56 320 ILE A O 1
ATOM 2622 N N . CYS A 1 321 ? -7.737 3.335 17.980 1.00 95.88 321 CYS A N 1
ATOM 2623 C CA . CYS A 1 321 ? -8.402 2.121 17.516 1.00 95.88 321 CYS A CA 1
ATOM 2624 C C . CYS A 1 321 ? -8.210 0.983 18.535 1.00 95.88 321 CYS A C 1
ATOM 2626 O O . CYS A 1 321 ? -7.284 1.001 19.347 1.00 95.88 321 CYS A O 1
ATOM 2628 N N . SER A 1 322 ? -9.058 -0.047 18.493 1.00 94.44 322 SER A N 1
ATOM 2629 C CA . SER A 1 322 ? -8.981 -1.197 19.413 1.00 94.44 322 SER A CA 1
ATOM 2630 C C . SER A 1 322 ? -7.673 -1.994 19.292 1.00 94.44 322 SER A C 1
ATOM 2632 O O . SER A 1 322 ? -7.201 -2.566 20.280 1.00 94.44 322 SER A O 1
ATOM 2634 N N . ASN A 1 323 ? -7.051 -1.986 18.110 1.00 95.62 323 ASN A N 1
ATOM 2635 C CA . ASN A 1 323 ? -5.799 -2.681 17.810 1.00 95.62 323 ASN A CA 1
ATOM 2636 C C . ASN A 1 323 ? -4.640 -1.748 17.401 1.00 95.62 323 ASN A C 1
ATOM 2638 O O . ASN A 1 323 ? -3.605 -2.238 16.945 1.00 95.62 323 ASN A O 1
ATOM 2642 N N . GLY A 1 324 ? -4.752 -0.429 17.603 1.00 96.75 324 GLY A N 1
ATOM 2643 C CA . GLY A 1 324 ? -3.661 0.484 17.261 1.00 96.75 324 GLY A CA 1
ATOM 2644 C C . GLY A 1 324 ? -3.984 1.974 17.295 1.00 96.75 324 GLY A C 1
ATOM 2645 O O . GLY A 1 324 ? -5.055 2.392 17.729 1.00 96.75 324 GLY A O 1
ATOM 2646 N N . TYR A 1 325 ? -3.040 2.775 16.809 1.00 98.19 325 TYR A N 1
ATOM 2647 C CA . TYR A 1 325 ? -3.225 4.199 16.541 1.00 98.19 325 TYR A CA 1
ATOM 2648 C C . TYR A 1 325 ? -3.243 4.463 15.041 1.00 98.19 325 TYR A C 1
ATOM 2650 O O . TYR A 1 325 ? -2.457 3.879 14.297 1.00 98.19 325 TYR A O 1
ATOM 2658 N N . ALA A 1 326 ? -4.108 5.379 14.622 1.00 98.38 326 ALA A N 1
ATOM 2659 C CA . ALA A 1 326 ? -4.079 5.970 13.295 1.00 98.38 326 ALA A CA 1
ATOM 2660 C C . ALA A 1 326 ? -3.787 7.468 13.426 1.00 98.38 326 ALA A C 1
ATOM 2662 O O . ALA A 1 326 ? -4.404 8.150 14.243 1.00 98.38 326 ALA A O 1
ATOM 2663 N N . TYR A 1 327 ? -2.852 7.970 12.633 1.00 98.25 327 TYR A N 1
ATOM 2664 C CA . TYR A 1 327 ? -2.497 9.379 12.532 1.00 98.25 327 TYR A CA 1
ATOM 2665 C C . TYR A 1 327 ? -2.621 9.831 11.085 1.00 98.25 327 TYR A C 1
ATOM 2667 O O . TYR A 1 327 ? -2.392 9.050 10.160 1.00 98.25 327 TYR A O 1
ATOM 2675 N N . ASN A 1 328 ? -2.919 11.111 10.920 1.00 97.69 328 ASN A N 1
ATOM 2676 C CA . ASN A 1 328 ? -2.768 11.820 9.664 1.00 97.69 328 ASN A CA 1
ATOM 2677 C C . ASN A 1 328 ? -1.372 12.462 9.573 1.00 97.69 328 ASN A C 1
ATOM 2679 O O . ASN A 1 328 ? -0.652 12.550 10.570 1.00 97.69 328 ASN A O 1
ATOM 2683 N N . TYR A 1 329 ? -0.996 12.940 8.393 1.00 96.06 329 TYR A N 1
ATOM 2684 C CA . TYR A 1 329 ? 0.180 13.792 8.212 1.00 96.06 329 TYR A CA 1
ATOM 2685 C C . TYR A 1 329 ? -0.199 15.255 8.464 1.00 96.06 329 TYR A C 1
ATOM 2687 O O . TYR A 1 329 ? -1.249 15.691 8.012 1.00 96.06 329 TYR A O 1
ATOM 2695 N N . GLU A 1 330 ? 0.662 16.042 9.118 1.00 95.56 330 GLU A N 1
ATOM 2696 C CA . GLU A 1 330 ? 0.464 17.504 9.197 1.00 95.56 330 GLU A CA 1
ATOM 2697 C C . GLU A 1 330 ? 0.488 18.149 7.803 1.00 95.56 330 GLU A C 1
ATOM 2699 O O . GLU A 1 330 ? -0.240 19.098 7.521 1.00 95.56 330 GLU A O 1
ATOM 2704 N N . SER A 1 331 ? 1.348 17.623 6.932 1.00 93.56 331 SER A N 1
ATOM 2705 C CA . SER A 1 331 ? 1.461 18.006 5.532 1.00 93.56 331 SER A CA 1
ATOM 2706 C C . SER A 1 331 ? 1.900 16.786 4.734 1.00 93.56 331 SER A C 1
ATOM 2708 O O . SER A 1 331 ? 3.007 16.274 4.928 1.00 93.56 331 SER A O 1
ATOM 2710 N N . PHE A 1 332 ? 1.019 16.295 3.864 1.00 95.56 332 PHE A N 1
ATOM 2711 C CA . PHE A 1 332 ? 1.312 15.179 2.976 1.00 95.56 332 PHE A CA 1
ATOM 2712 C C . PHE A 1 332 ? 1.639 15.686 1.570 1.00 95.56 332 PHE A C 1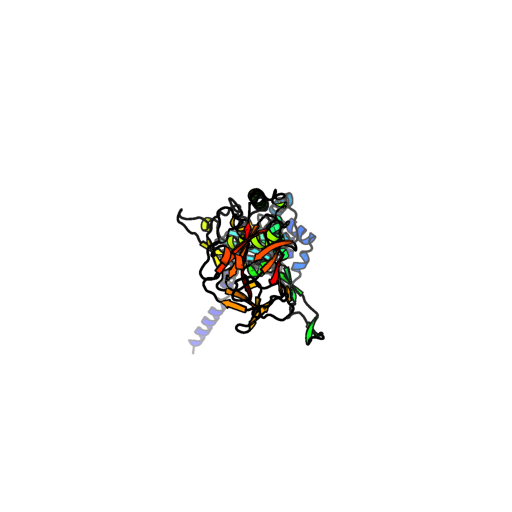
ATOM 2714 O O . PHE A 1 332 ? 0.905 16.480 0.989 1.00 95.56 332 PHE A O 1
ATOM 2721 N N . SER A 1 333 ? 2.747 15.208 1.009 1.00 95.44 333 SER A N 1
ATOM 2722 C CA . SER A 1 333 ? 3.110 15.448 -0.387 1.00 95.44 333 SER A CA 1
ATOM 2723 C C . SER A 1 333 ? 3.730 14.190 -0.976 1.00 95.44 333 SER A C 1
ATOM 2725 O O . SER A 1 333 ? 4.436 13.454 -0.284 1.00 95.44 333 SER A O 1
ATOM 2727 N N . ILE A 1 334 ? 3.447 13.931 -2.250 1.00 97.31 334 ILE A N 1
ATOM 2728 C CA . ILE A 1 334 ? 3.984 12.778 -2.970 1.00 97.31 334 ILE A CA 1
ATOM 2729 C C . ILE A 1 334 ? 5.353 13.174 -3.533 1.00 97.31 334 ILE A C 1
ATOM 2731 O O . ILE A 1 334 ? 5.418 14.110 -4.329 1.00 97.31 334 ILE A O 1
ATOM 2735 N N . PRO A 1 335 ? 6.446 12.478 -3.176 1.00 95.12 335 PRO A N 1
ATOM 2736 C CA . PRO A 1 335 ? 7.761 12.798 -3.714 1.00 95.12 335 PRO A CA 1
ATOM 2737 C C . PRO A 1 335 ? 7.819 12.651 -5.240 1.00 95.12 335 PRO A C 1
ATOM 2739 O O . PRO A 1 335 ? 7.494 11.590 -5.778 1.00 95.12 335 PRO A O 1
ATOM 2742 N N . ASP A 1 336 ? 8.349 13.663 -5.932 1.00 94.06 336 ASP A N 1
ATOM 2743 C CA . ASP A 1 336 ? 8.542 13.661 -7.393 1.00 94.06 336 ASP A CA 1
ATOM 2744 C C . ASP A 1 336 ? 9.317 12.446 -7.901 1.00 94.06 336 ASP A C 1
ATOM 2746 O O . ASP A 1 336 ? 9.108 11.980 -9.019 1.00 94.06 336 ASP A O 1
ATOM 2750 N N . SER A 1 337 ? 10.198 11.879 -7.076 1.00 92.81 337 SER A N 1
ATOM 2751 C CA . SER A 1 337 ? 10.933 10.661 -7.410 1.00 92.81 337 SER A CA 1
ATOM 2752 C C . SER A 1 337 ? 10.032 9.448 -7.664 1.00 92.81 337 SER A C 1
ATOM 2754 O O . SER A 1 337 ? 10.471 8.531 -8.351 1.00 92.81 337 SER A O 1
ATOM 2756 N N . LEU A 1 338 ? 8.799 9.418 -7.147 1.00 94.44 338 LEU A N 1
ATOM 2757 C CA . LEU A 1 338 ? 7.866 8.302 -7.350 1.00 94.44 338 LEU A CA 1
ATOM 2758 C C . LEU A 1 338 ? 7.182 8.328 -8.721 1.00 94.44 338 LEU A C 1
ATOM 2760 O O . LEU A 1 338 ? 6.731 7.289 -9.200 1.00 94.44 338 LEU A O 1
ATOM 2764 N N . TYR A 1 339 ? 7.093 9.498 -9.356 1.00 92.56 339 TYR A N 1
ATOM 2765 C CA . TYR A 1 339 ? 6.336 9.657 -10.599 1.00 92.56 339 TYR A CA 1
ATOM 2766 C C . TYR A 1 339 ? 7.098 10.371 -11.716 1.00 92.56 339 TYR A C 1
ATOM 2768 O O . TYR A 1 339 ? 6.656 10.347 -12.861 1.00 92.56 339 TYR A O 1
ATOM 2776 N N . ASN A 1 340 ? 8.253 10.972 -11.434 1.00 89.88 340 ASN A N 1
ATOM 2777 C CA . ASN A 1 340 ? 9.077 11.697 -12.402 1.00 89.88 340 ASN A CA 1
ATOM 2778 C C . ASN A 1 340 ? 10.500 11.131 -12.557 1.00 89.88 340 ASN A C 1
ATOM 2780 O O . ASN A 1 340 ? 11.307 11.673 -13.312 1.00 89.88 340 ASN A O 1
ATOM 2784 N N . SER A 1 341 ? 10.820 10.039 -11.861 1.00 90.44 341 SER A N 1
ATOM 2785 C CA . SER A 1 341 ? 12.065 9.299 -12.074 1.00 90.44 341 SER A CA 1
ATOM 2786 C C . SER A 1 341 ? 12.046 8.523 -13.395 1.00 90.44 341 SER A C 1
ATOM 2788 O O . SER A 1 341 ? 11.001 8.328 -14.024 1.00 90.44 341 SER A O 1
ATOM 2790 N N . SER A 1 342 ? 13.232 8.114 -13.847 1.00 93.06 342 SER A N 1
ATOM 2791 C CA . SER A 1 342 ? 13.350 7.233 -15.002 1.00 93.06 342 SER A CA 1
ATOM 2792 C C . SER A 1 342 ? 12.930 5.810 -14.637 1.00 93.06 342 SER A C 1
ATOM 2794 O O . SER A 1 342 ? 13.127 5.355 -13.508 1.00 93.06 342 SER A O 1
ATOM 2796 N N . SER A 1 343 ? 12.314 5.114 -15.588 1.00 94.81 343 SER A N 1
ATOM 2797 C CA . SER A 1 343 ? 11.860 3.740 -15.402 1.00 94.81 343 SER A CA 1
ATOM 2798 C C . SER A 1 343 ? 12.845 2.785 -16.065 1.00 94.81 343 SER A C 1
ATOM 2800 O O . SER A 1 343 ? 12.715 2.436 -17.244 1.00 94.81 343 SER A O 1
ATOM 2802 N N . LYS A 1 344 ? 13.864 2.393 -15.295 1.00 96.25 344 LYS A N 1
ATOM 2803 C CA . LYS A 1 344 ? 14.904 1.474 -15.749 1.00 96.25 344 LYS A CA 1
ATOM 2804 C C . LYS A 1 344 ? 14.459 0.025 -15.593 1.00 96.25 344 LYS A C 1
ATOM 2806 O O . LYS A 1 344 ? 14.098 -0.404 -14.505 1.00 96.25 344 LYS A O 1
ATOM 2811 N N . TYR A 1 345 ? 14.552 -0.728 -16.680 1.00 96.56 345 TYR A N 1
ATOM 2812 C CA . TYR A 1 345 ? 14.283 -2.154 -16.765 1.00 96.56 345 TYR A CA 1
ATOM 2813 C C . TYR A 1 345 ? 15.587 -2.897 -17.086 1.00 96.56 345 TYR A C 1
ATOM 2815 O O . TYR A 1 345 ? 16.096 -2.828 -18.212 1.00 96.56 345 TYR A O 1
ATOM 2823 N N . GLU A 1 346 ? 16.146 -3.572 -16.081 1.00 96.50 346 GLU A N 1
ATOM 2824 C CA . GLU A 1 346 ? 17.386 -4.345 -16.214 1.00 96.50 346 GLU A CA 1
ATOM 2825 C C . GLU A 1 346 ? 17.151 -5.566 -17.107 1.00 96.50 346 GLU A C 1
ATOM 2827 O O . GLU A 1 346 ? 16.153 -6.277 -16.961 1.00 96.50 346 GLU A O 1
ATOM 2832 N N . ALA A 1 347 ? 18.053 -5.814 -18.062 1.00 94.81 347 ALA A N 1
ATOM 2833 C CA . ALA A 1 347 ? 17.810 -6.827 -19.082 1.00 94.81 347 ALA A CA 1
ATOM 2834 C C . ALA A 1 347 ? 17.685 -8.225 -18.477 1.00 94.81 347 ALA A C 1
ATOM 2836 O O . ALA A 1 347 ? 16.836 -8.983 -18.923 1.00 94.81 347 ALA A O 1
ATOM 2837 N N . GLU A 1 348 ? 18.475 -8.563 -17.457 1.00 92.94 348 GLU A N 1
ATOM 2838 C CA . GLU A 1 348 ? 18.441 -9.862 -16.764 1.00 92.94 348 GLU A CA 1
ATOM 2839 C C . GLU A 1 348 ? 17.063 -10.288 -16.243 1.00 92.94 348 GLU A C 1
ATOM 2841 O O . GLU A 1 348 ? 16.813 -11.486 -16.160 1.00 92.94 348 GLU A O 1
ATOM 2846 N N . LEU A 1 349 ? 16.139 -9.347 -16.002 1.00 94.12 349 LEU A N 1
ATOM 2847 C CA . LEU A 1 349 ? 14.742 -9.646 -15.656 1.00 94.12 349 LEU A CA 1
ATOM 2848 C C . LEU A 1 349 ? 13.994 -10.408 -16.765 1.00 94.12 349 LEU A C 1
ATOM 2850 O O . LEU A 1 349 ? 12.902 -10.922 -16.539 1.00 94.12 349 LEU A O 1
ATOM 2854 N N . LEU A 1 350 ? 14.562 -10.475 -17.972 1.00 95.81 350 LEU A N 1
ATOM 2855 C CA . LEU A 1 350 ? 14.039 -11.248 -19.096 1.00 95.81 350 LEU A CA 1
ATOM 2856 C C . LEU A 1 350 ? 14.413 -12.735 -19.033 1.00 95.81 350 LEU A C 1
ATOM 2858 O O . LEU A 1 350 ? 13.952 -13.494 -19.889 1.00 95.81 350 LEU A O 1
ATOM 2862 N N . LEU A 1 351 ? 15.267 -13.160 -18.096 1.00 95.06 351 LEU A N 1
ATOM 2863 C CA . LEU A 1 351 ? 15.769 -14.531 -18.014 1.00 95.06 351 LEU A CA 1
ATOM 2864 C C . LEU A 1 351 ? 15.425 -15.207 -16.685 1.00 95.06 351 LEU A C 1
ATOM 2866 O O . LEU A 1 351 ? 15.525 -14.606 -15.624 1.00 95.06 351 LEU A O 1
ATOM 2870 N N . ASP A 1 352 ? 15.129 -16.503 -16.763 1.00 92.81 352 ASP A N 1
ATOM 2871 C CA . ASP A 1 352 ? 15.085 -17.421 -15.625 1.00 92.81 352 ASP A CA 1
ATOM 2872 C C . ASP A 1 352 ? 16.363 -18.264 -15.563 1.00 92.81 352 ASP A C 1
ATOM 2874 O O . ASP A 1 352 ? 16.787 -18.860 -16.565 1.00 92.81 352 ASP A O 1
ATOM 2878 N N . GLU A 1 353 ? 16.954 -18.391 -14.370 1.00 90.75 353 GLU A N 1
ATOM 2879 C CA . GLU A 1 353 ? 18.018 -19.366 -14.127 1.00 90.75 353 GLU A CA 1
ATOM 2880 C C . GLU A 1 353 ? 17.415 -20.777 -14.026 1.00 90.75 353 GLU A C 1
ATOM 2882 O O . GLU A 1 353 ? 16.749 -21.148 -13.063 1.00 90.75 353 GLU A O 1
ATOM 2887 N N . THR A 1 354 ? 17.680 -21.606 -15.035 1.00 90.31 354 THR A N 1
ATOM 2888 C CA . THR A 1 354 ? 17.175 -22.993 -15.124 1.00 90.31 354 THR A CA 1
ATOM 2889 C C . THR A 1 354 ? 18.182 -24.026 -14.609 1.00 90.31 354 THR A C 1
ATOM 2891 O O . THR A 1 354 ? 17.944 -25.237 -14.634 1.00 90.31 354 THR A O 1
ATOM 2894 N N . GLY A 1 355 ? 19.342 -23.559 -14.156 1.00 87.62 355 GLY A N 1
ATOM 2895 C CA . GLY A 1 355 ? 20.424 -24.343 -13.580 1.00 87.62 355 GLY A CA 1
ATOM 2896 C C . GLY A 1 355 ? 21.728 -23.552 -13.609 1.00 87.62 355 GLY A C 1
ATOM 2897 O O . GLY A 1 355 ? 21.795 -22.494 -14.220 1.00 87.62 355 GLY A O 1
ATOM 2898 N N . LEU A 1 356 ? 22.786 -24.102 -13.008 1.00 86.31 356 LEU A N 1
ATOM 2899 C CA . LEU A 1 356 ? 24.068 -23.406 -12.864 1.00 86.31 356 LEU A CA 1
ATOM 2900 C C . LEU A 1 356 ? 24.583 -22.852 -14.208 1.00 86.31 356 LEU A C 1
ATOM 2902 O O . LEU A 1 356 ? 24.995 -23.627 -15.081 1.00 86.31 356 LEU A O 1
ATOM 2906 N N . ASN A 1 357 ? 24.597 -21.521 -14.340 1.00 83.31 357 ASN A N 1
ATOM 2907 C CA . ASN A 1 357 ? 24.975 -20.788 -15.558 1.00 83.31 357 ASN A CA 1
ATOM 2908 C C . ASN A 1 357 ? 24.156 -21.178 -16.805 1.00 83.31 357 ASN A C 1
ATOM 2910 O O . ASN A 1 357 ? 24.686 -21.219 -17.921 1.00 83.31 357 ASN A O 1
ATOM 2914 N N . ARG A 1 358 ? 22.879 -21.522 -16.627 1.00 88.75 358 ARG A N 1
ATOM 2915 C CA . ARG A 1 358 ? 21.943 -21.836 -17.708 1.00 88.75 358 ARG A CA 1
ATOM 2916 C C . ARG A 1 358 ? 20.706 -20.977 -17.570 1.00 88.75 358 ARG A C 1
ATOM 2918 O O . ARG A 1 358 ? 20.022 -21.027 -16.554 1.00 88.75 358 ARG A O 1
ATOM 2925 N N . TYR A 1 359 ? 20.389 -20.278 -18.647 1.00 92.94 359 TYR A N 1
ATOM 2926 C CA . TYR A 1 359 ? 19.311 -19.309 -18.667 1.00 92.94 359 TYR A CA 1
ATOM 2927 C C . TYR A 1 359 ? 18.316 -19.650 -19.767 1.00 92.94 359 TYR A C 1
ATOM 2929 O O . TYR A 1 359 ? 18.696 -20.111 -20.850 1.00 92.94 359 TYR A O 1
ATOM 2937 N N . ALA A 1 360 ? 17.044 -19.436 -19.472 1.00 93.62 360 ALA A N 1
ATOM 2938 C CA . ALA A 1 360 ? 15.959 -19.466 -20.437 1.00 93.62 360 ALA A CA 1
ATOM 2939 C C . ALA A 1 360 ? 15.241 -18.118 -20.408 1.00 93.62 360 ALA A C 1
ATOM 2941 O O . ALA A 1 360 ? 15.355 -17.382 -19.438 1.00 93.62 360 ALA A O 1
ATOM 2942 N N . TRP A 1 361 ? 14.527 -17.789 -21.479 1.00 95.19 361 TRP A N 1
ATOM 2943 C CA . TRP A 1 361 ? 13.652 -16.622 -21.480 1.00 95.19 361 TRP A CA 1
ATOM 2944 C C . TRP A 1 361 ? 12.512 -16.816 -20.481 1.00 95.19 361 TRP A C 1
ATOM 2946 O O . TRP A 1 361 ? 11.953 -17.913 -20.413 1.00 95.19 361 TRP A O 1
ATOM 2956 N N . TYR A 1 362 ? 12.178 -15.756 -19.747 1.00 93.94 362 TYR A N 1
ATOM 2957 C CA . TYR A 1 362 ? 11.004 -15.721 -18.881 1.00 93.94 362 TYR A CA 1
ATOM 2958 C C . TYR A 1 362 ? 9.729 -15.935 -19.710 1.00 93.94 362 TYR A C 1
ATOM 2960 O O . TYR A 1 362 ? 9.685 -15.595 -20.895 1.00 93.94 362 TYR A O 1
ATOM 2968 N N . GLU A 1 363 ? 8.670 -16.473 -19.102 1.00 89.62 363 GLU A N 1
ATOM 2969 C CA . GLU A 1 363 ? 7.451 -16.894 -19.819 1.00 89.62 363 GLU A CA 1
ATOM 2970 C C . GLU A 1 363 ? 6.786 -15.761 -20.626 1.00 89.62 363 GLU A C 1
ATOM 2972 O O . GLU A 1 363 ? 6.194 -15.994 -21.680 1.00 89.62 363 GLU A O 1
ATOM 2977 N N . ASN A 1 364 ? 6.915 -14.516 -20.167 1.00 91.62 364 ASN A N 1
ATOM 2978 C CA . ASN A 1 364 ? 6.337 -13.338 -20.816 1.00 91.62 364 ASN A CA 1
ATOM 2979 C C . ASN A 1 364 ? 7.209 -12.736 -21.938 1.00 91.62 364 ASN A C 1
ATOM 2981 O O . ASN A 1 364 ? 6.829 -11.709 -22.508 1.00 91.62 364 ASN A O 1
ATOM 2985 N N . VAL A 1 365 ? 8.355 -13.348 -22.255 1.00 96.81 365 VAL A N 1
ATOM 2986 C CA . VAL A 1 365 ? 9.257 -12.907 -23.322 1.00 96.81 365 VAL A CA 1
ATOM 2987 C C . VAL A 1 365 ? 9.036 -13.756 -24.568 1.00 96.81 365 VAL A C 1
ATOM 2989 O O . VAL A 1 365 ? 9.250 -14.968 -24.580 1.00 96.81 365 VAL A O 1
ATOM 2992 N N . ASN A 1 366 ? 8.641 -13.108 -25.659 1.00 97.25 366 ASN A N 1
ATOM 2993 C CA . ASN A 1 366 ? 8.369 -13.771 -26.926 1.00 97.25 366 ASN A CA 1
ATOM 2994 C C . ASN A 1 366 ? 9.580 -13.665 -27.860 1.00 97.25 366 ASN A C 1
ATOM 2996 O O . ASN A 1 366 ? 9.969 -12.569 -28.268 1.00 97.25 366 ASN A O 1
ATOM 3000 N N . VAL A 1 367 ? 10.165 -14.808 -28.226 1.00 97.06 367 VAL A N 1
ATOM 3001 C CA . VAL A 1 367 ? 11.311 -14.877 -29.144 1.00 97.06 367 VAL A CA 1
ATOM 3002 C C . VAL A 1 367 ? 10.936 -15.615 -30.417 1.00 97.06 367 VAL A C 1
ATOM 3004 O O . VAL A 1 367 ? 10.552 -16.783 -30.394 1.00 97.06 367 VAL A O 1
ATOM 3007 N N . VAL A 1 368 ? 11.123 -14.941 -31.550 1.00 97.12 368 VAL A N 1
ATOM 3008 C CA . VAL A 1 368 ? 10.907 -15.500 -32.885 1.00 97.12 368 VAL A CA 1
ATOM 3009 C C . VAL A 1 368 ? 12.236 -15.524 -33.622 1.00 97.12 368 VAL A C 1
ATOM 3011 O O . VAL A 1 368 ? 12.824 -14.481 -33.903 1.00 97.12 368 VAL A O 1
ATOM 3014 N N . ALA A 1 369 ? 12.715 -16.717 -33.956 1.00 96.25 369 ALA A N 1
ATOM 3015 C CA . ALA A 1 369 ? 13.963 -16.903 -34.681 1.00 96.25 369 ALA A CA 1
ATOM 3016 C C . ALA A 1 369 ? 13.871 -18.090 -35.648 1.00 96.25 369 ALA A C 1
ATOM 3018 O O . ALA A 1 369 ? 13.083 -19.010 -35.434 1.00 96.25 369 ALA A O 1
ATOM 3019 N N . ASP A 1 370 ? 14.679 -18.080 -36.711 1.00 95.25 370 ASP A N 1
ATOM 3020 C CA . ASP A 1 370 ? 14.733 -19.193 -37.678 1.00 95.25 370 ASP A CA 1
ATOM 3021 C C . ASP A 1 370 ? 15.549 -20.401 -37.177 1.00 95.25 370 ASP A C 1
ATOM 3023 O O . ASP A 1 370 ? 15.482 -21.494 -37.745 1.00 95.25 370 ASP A O 1
ATOM 3027 N N . GLN A 1 371 ? 16.282 -20.216 -36.081 1.00 93.31 371 GLN A N 1
ATOM 3028 C CA . GLN A 1 371 ? 17.026 -21.237 -35.363 1.00 93.31 371 GLN A CA 1
ATOM 3029 C C . GLN A 1 371 ? 17.066 -20.914 -33.865 1.00 93.31 371 GLN A C 1
ATOM 3031 O O . GLN A 1 371 ? 16.768 -19.801 -33.434 1.00 93.31 371 GLN A O 1
ATOM 3036 N N . ILE A 1 372 ? 17.461 -21.895 -33.056 1.00 91.38 372 ILE A N 1
ATOM 3037 C CA . ILE A 1 372 ? 17.539 -21.731 -31.603 1.00 91.38 372 ILE A CA 1
ATOM 3038 C C . ILE A 1 372 ? 18.799 -20.943 -31.241 1.00 91.38 372 ILE A C 1
ATOM 3040 O O . ILE A 1 372 ? 19.912 -21.330 -31.605 1.00 91.38 372 ILE A O 1
ATOM 3044 N N . PHE A 1 373 ? 18.616 -19.882 -30.458 1.00 93.12 373 PHE A N 1
ATOM 3045 C CA . PHE A 1 373 ? 19.693 -19.140 -29.816 1.00 93.12 373 PHE A CA 1
ATOM 3046 C C . PHE A 1 373 ? 19.539 -19.230 -28.303 1.00 93.12 373 PHE A C 1
ATOM 3048 O O . PHE A 1 373 ? 18.476 -18.931 -27.764 1.00 93.12 373 PHE A O 1
ATOM 3055 N N . THR A 1 374 ? 20.599 -19.646 -27.616 1.00 91.00 374 THR A N 1
ATOM 3056 C CA . THR A 1 374 ? 20.607 -19.714 -26.152 1.00 91.00 374 THR A CA 1
ATOM 3057 C C . THR A 1 374 ? 20.996 -18.348 -25.588 1.00 91.00 374 THR A C 1
ATOM 3059 O O . THR A 1 374 ? 22.087 -17.872 -25.922 1.00 91.00 374 THR A O 1
ATOM 3062 N N . PRO A 1 375 ? 20.146 -17.708 -24.765 1.00 94.56 375 PRO A N 1
ATOM 3063 C CA . PRO A 1 375 ? 20.534 -16.491 -24.073 1.00 94.56 375 PRO A CA 1
ATOM 3064 C C . PRO A 1 375 ? 21.565 -16.805 -22.988 1.00 94.56 375 PRO A C 1
ATOM 3066 O O . PRO A 1 375 ? 21.554 -17.875 -22.376 1.00 94.56 375 PRO A O 1
ATOM 3069 N N . LEU A 1 376 ? 22.469 -15.862 -22.757 1.00 94.00 376 LEU A N 1
ATOM 3070 C CA . LEU A 1 376 ? 23.443 -15.907 -21.677 1.00 94.00 376 LEU A CA 1
ATOM 3071 C C . LEU A 1 376 ? 23.254 -14.669 -20.808 1.00 94.00 376 LEU A C 1
ATOM 3073 O O . LEU A 1 376 ? 23.195 -13.566 -21.349 1.00 94.00 376 LEU A O 1
ATOM 3077 N N . GLN A 1 377 ? 23.223 -14.850 -19.492 1.00 93.81 377 GLN A N 1
ATOM 3078 C CA . GLN A 1 377 ? 23.477 -13.770 -18.546 1.00 93.81 377 GLN A CA 1
ATOM 3079 C C . GLN A 1 377 ? 24.972 -13.777 -18.214 1.00 93.81 377 GLN A C 1
ATOM 3081 O O . GLN A 1 377 ? 25.512 -14.790 -17.758 1.00 93.81 377 GLN A O 1
ATOM 3086 N N . GLU A 1 378 ? 25.666 -12.683 -18.516 1.00 91.75 378 GLU A N 1
ATOM 3087 C CA . GLU A 1 378 ? 27.110 -12.542 -18.303 1.00 91.75 378 GLU A CA 1
ATOM 3088 C C . GLU A 1 378 ? 27.362 -11.507 -17.206 1.00 91.75 378 GLU A C 1
ATOM 3090 O O . GLU A 1 378 ? 26.934 -10.363 -17.338 1.00 91.75 378 GLU A O 1
ATOM 3095 N N . TYR A 1 379 ? 28.071 -11.902 -16.144 1.00 90.44 379 TYR A N 1
ATOM 3096 C CA . TYR A 1 379 ? 28.453 -10.992 -15.065 1.00 90.44 379 TYR A CA 1
ATOM 3097 C C . TYR A 1 379 ? 29.541 -10.025 -15.535 1.00 90.44 379 TYR A C 1
ATOM 3099 O O . TYR A 1 379 ? 30.640 -10.438 -15.926 1.00 90.44 379 TYR A O 1
ATOM 3107 N N . ILE A 1 380 ? 29.249 -8.733 -15.460 1.00 87.88 380 ILE A N 1
ATOM 3108 C CA . ILE A 1 380 ? 30.128 -7.641 -15.849 1.00 87.88 380 ILE A CA 1
ATOM 3109 C C . ILE A 1 380 ? 29.981 -6.531 -14.815 1.00 87.88 380 ILE A C 1
ATOM 3111 O O . ILE A 1 380 ? 29.043 -5.752 -14.862 1.00 87.88 380 ILE A O 1
ATOM 3115 N N . ASN A 1 381 ? 30.978 -6.388 -13.945 1.00 84.62 381 ASN A N 1
ATOM 3116 C CA . ASN A 1 381 ? 31.011 -5.410 -12.845 1.00 84.62 381 ASN A CA 1
ATOM 3117 C C . ASN A 1 381 ? 30.948 -3.917 -13.249 1.00 84.62 381 ASN A C 1
ATOM 3119 O O . ASN A 1 381 ? 31.094 -3.035 -12.407 1.00 84.62 381 ASN A O 1
ATOM 3123 N N . THR A 1 382 ? 30.884 -3.617 -14.546 1.00 83.19 382 THR A N 1
ATOM 3124 C CA . THR A 1 382 ? 30.703 -2.257 -15.075 1.00 83.19 382 THR A CA 1
ATOM 3125 C C . THR A 1 382 ? 29.321 -2.037 -15.694 1.00 83.19 382 THR A C 1
ATOM 3127 O O . THR A 1 382 ? 29.079 -0.937 -16.192 1.00 83.19 382 THR A O 1
ATOM 3130 N N . ALA A 1 383 ? 28.477 -3.073 -15.734 1.00 85.38 383 ALA A N 1
ATOM 3131 C CA . ALA A 1 383 ? 27.076 -3.007 -16.149 1.00 85.38 383 ALA A CA 1
ATOM 3132 C C . ALA A 1 383 ? 26.208 -2.387 -15.039 1.00 85.38 383 ALA A C 1
ATOM 3134 O O . ALA A 1 383 ? 26.686 -2.204 -13.919 1.00 85.38 383 ALA A O 1
ATOM 3135 N N . SER A 1 384 ? 24.960 -2.025 -15.350 1.00 85.88 384 SER A N 1
ATOM 3136 C CA . SER A 1 384 ? 24.074 -1.314 -14.410 1.00 85.88 384 SER A CA 1
ATOM 3137 C C . SER A 1 384 ? 23.765 -2.136 -13.157 1.00 85.88 384 SER A C 1
ATOM 3139 O O . SER A 1 384 ? 23.894 -1.606 -12.054 1.00 85.88 384 SER A O 1
ATOM 3141 N N . ASN A 1 385 ? 23.453 -3.426 -13.327 1.00 89.69 385 ASN A N 1
ATOM 3142 C CA . ASN A 1 385 ? 23.222 -4.373 -12.232 1.00 89.69 385 ASN A CA 1
ATOM 3143 C C . ASN A 1 385 ? 24.222 -5.542 -12.244 1.00 89.69 385 ASN A C 1
ATOM 3145 O O . ASN A 1 385 ? 23.884 -6.704 -12.027 1.00 89.69 385 ASN A O 1
ATOM 3149 N N . ASP A 1 386 ? 25.479 -5.237 -12.570 1.00 88.88 386 ASP A N 1
ATOM 3150 C CA . ASP A 1 386 ? 26.580 -6.200 -12.669 1.00 88.88 386 ASP A CA 1
ATOM 3151 C C . ASP A 1 386 ? 26.360 -7.368 -13.655 1.00 88.88 386 ASP A C 1
ATOM 3153 O O . ASP A 1 386 ? 27.174 -8.293 -13.700 1.00 88.88 386 ASP A O 1
ATOM 3157 N N . SER A 1 387 ? 25.312 -7.345 -14.481 1.00 91.31 387 SER A N 1
ATOM 3158 C CA . SER A 1 387 ? 25.011 -8.376 -15.475 1.00 91.31 387 SER A CA 1
ATOM 3159 C C . SER A 1 387 ? 24.486 -7.779 -16.780 1.00 91.31 387 SER A C 1
ATOM 3161 O O . SER A 1 387 ? 23.993 -6.660 -16.829 1.00 91.31 387 SER A O 1
ATOM 3163 N N . ILE A 1 388 ? 24.634 -8.535 -17.867 1.00 93.56 388 ILE A N 1
ATOM 3164 C CA . ILE A 1 388 ? 24.037 -8.229 -19.171 1.00 93.56 388 ILE A CA 1
ATOM 3165 C C . ILE A 1 388 ? 23.394 -9.478 -19.756 1.00 93.56 388 ILE A C 1
ATOM 3167 O O . ILE A 1 388 ? 23.819 -10.600 -19.466 1.00 93.56 388 ILE A O 1
ATOM 3171 N N . ILE A 1 389 ? 22.463 -9.290 -20.686 1.00 95.62 389 ILE A N 1
ATOM 3172 C CA . ILE A 1 389 ? 22.026 -10.359 -21.579 1.00 95.62 389 ILE A CA 1
ATOM 3173 C C . ILE A 1 389 ? 22.845 -10.333 -22.857 1.00 95.62 389 ILE A C 1
ATOM 3175 O O . ILE A 1 389 ? 23.029 -9.292 -23.489 1.00 95.62 389 ILE A O 1
ATOM 3179 N N . ARG A 1 390 ? 23.274 -11.518 -23.287 1.00 95.00 390 ARG A N 1
ATOM 3180 C CA . ARG A 1 390 ? 24.014 -11.727 -24.523 1.00 95.00 390 ARG A CA 1
ATOM 3181 C C . ARG A 1 390 ? 23.460 -12.900 -25.317 1.00 95.00 390 ARG A C 1
ATOM 3183 O O . ARG A 1 390 ? 23.397 -14.030 -24.842 1.00 95.00 390 ARG A O 1
ATOM 3190 N N . ILE A 1 391 ? 23.155 -12.636 -26.582 1.00 95.12 391 ILE A N 1
ATOM 3191 C CA . ILE A 1 391 ? 22.759 -13.629 -27.575 1.00 95.12 391 ILE A CA 1
ATOM 3192 C C . ILE A 1 391 ? 23.747 -13.553 -28.729 1.00 95.12 391 ILE A C 1
ATOM 3194 O O . ILE A 1 391 ? 23.854 -12.531 -29.400 1.00 95.12 391 ILE A O 1
ATOM 3198 N N . LEU A 1 392 ? 24.490 -14.632 -28.962 1.00 93.81 392 LEU A N 1
ATOM 3199 C CA . LEU A 1 392 ? 25.499 -14.687 -30.017 1.00 93.81 392 LEU A CA 1
ATOM 3200 C C . LEU A 1 392 ? 24.927 -15.302 -31.287 1.00 93.81 392 LEU A C 1
ATOM 3202 O O . LEU A 1 392 ? 24.403 -16.416 -31.270 1.00 93.81 392 LEU A O 1
ATOM 3206 N N . PHE A 1 393 ? 25.096 -14.604 -32.405 1.00 94.81 393 PHE A N 1
ATOM 3207 C CA . PHE A 1 393 ? 24.753 -15.133 -33.716 1.00 94.81 393 PHE A CA 1
ATOM 3208 C C . PHE A 1 393 ? 25.996 -15.713 -34.404 1.00 94.81 393 PHE A C 1
ATOM 3210 O O . PHE A 1 393 ? 27.107 -15.201 -34.217 1.00 94.81 393 PHE A O 1
ATOM 3217 N N . PRO A 1 394 ? 25.847 -16.768 -35.231 1.00 91.38 394 PRO A N 1
ATOM 3218 C CA . PRO A 1 394 ? 26.918 -17.223 -36.102 1.00 91.38 394 PRO A CA 1
ATOM 3219 C C . PRO A 1 394 ? 27.490 -16.070 -36.928 1.00 91.38 394 PRO A C 1
ATOM 3221 O O . PRO A 1 394 ? 26.782 -15.146 -37.331 1.00 91.38 394 PRO A O 1
ATOM 3224 N N . ARG A 1 395 ? 28.791 -16.124 -37.211 1.00 85.94 395 ARG A N 1
ATOM 3225 C CA . ARG A 1 395 ? 29.462 -15.082 -37.991 1.00 85.94 395 ARG A CA 1
ATOM 3226 C C . ARG A 1 395 ? 28.787 -14.906 -39.357 1.00 85.94 395 ARG A C 1
ATOM 3228 O O . ARG A 1 395 ? 28.734 -15.857 -40.132 1.00 85.94 395 ARG A O 1
ATOM 3235 N N . GLY A 1 396 ? 28.351 -13.683 -39.665 1.00 83.25 396 GLY A N 1
ATOM 3236 C CA . GLY A 1 396 ? 27.681 -13.368 -40.930 1.00 83.25 396 GLY A CA 1
ATOM 3237 C C . GLY A 1 396 ? 26.233 -13.856 -41.009 1.00 83.25 396 GLY A C 1
ATOM 3238 O O . GLY A 1 396 ? 25.686 -13.920 -42.106 1.00 83.25 396 GLY A O 1
ATOM 3239 N N . TYR A 1 397 ? 25.625 -14.211 -39.875 1.00 91.06 397 TYR A N 1
ATOM 3240 C CA . TYR A 1 397 ? 24.210 -14.546 -39.793 1.00 91.06 397 TYR A CA 1
ATOM 3241 C C . TYR A 1 397 ? 23.348 -13.412 -40.359 1.00 91.06 397 TYR A C 1
ATOM 3243 O O . TYR A 1 397 ? 23.495 -12.252 -39.984 1.00 91.06 397 TYR A O 1
ATOM 3251 N N . SER A 1 398 ? 22.457 -13.767 -41.278 1.00 90.56 398 SER A N 1
ATOM 3252 C CA . SER A 1 398 ? 21.518 -12.861 -41.945 1.00 90.56 398 SER A CA 1
ATOM 3253 C C . SER A 1 398 ? 20.084 -13.392 -41.885 1.00 90.56 398 SER A C 1
ATOM 3255 O O . SER A 1 398 ? 19.275 -13.068 -42.754 1.00 90.56 398 SER A O 1
ATOM 3257 N N . GLY A 1 399 ? 19.819 -14.301 -40.944 1.00 92.56 399 GLY A N 1
ATOM 3258 C CA . GLY A 1 399 ? 18.500 -14.873 -40.712 1.00 92.56 399 GLY A CA 1
ATOM 3259 C C . GLY A 1 399 ? 17.611 -13.936 -39.897 1.00 92.56 399 GLY A C 1
ATOM 3260 O O . GLY A 1 399 ? 17.972 -12.784 -39.646 1.00 92.56 399 GLY A O 1
ATOM 3261 N N . SER A 1 400 ? 16.455 -14.428 -39.462 1.00 94.12 400 SER A N 1
ATOM 3262 C CA . SER A 1 400 ? 15.514 -13.640 -38.657 1.00 94.12 400 SER A CA 1
ATOM 3263 C C . SER A 1 400 ? 15.704 -13.884 -37.165 1.00 94.12 400 SER A C 1
ATOM 3265 O O . SER A 1 400 ? 15.774 -15.031 -36.726 1.00 94.12 400 SER A O 1
ATOM 3267 N N . TYR A 1 401 ? 15.738 -12.818 -36.374 1.00 97.44 401 TYR A N 1
ATOM 3268 C CA . TYR A 1 401 ? 15.678 -12.895 -34.917 1.00 97.44 401 TYR A CA 1
ATOM 3269 C C . TYR A 1 401 ? 14.868 -11.714 -34.389 1.00 97.44 401 TYR A C 1
ATOM 3271 O O . TYR A 1 401 ? 15.131 -10.576 -34.771 1.00 97.44 401 TYR A O 1
ATOM 3279 N N . SER A 1 402 ? 13.915 -11.962 -33.502 1.00 97.81 402 SER A N 1
ATOM 3280 C CA . SER A 1 402 ? 13.175 -10.926 -32.795 1.00 97.81 402 SER A CA 1
ATOM 3281 C C . SER A 1 402 ? 12.920 -11.347 -31.355 1.00 97.81 402 SER A C 1
ATOM 3283 O O . SER A 1 402 ? 12.642 -12.516 -31.095 1.00 97.81 402 SER A O 1
ATOM 3285 N N . VAL A 1 403 ? 13.023 -10.388 -30.439 1.00 98.06 403 VAL A N 1
ATOM 3286 C CA . VAL A 1 403 ? 12.639 -10.521 -29.031 1.00 98.06 403 VAL A CA 1
ATOM 3287 C C . VAL A 1 403 ? 11.619 -9.431 -28.709 1.00 98.06 403 VAL A C 1
ATOM 3289 O O . VAL A 1 403 ? 11.817 -8.278 -29.095 1.00 98.06 403 VAL A O 1
ATOM 3292 N N . GLU A 1 404 ? 10.529 -9.795 -28.043 1.00 98.50 404 GLU A N 1
ATOM 3293 C CA . GLU A 1 404 ? 9.459 -8.899 -27.600 1.00 98.50 404 GLU A CA 1
ATOM 3294 C C . GLU A 1 404 ? 9.163 -9.129 -26.114 1.00 98.50 404 GLU A C 1
ATOM 3296 O O . GLU A 1 404 ? 9.061 -10.272 -25.669 1.00 98.50 404 GLU A O 1
ATOM 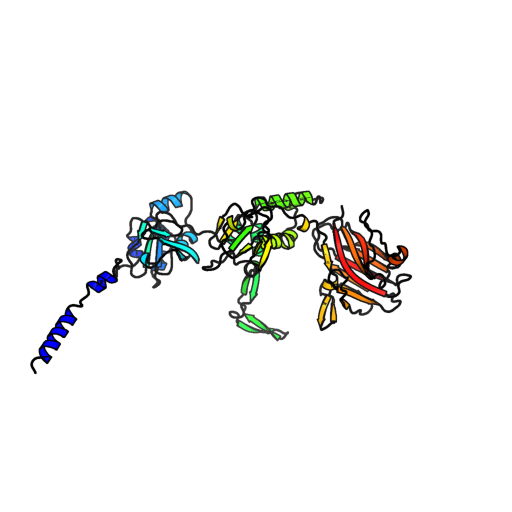3301 N N . PHE A 1 405 ? 9.029 -8.046 -25.349 1.00 98.06 405 PHE A N 1
ATOM 3302 C CA . PHE A 1 405 ? 8.729 -8.074 -23.915 1.00 98.06 405 PHE A CA 1
ATOM 3303 C C . PHE A 1 405 ? 8.065 -6.769 -23.458 1.00 98.06 405 PHE A C 1
ATOM 3305 O O . PHE A 1 405 ? 8.005 -5.787 -24.200 1.00 98.06 405 PHE A O 1
ATOM 3312 N N . LYS A 1 406 ? 7.561 -6.754 -22.220 1.00 97.38 406 LYS A N 1
ATOM 3313 C CA . LYS A 1 406 ? 6.957 -5.575 -21.581 1.00 97.38 406 LYS A CA 1
ATOM 3314 C C . LYS A 1 406 ? 7.827 -5.076 -20.426 1.00 97.38 406 LYS A C 1
ATOM 3316 O O . LYS A 1 406 ? 8.124 -5.856 -19.521 1.00 97.38 406 LYS A O 1
ATOM 3321 N N . THR A 1 407 ? 8.174 -3.790 -20.420 1.00 96.44 407 THR A N 1
ATOM 3322 C CA . THR A 1 407 ? 8.976 -3.161 -19.347 1.00 96.44 407 THR A CA 1
ATOM 3323 C C . THR A 1 407 ? 8.129 -2.848 -18.105 1.00 96.44 407 THR A C 1
ATOM 3325 O O . THR A 1 407 ? 7.033 -3.390 -17.957 1.00 96.44 407 THR A O 1
ATOM 3328 N N . HIS A 1 408 ? 8.617 -2.011 -17.185 1.00 95.12 408 HIS A N 1
ATOM 3329 C CA . HIS A 1 408 ? 7.803 -1.462 -16.093 1.00 95.12 408 HIS A CA 1
ATOM 3330 C C . HIS A 1 408 ? 6.716 -0.515 -16.617 1.00 95.12 408 HIS A C 1
ATOM 3332 O O . HIS A 1 408 ? 6.813 -0.011 -17.740 1.00 95.12 408 HIS A O 1
ATOM 3338 N N . SER A 1 409 ? 5.677 -0.300 -15.807 1.00 95.38 409 SER A N 1
ATOM 3339 C CA . SER A 1 409 ? 4.598 0.628 -16.132 1.00 95.38 409 SER A CA 1
ATOM 3340 C C . SER A 1 409 ? 5.085 2.074 -16.069 1.00 95.38 409 SER A C 1
ATOM 3342 O O . SER A 1 409 ? 5.801 2.451 -15.141 1.00 95.38 409 SER A O 1
ATOM 3344 N N . VAL A 1 410 ? 4.693 2.894 -17.043 1.00 95.62 410 VAL A N 1
ATOM 3345 C CA . VAL A 1 410 ? 5.068 4.312 -17.119 1.00 95.62 410 VAL A CA 1
ATOM 3346 C C . VAL A 1 410 ? 3.846 5.174 -17.449 1.00 95.62 410 VAL A C 1
ATOM 3348 O O . VAL A 1 410 ? 2.925 4.709 -18.113 1.00 95.62 410 VAL A O 1
ATOM 3351 N N . PHE A 1 411 ? 3.821 6.420 -16.966 1.00 95.50 411 PHE A N 1
ATOM 3352 C CA . PHE A 1 411 ? 2.747 7.384 -17.245 1.00 95.50 411 PHE A CA 1
ATOM 3353 C C . PHE A 1 411 ? 2.652 7.762 -18.733 1.00 95.50 411 PHE A C 1
ATOM 3355 O O . PHE A 1 411 ? 3.646 7.687 -19.452 1.00 95.50 411 PHE A O 1
ATOM 3362 N N . PRO A 1 412 ? 1.486 8.222 -19.214 1.00 94.38 412 PRO A N 1
ATOM 3363 C CA . PRO A 1 412 ? 1.338 8.639 -20.600 1.00 94.38 412 PRO A CA 1
ATOM 3364 C C . PRO A 1 412 ? 2.002 9.989 -20.853 1.00 94.38 412 PRO A C 1
ATOM 3366 O O . PRO A 1 412 ? 1.468 11.045 -20.533 1.00 94.38 412 PRO A O 1
ATOM 3369 N N . ARG A 1 413 ? 3.201 9.955 -21.424 1.00 93.56 413 ARG A N 1
ATOM 3370 C CA . ARG A 1 413 ? 3.966 11.129 -21.855 1.00 93.56 413 ARG A CA 1
ATOM 3371 C C . ARG A 1 413 ? 5.047 10.700 -22.834 1.00 93.56 413 ARG A C 1
ATOM 3373 O O . ARG A 1 413 ? 5.150 9.528 -23.197 1.00 93.56 413 ARG A O 1
ATOM 3380 N N . LYS A 1 414 ? 5.861 11.655 -23.271 1.00 94.88 414 LYS A N 1
ATOM 3381 C CA . LYS A 1 414 ? 7.010 11.358 -24.118 1.00 94.88 414 LYS A CA 1
ATOM 3382 C C . LYS A 1 414 ? 8.177 10.866 -23.276 1.00 94.88 414 LYS A C 1
ATOM 3384 O O . LYS A 1 414 ? 8.385 11.297 -22.142 1.00 94.88 414 LYS A O 1
ATOM 3389 N N . TYR A 1 415 ? 8.959 9.980 -23.873 1.00 96.75 415 TYR A N 1
ATOM 3390 C CA . TYR A 1 415 ? 10.129 9.386 -23.252 1.00 96.75 415 TYR A CA 1
ATOM 3391 C C . TYR A 1 415 ? 11.323 9.428 -24.194 1.00 96.75 415 TYR A C 1
ATOM 3393 O O . TYR A 1 415 ? 11.201 9.189 -25.393 1.00 96.75 415 TYR A O 1
ATOM 3401 N N . ALA A 1 416 ? 12.503 9.667 -23.636 1.00 97.38 416 ALA A N 1
ATOM 3402 C CA . ALA A 1 416 ? 13.744 9.238 -24.252 1.00 97.38 416 ALA A CA 1
ATOM 3403 C C . ALA A 1 416 ? 14.006 7.803 -23.779 1.00 97.38 416 ALA A C 1
ATOM 3405 O O . ALA A 1 416 ? 14.435 7.593 -22.645 1.00 97.38 416 ALA A O 1
ATOM 3406 N N . MET A 1 417 ? 13.709 6.821 -24.633 1.00 98.19 417 MET A N 1
ATOM 3407 C CA . MET A 1 417 ? 14.000 5.418 -24.350 1.00 98.19 417 MET A CA 1
ATOM 3408 C C . MET A 1 417 ? 15.473 5.148 -24.648 1.00 98.19 417 MET A C 1
ATOM 3410 O O . MET A 1 417 ? 15.876 5.079 -25.811 1.00 98.19 417 MET A O 1
ATOM 3414 N N . GLU A 1 418 ? 16.274 5.020 -23.597 1.00 97.88 418 GLU A N 1
ATOM 3415 C CA . GLU A 1 418 ? 17.694 4.695 -23.653 1.00 97.88 418 GLU A CA 1
ATOM 3416 C C . GLU A 1 418 ? 17.896 3.176 -23.669 1.00 97.88 418 GLU A C 1
ATOM 3418 O O . GLU A 1 418 ? 17.326 2.462 -22.851 1.00 97.88 418 GLU A O 1
ATOM 3423 N N . ILE A 1 419 ? 18.733 2.679 -24.581 1.00 98.12 419 ILE A N 1
ATOM 3424 C CA . ILE A 1 419 ? 19.183 1.285 -24.614 1.00 98.12 419 ILE A CA 1
ATOM 3425 C C . ILE A 1 419 ? 20.690 1.267 -24.377 1.00 98.12 419 ILE A C 1
ATOM 3427 O O . ILE A 1 419 ? 21.463 1.783 -25.194 1.00 98.12 419 ILE A O 1
ATOM 3431 N N . ALA A 1 420 ? 21.106 0.639 -23.280 1.00 97.31 420 ALA A N 1
ATOM 3432 C CA . ALA A 1 420 ? 22.508 0.392 -22.978 1.00 97.31 420 ALA A CA 1
ATOM 3433 C C . ALA A 1 420 ? 22.949 -0.965 -23.542 1.00 97.31 420 ALA A C 1
ATOM 3435 O O . ALA A 1 420 ? 22.279 -1.988 -23.385 1.00 97.31 420 ALA A O 1
ATOM 3436 N N . THR A 1 421 ? 24.080 -0.976 -24.249 1.00 95.50 421 THR A N 1
ATOM 3437 C CA . THR A 1 421 ? 24.538 -2.144 -25.009 1.00 95.50 421 THR A CA 1
ATOM 3438 C C . THR A 1 421 ? 26.064 -2.210 -25.138 1.00 95.50 421 THR A C 1
ATOM 3440 O O . THR A 1 421 ? 26.806 -1.286 -24.795 1.00 95.50 421 THR A O 1
ATOM 3443 N N . HIS A 1 422 ? 26.553 -3.330 -25.668 1.00 91.75 422 HIS A N 1
ATOM 3444 C CA . HIS A 1 422 ? 27.956 -3.552 -25.993 1.00 91.75 422 HIS A CA 1
ATOM 3445 C C . HIS A 1 422 ? 28.258 -3.130 -27.437 1.00 91.75 422 HIS A C 1
ATOM 3447 O O . HIS A 1 422 ? 27.643 -3.622 -28.374 1.00 91.75 422 HIS A O 1
ATOM 3453 N N . MET A 1 423 ? 29.267 -2.289 -27.663 1.00 91.62 423 MET A N 1
ATOM 3454 C CA . MET A 1 423 ? 29.522 -1.698 -28.988 1.00 91.62 423 MET A CA 1
ATOM 3455 C C . MET A 1 423 ? 30.035 -2.691 -30.046 1.00 91.62 423 MET A C 1
ATOM 3457 O O . MET A 1 423 ? 29.797 -2.494 -31.235 1.00 91.62 423 MET A O 1
ATOM 3461 N N . ASP A 1 424 ? 30.760 -3.744 -29.644 1.00 88.50 424 ASP A N 1
ATOM 3462 C CA . ASP A 1 424 ? 31.430 -4.643 -30.607 1.00 88.50 424 ASP A CA 1
ATOM 3463 C C . ASP A 1 424 ? 30.588 -5.862 -31.050 1.00 88.50 424 ASP A C 1
ATOM 3465 O O . ASP A 1 424 ? 31.049 -6.640 -31.897 1.00 88.50 424 ASP A O 1
ATOM 3469 N N . ILE A 1 425 ? 29.395 -6.058 -30.472 1.00 92.00 425 ILE A N 1
ATOM 3470 C CA . ILE A 1 425 ? 28.510 -7.205 -30.735 1.00 92.00 425 ILE A CA 1
ATOM 3471 C C . ILE A 1 425 ? 27.136 -6.659 -31.099 1.00 92.00 425 ILE A C 1
ATOM 3473 O O . ILE A 1 425 ? 26.463 -6.091 -30.247 1.00 92.00 425 ILE A O 1
ATOM 3477 N N . GLY A 1 426 ? 26.741 -6.814 -32.360 1.00 93.19 426 GLY A N 1
ATOM 3478 C CA . GLY A 1 426 ? 25.530 -6.167 -32.847 1.00 93.19 426 GLY A CA 1
ATOM 3479 C C . GLY A 1 426 ? 25.199 -6.439 -34.306 1.00 93.19 426 GLY A C 1
ATOM 3480 O O . GLY A 1 426 ? 25.662 -7.394 -34.943 1.00 93.19 426 GLY A O 1
ATOM 3481 N N . GLY A 1 427 ? 24.408 -5.538 -34.870 1.00 94.44 427 GLY A N 1
ATOM 3482 C CA . GLY A 1 427 ? 24.056 -5.521 -36.279 1.00 94.44 427 GLY A CA 1
ATOM 3483 C C . GLY A 1 427 ? 23.123 -4.367 -36.592 1.00 94.44 427 GLY A C 1
ATOM 3484 O O . GLY A 1 427 ? 23.263 -3.296 -36.009 1.00 94.44 427 GLY A O 1
ATOM 3485 N N . VAL A 1 428 ? 22.198 -4.583 -37.519 1.00 95.94 428 VAL A N 1
ATOM 3486 C CA . VAL A 1 428 ? 21.133 -3.624 -37.807 1.00 95.94 428 VAL A CA 1
ATOM 3487 C C . VAL A 1 428 ? 19.861 -4.111 -37.130 1.00 95.94 428 VAL A C 1
ATOM 3489 O O . VAL A 1 428 ? 19.478 -5.266 -37.320 1.00 95.94 428 VAL A O 1
ATOM 3492 N N . TYR A 1 429 ? 19.224 -3.246 -36.348 1.00 97.50 429 TYR A N 1
ATOM 3493 C CA . TYR A 1 429 ? 18.019 -3.562 -35.591 1.00 97.50 429 TYR A CA 1
ATOM 3494 C C . TYR A 1 429 ? 16.905 -2.570 -35.884 1.00 97.50 429 TYR A C 1
ATOM 3496 O O . TYR A 1 429 ? 17.129 -1.367 -35.805 1.00 97.50 429 TYR A O 1
ATOM 3504 N N . ASP A 1 430 ? 15.710 -3.078 -36.156 1.00 98.50 430 ASP A N 1
ATOM 3505 C CA . ASP A 1 430 ? 14.476 -2.306 -36.065 1.00 98.50 430 ASP A CA 1
ATOM 3506 C C . ASP A 1 430 ? 13.942 -2.438 -34.631 1.00 98.50 430 ASP A C 1
ATOM 3508 O O . ASP A 1 430 ? 13.820 -3.542 -34.099 1.00 98.50 430 ASP A O 1
ATOM 3512 N N . ILE A 1 431 ? 13.668 -1.309 -33.986 1.00 98.56 431 ILE A N 1
ATOM 3513 C CA . ILE A 1 431 ? 13.196 -1.219 -32.605 1.00 98.56 431 ILE A CA 1
ATOM 3514 C C . ILE A 1 431 ? 11.784 -0.662 -32.638 1.00 98.56 431 ILE A C 1
ATOM 3516 O O . ILE A 1 431 ? 11.553 0.436 -33.150 1.00 98.56 431 ILE A O 1
ATOM 3520 N N . TYR A 1 432 ? 10.862 -1.423 -32.068 1.00 98.62 432 TYR A N 1
ATOM 3521 C CA . TYR A 1 432 ? 9.460 -1.075 -31.972 1.00 98.62 432 TYR A CA 1
ATOM 3522 C C . TYR A 1 432 ? 9.068 -0.848 -30.518 1.00 98.62 432 TYR A C 1
ATOM 3524 O O . TYR A 1 432 ? 9.502 -1.595 -29.638 1.00 98.62 432 TYR A O 1
ATOM 3532 N N . VAL A 1 433 ? 8.211 0.141 -30.290 1.00 98.38 433 VAL A N 1
ATOM 3533 C CA . VAL A 1 433 ? 7.521 0.355 -29.015 1.00 98.38 433 VAL A CA 1
ATOM 3534 C C . VAL A 1 433 ? 6.034 0.416 -29.310 1.00 98.38 433 VAL A C 1
ATOM 3536 O O . VAL A 1 433 ? 5.632 1.124 -30.229 1.00 98.38 433 VAL A O 1
ATOM 3539 N N . ASN A 1 434 ? 5.232 -0.369 -28.590 1.00 97.56 434 ASN A N 1
ATOM 3540 C CA . ASN A 1 434 ? 3.782 -0.467 -28.796 1.00 97.56 434 ASN A CA 1
ATOM 3541 C C . ASN A 1 434 ? 3.414 -0.716 -30.275 1.00 97.56 434 ASN A C 1
ATOM 3543 O O . ASN A 1 434 ? 2.530 -0.082 -30.835 1.00 97.56 434 ASN A O 1
ATOM 3547 N N . ASP A 1 435 ? 4.139 -1.647 -30.909 1.00 97.19 435 ASP A N 1
ATOM 3548 C CA . ASP A 1 435 ? 3.994 -2.054 -32.319 1.00 97.19 435 ASP A CA 1
ATOM 3549 C C . ASP A 1 435 ? 4.364 -1.008 -33.385 1.00 97.19 435 ASP A C 1
ATOM 3551 O O . ASP A 1 435 ? 4.340 -1.315 -34.580 1.00 97.19 435 ASP A O 1
ATOM 3555 N N . GLU A 1 436 ? 4.822 0.177 -32.988 1.00 98.00 436 GLU A N 1
ATOM 3556 C CA . GLU A 1 436 ? 5.304 1.214 -33.897 1.00 98.00 436 GLU A CA 1
ATOM 3557 C C . GLU A 1 436 ? 6.830 1.210 -34.002 1.00 98.00 436 GLU A C 1
ATOM 3559 O O . GLU A 1 436 ? 7.530 1.094 -32.999 1.00 98.00 436 GLU A O 1
ATOM 3564 N N . LEU A 1 437 ? 7.365 1.337 -35.222 1.00 97.94 437 LEU A N 1
ATOM 3565 C CA . LEU A 1 437 ? 8.808 1.432 -35.454 1.00 97.94 437 LEU A CA 1
ATOM 3566 C C . LEU A 1 437 ? 9.317 2.798 -34.982 1.00 97.94 437 LEU A C 1
ATOM 3568 O O . LEU A 1 437 ? 9.122 3.794 -35.675 1.00 97.94 437 LEU A O 1
ATOM 3572 N N . VAL A 1 438 ? 10.034 2.831 -33.859 1.00 97.75 438 VAL A N 1
ATOM 3573 C CA . VAL A 1 438 ? 10.582 4.077 -33.300 1.00 97.75 438 VAL A CA 1
ATOM 3574 C C . VAL A 1 438 ? 12.002 4.359 -33.794 1.00 97.75 438 VAL A C 1
ATOM 3576 O O . VAL A 1 438 ? 12.395 5.514 -33.954 1.00 97.75 438 VAL A O 1
ATOM 3579 N N . ARG A 1 439 ? 12.802 3.318 -34.073 1.00 97.06 439 ARG A N 1
ATOM 3580 C CA . ARG A 1 439 ? 14.183 3.486 -34.555 1.00 97.06 439 ARG A CA 1
ATOM 3581 C C . ARG A 1 439 ? 14.690 2.276 -35.323 1.00 97.06 439 ARG A C 1
ATOM 3583 O O . ARG A 1 439 ? 14.597 1.156 -34.843 1.00 97.06 439 ARG A O 1
ATOM 3590 N N . THR A 1 440 ? 15.365 2.524 -36.443 1.00 97.50 440 THR A N 1
ATOM 3591 C CA . THR A 1 440 ? 16.338 1.576 -37.002 1.00 97.50 440 THR A CA 1
ATOM 3592 C C . THR A 1 440 ? 17.732 1.975 -36.520 1.00 97.50 440 THR A C 1
ATOM 3594 O O . THR A 1 440 ? 18.178 3.100 -36.760 1.00 97.50 440 THR A O 1
ATOM 3597 N N . PHE A 1 441 ? 18.423 1.081 -35.819 1.00 96.25 441 PHE A N 1
ATOM 3598 C CA . PHE A 1 441 ? 19.764 1.302 -35.289 1.00 96.25 441 PHE A CA 1
ATOM 3599 C C . PHE A 1 441 ? 20.786 0.399 -35.983 1.00 96.25 441 PHE A C 1
ATOM 3601 O O . PHE A 1 441 ? 20.687 -0.825 -35.926 1.00 96.25 441 PHE A O 1
ATOM 3608 N N . ASP A 1 442 ? 21.785 1.005 -36.626 1.00 95.44 442 ASP A N 1
ATOM 3609 C CA . ASP A 1 442 ? 22.948 0.301 -37.166 1.00 95.44 442 ASP A CA 1
ATOM 3610 C C . ASP A 1 442 ? 24.110 0.462 -36.185 1.00 95.44 442 ASP A C 1
ATOM 3612 O O . ASP A 1 442 ? 24.586 1.574 -35.963 1.00 95.44 442 ASP A O 1
ATOM 3616 N N . TYR A 1 443 ? 24.610 -0.641 -35.628 1.00 94.69 443 TYR A N 1
ATOM 3617 C CA . TYR A 1 443 ? 25.748 -0.615 -34.702 1.00 94.69 443 TYR A CA 1
ATOM 3618 C C . TYR A 1 443 ? 27.010 0.018 -35.312 1.00 94.69 443 TYR A C 1
ATOM 3620 O O . TYR A 1 443 ? 27.878 0.488 -34.572 1.00 94.69 443 TYR A O 1
ATOM 3628 N N . TYR A 1 444 ? 27.118 0.105 -36.646 1.00 93.56 444 TYR A N 1
ATOM 3629 C CA . TYR A 1 444 ? 28.170 0.887 -37.300 1.00 93.56 444 TYR A CA 1
ATOM 3630 C C . TYR A 1 444 ? 28.167 2.366 -36.880 1.00 93.56 444 TYR A C 1
ATOM 3632 O O . TYR A 1 444 ? 29.199 3.035 -36.985 1.00 93.56 444 TYR A O 1
ATOM 3640 N N . ASP A 1 445 ? 27.057 2.889 -36.355 1.00 94.38 445 ASP A N 1
ATOM 3641 C CA . ASP A 1 445 ? 26.981 4.240 -35.809 1.00 94.38 445 ASP A CA 1
ATOM 3642 C C . ASP A 1 445 ? 27.971 4.464 -34.660 1.00 94.38 445 ASP A C 1
ATOM 3644 O O . ASP A 1 445 ? 28.594 5.525 -34.604 1.00 94.38 445 ASP A O 1
ATOM 3648 N N . PHE A 1 446 ? 28.249 3.460 -33.820 1.00 94.44 446 PHE A N 1
ATOM 3649 C CA . PHE A 1 446 ? 29.296 3.587 -32.799 1.00 94.44 446 PHE A CA 1
ATOM 3650 C C . PHE A 1 446 ? 30.672 3.852 -33.420 1.00 94.44 446 PHE A C 1
ATOM 3652 O O . PHE A 1 446 ? 31.462 4.628 -32.885 1.00 94.44 446 PHE A O 1
ATOM 3659 N N . ILE A 1 447 ? 30.962 3.278 -34.587 1.00 91.81 447 ILE A N 1
ATOM 3660 C CA . ILE A 1 447 ? 32.207 3.541 -35.320 1.00 91.81 447 ILE A CA 1
ATOM 3661 C C . ILE A 1 447 ? 32.137 4.916 -35.996 1.00 91.81 447 ILE A C 1
ATOM 3663 O O . ILE A 1 447 ? 33.070 5.717 -35.882 1.00 91.81 447 ILE A O 1
ATOM 3667 N N . ARG A 1 448 ? 31.017 5.217 -36.665 1.00 92.31 448 ARG A N 1
ATOM 3668 C CA . ARG A 1 448 ? 30.765 6.477 -37.383 1.00 92.31 448 ARG A CA 1
ATOM 3669 C C . ARG A 1 448 ? 30.925 7.697 -36.476 1.00 92.31 448 ARG A C 1
ATOM 3671 O O . ARG A 1 448 ? 31.577 8.665 -36.867 1.00 92.31 448 ARG A O 1
ATOM 3678 N N . TYR A 1 449 ? 30.383 7.627 -35.264 1.00 93.81 449 TYR A N 1
ATOM 3679 C CA . TYR A 1 449 ? 30.438 8.689 -34.260 1.00 93.81 449 TYR A CA 1
ATOM 3680 C C . TYR A 1 449 ? 31.633 8.565 -33.303 1.00 93.81 449 TYR A C 1
ATOM 3682 O O . TYR A 1 449 ? 31.733 9.323 -32.339 1.00 93.81 449 TYR A O 1
ATOM 3690 N N . ARG A 1 450 ? 32.577 7.648 -33.568 1.00 92.62 450 ARG A N 1
ATOM 3691 C CA . ARG A 1 450 ? 33.767 7.403 -32.726 1.00 92.62 450 ARG A CA 1
ATOM 3692 C C . ARG A 1 450 ? 33.406 7.151 -31.254 1.00 92.62 450 ARG A C 1
ATOM 3694 O O . ARG A 1 450 ? 34.095 7.616 -30.350 1.00 92.62 450 ARG A O 1
ATOM 3701 N N . GLY A 1 451 ? 32.295 6.458 -31.031 1.00 91.19 451 GLY A N 1
ATOM 3702 C CA . GLY A 1 451 ? 31.714 6.149 -29.732 1.00 91.19 451 GLY A CA 1
ATOM 3703 C C . GLY A 1 451 ? 30.915 7.289 -29.099 1.00 91.19 451 GLY A C 1
ATOM 3704 O O . GLY A 1 451 ? 30.173 7.031 -28.169 1.00 91.19 451 GLY A O 1
ATOM 3705 N N . VAL A 1 452 ? 30.998 8.536 -29.565 1.00 95.75 452 VAL A N 1
ATOM 3706 C CA . VAL A 1 452 ? 30.268 9.646 -28.928 1.00 95.75 452 VAL A CA 1
ATOM 3707 C C . VAL A 1 452 ? 28.887 9.792 -29.563 1.00 95.75 452 VAL A C 1
ATOM 3709 O O . VAL A 1 452 ? 28.720 10.524 -30.539 1.00 95.75 452 VAL A O 1
ATOM 3712 N N . MET A 1 453 ? 27.895 9.083 -29.026 1.00 96.56 453 MET A N 1
ATOM 3713 C CA . MET A 1 453 ? 26.559 9.037 -29.621 1.00 96.56 453 MET A CA 1
ATOM 3714 C C . MET A 1 453 ? 25.746 10.290 -29.272 1.00 96.56 453 MET A C 1
ATOM 3716 O O . MET A 1 453 ? 25.713 10.704 -28.106 1.00 96.56 453 MET A O 1
ATOM 3720 N N . PRO A 1 454 ? 25.074 10.917 -30.255 1.00 95.06 454 PRO A N 1
ATOM 3721 C CA . PRO A 1 454 ? 24.086 11.944 -29.969 1.00 95.06 454 PRO A CA 1
ATOM 3722 C C . PRO A 1 454 ? 22.884 11.339 -29.239 1.00 95.06 454 PRO A C 1
ATOM 3724 O O . PRO A 1 454 ? 22.438 10.251 -29.595 1.00 95.06 454 PRO A O 1
ATOM 3727 N N . SER A 1 455 ? 22.388 12.064 -28.237 1.00 95.88 455 SER A N 1
ATOM 3728 C CA . SER A 1 455 ? 21.134 11.772 -27.545 1.00 95.88 455 SER A CA 1
ATOM 3729 C C . SER A 1 455 ? 19.996 12.601 -28.145 1.00 95.88 455 SER A C 1
ATOM 3731 O O . SER A 1 455 ? 20.253 13.696 -28.668 1.00 95.88 455 SER A O 1
ATOM 3733 N N . VAL A 1 456 ? 18.761 12.102 -28.060 1.00 95.56 456 VAL A N 1
ATOM 3734 C CA . VAL A 1 456 ? 17.552 12.893 -28.350 1.00 95.56 456 VAL A CA 1
ATOM 3735 C C . VAL A 1 456 ? 17.330 13.994 -27.309 1.00 95.56 456 VAL A C 1
ATOM 3737 O O . VAL A 1 456 ? 16.740 15.022 -27.632 1.00 95.56 456 VAL A O 1
ATOM 3740 N N . ILE A 1 457 ? 17.874 13.833 -26.096 1.00 93.88 457 ILE A N 1
ATOM 3741 C CA . ILE A 1 457 ? 17.890 14.861 -25.051 1.00 93.88 457 ILE A CA 1
ATOM 3742 C C . ILE A 1 457 ? 18.883 15.971 -25.438 1.00 93.88 457 ILE A C 1
ATOM 3744 O O . ILE A 1 457 ? 20.085 15.704 -25.601 1.00 93.88 457 ILE A O 1
ATOM 3748 N N . PRO A 1 458 ? 18.429 17.235 -25.569 1.00 92.81 458 PRO A N 1
ATOM 3749 C CA . PRO A 1 458 ? 19.293 18.348 -25.939 1.00 92.81 458 PRO A CA 1
ATOM 3750 C C . PRO A 1 458 ? 20.522 18.469 -25.029 1.00 92.81 458 PRO A C 1
ATOM 3752 O O . PRO A 1 458 ? 20.432 18.473 -23.807 1.00 92.81 458 PRO A O 1
ATOM 3755 N N . GLY A 1 459 ? 21.708 18.565 -25.634 1.00 91.50 459 GLY A N 1
ATOM 3756 C CA . GLY A 1 459 ? 22.974 18.707 -24.905 1.00 91.50 459 GLY A CA 1
ATOM 3757 C C . GLY A 1 459 ? 23.541 17.413 -24.306 1.00 91.50 459 GLY A C 1
ATOM 3758 O O . GLY A 1 459 ? 24.731 17.389 -23.989 1.00 91.50 459 GLY A O 1
ATOM 3759 N N . LYS A 1 460 ? 22.769 16.319 -24.230 1.00 95.00 460 LYS A N 1
ATOM 3760 C CA . LYS A 1 460 ? 23.267 15.011 -23.781 1.00 95.00 460 LYS A CA 1
ATOM 3761 C C . LYS A 1 460 ? 24.027 14.303 -24.912 1.00 95.00 460 LYS A C 1
ATOM 3763 O O . LYS A 1 460 ? 23.737 14.430 -26.112 1.00 95.00 460 LYS A O 1
ATOM 3768 N N . ARG A 1 461 ? 25.069 13.569 -24.525 1.00 96.12 461 ARG A N 1
ATOM 3769 C CA . ARG A 1 461 ? 25.870 12.690 -25.385 1.00 96.12 461 ARG A CA 1
ATOM 3770 C C . ARG A 1 461 ? 26.216 11.438 -24.600 1.00 96.12 461 ARG A C 1
ATOM 3772 O O . ARG A 1 461 ? 26.582 11.547 -23.432 1.00 96.12 461 ARG A O 1
ATOM 3779 N N . TYR A 1 462 ? 26.162 10.284 -25.250 1.00 96.69 462 TYR A N 1
ATOM 3780 C CA . TYR A 1 462 ? 26.650 9.045 -24.658 1.00 96.69 462 TYR A CA 1
ATOM 3781 C C . TYR A 1 462 ? 28.119 8.863 -25.003 1.00 96.69 462 TYR A C 1
ATOM 3783 O O . TYR A 1 462 ? 28.517 8.940 -26.166 1.00 96.69 462 TYR A O 1
ATOM 3791 N N . ILE A 1 463 ? 28.930 8.695 -23.964 1.00 95.00 463 ILE A N 1
ATOM 3792 C CA . ILE A 1 463 ? 30.375 8.509 -24.056 1.00 95.00 463 ILE A CA 1
ATOM 3793 C C . ILE A 1 463 ? 30.657 7.069 -23.628 1.00 95.00 463 ILE A C 1
ATOM 3795 O O . ILE A 1 463 ? 30.139 6.640 -22.593 1.00 95.00 463 ILE A O 1
ATOM 3799 N N . PRO A 1 464 ? 31.481 6.323 -24.379 1.00 93.50 464 PRO A N 1
ATOM 3800 C CA . PRO A 1 464 ? 31.681 4.912 -24.114 1.00 93.50 464 PRO A CA 1
ATOM 3801 C C . PRO A 1 464 ? 32.393 4.693 -22.777 1.00 93.50 464 PRO A C 1
ATOM 3803 O O . PRO A 1 464 ? 33.388 5.354 -22.466 1.00 93.50 464 PRO A O 1
ATOM 3806 N N . LYS A 1 465 ? 31.916 3.706 -22.017 1.00 90.25 465 LYS A N 1
ATOM 3807 C CA . LYS A 1 465 ? 32.566 3.183 -20.811 1.00 90.25 465 LYS A CA 1
ATOM 3808 C C . LYS A 1 465 ? 33.166 1.820 -21.148 1.00 90.25 465 LYS A C 1
ATOM 3810 O O . LYS A 1 465 ? 32.479 0.803 -21.197 1.00 90.25 465 LYS A O 1
ATOM 3815 N N . GLY A 1 466 ? 34.463 1.799 -21.451 1.00 88.56 466 GLY A N 1
ATOM 3816 C CA . GLY A 1 466 ? 35.121 0.587 -21.944 1.00 88.56 466 GLY A CA 1
ATOM 3817 C C . GLY A 1 466 ? 34.548 0.155 -23.298 1.00 88.56 466 GLY A C 1
ATOM 3818 O O . GLY A 1 466 ? 34.726 0.855 -24.293 1.00 88.56 466 GLY A O 1
ATOM 3819 N N . ARG A 1 467 ? 33.886 -1.008 -23.341 1.00 89.44 467 ARG A N 1
ATOM 3820 C CA . ARG A 1 467 ? 33.209 -1.532 -24.544 1.00 89.44 467 ARG A CA 1
ATOM 3821 C C . ARG A 1 467 ? 31.694 -1.307 -24.553 1.00 89.44 467 ARG A C 1
ATOM 3823 O O . ARG A 1 467 ? 31.046 -1.681 -25.527 1.00 89.44 467 ARG A O 1
ATOM 3830 N N . PHE A 1 468 ? 31.159 -0.661 -23.522 1.00 92.31 468 PHE A N 1
ATOM 3831 C CA . PHE A 1 468 ? 29.739 -0.355 -23.383 1.00 92.31 468 PHE A CA 1
ATOM 3832 C C . PHE A 1 468 ? 29.432 1.077 -23.776 1.00 92.31 468 PHE A C 1
ATOM 3834 O O . PHE A 1 468 ? 30.273 1.974 -23.639 1.00 92.31 468 PHE A O 1
ATOM 3841 N N . ASN A 1 469 ? 28.220 1.278 -24.274 1.00 95.06 469 ASN A N 1
ATOM 3842 C CA . ASN A 1 469 ? 27.684 2.582 -24.614 1.00 95.06 469 ASN A CA 1
ATOM 3843 C C . ASN A 1 469 ? 26.158 2.515 -24.712 1.00 95.06 469 ASN A C 1
ATOM 3845 O O . ASN A 1 469 ? 25.593 1.424 -24.775 1.00 95.06 469 ASN A O 1
ATOM 3849 N N . SER A 1 470 ? 25.514 3.671 -24.804 1.00 96.75 470 SER A N 1
ATOM 3850 C CA . SER A 1 470 ? 24.068 3.758 -24.984 1.00 96.75 470 SER A CA 1
ATOM 3851 C C . SER A 1 470 ? 23.706 4.554 -26.232 1.00 96.75 470 SER A C 1
ATOM 3853 O O . SER A 1 470 ? 24.509 5.307 -26.797 1.00 96.75 470 SER A O 1
ATOM 3855 N N . PHE A 1 471 ? 22.463 4.394 -26.652 1.00 97.12 471 PHE A N 1
ATOM 3856 C CA . PHE A 1 471 ? 21.779 5.281 -27.579 1.00 97.12 471 PHE A CA 1
ATOM 3857 C C . PHE A 1 471 ? 20.323 5.402 -27.137 1.00 97.12 471 PHE A C 1
ATOM 3859 O O . PHE A 1 471 ? 19.828 4.542 -26.416 1.00 97.12 471 PHE A O 1
ATOM 3866 N N . ASP A 1 472 ? 19.627 6.443 -27.577 1.00 97.62 472 ASP A N 1
ATOM 3867 C CA . ASP A 1 472 ? 18.239 6.675 -27.188 1.00 97.62 472 ASP A CA 1
ATOM 3868 C C . ASP A 1 472 ? 17.332 7.021 -28.367 1.00 97.62 472 ASP A C 1
ATOM 3870 O O . ASP A 1 472 ? 17.768 7.392 -29.455 1.00 97.62 472 ASP A O 1
ATOM 3874 N N . VAL A 1 473 ? 16.035 6.870 -28.176 1.00 97.19 473 VAL A N 1
ATOM 3875 C CA . VAL A 1 473 ? 15.031 7.230 -29.173 1.00 97.19 473 VAL A CA 1
ATOM 3876 C C . VAL A 1 473 ? 13.878 7.939 -28.488 1.00 97.19 473 VAL A C 1
ATOM 3878 O O . VAL A 1 473 ? 13.544 7.621 -27.350 1.00 97.19 473 VAL A O 1
ATOM 3881 N N . LEU A 1 474 ? 13.290 8.914 -29.178 1.00 97.50 474 LEU A N 1
ATOM 3882 C CA . LEU A 1 474 ? 12.056 9.538 -28.725 1.00 97.50 474 LEU A CA 1
ATOM 3883 C C . LEU A 1 474 ? 10.900 8.552 -28.920 1.00 97.50 474 LEU A C 1
ATOM 3885 O O . LEU A 1 474 ? 10.677 8.076 -30.031 1.00 97.50 474 LEU A O 1
ATOM 3889 N N . VAL A 1 475 ? 10.181 8.275 -27.843 1.00 97.31 475 VAL A N 1
ATOM 3890 C CA . VAL A 1 475 ? 8.960 7.474 -27.811 1.00 97.31 475 VAL A CA 1
ATOM 3891 C C . VAL A 1 475 ? 7.826 8.402 -27.398 1.00 97.31 475 VAL A C 1
ATOM 3893 O O . VAL A 1 475 ? 7.876 8.991 -26.320 1.00 97.31 475 VAL A O 1
ATOM 3896 N N . ASP A 1 476 ? 6.823 8.560 -28.254 1.00 95.38 476 ASP A N 1
ATOM 3897 C CA . ASP A 1 476 ? 5.675 9.450 -28.045 1.00 95.38 476 ASP A CA 1
ATOM 3898 C C . ASP A 1 476 ? 4.319 8.736 -28.167 1.00 95.38 476 ASP A C 1
ATOM 3900 O O . ASP A 1 476 ? 3.279 9.389 -28.199 1.00 95.38 476 ASP A O 1
ATOM 3904 N N . ASN A 1 477 ? 4.330 7.400 -28.163 1.00 93.44 477 ASN A N 1
ATOM 3905 C CA . ASN A 1 477 ? 3.160 6.537 -28.316 1.00 93.44 477 ASN A CA 1
ATOM 3906 C C . ASN A 1 477 ? 2.802 5.751 -27.033 1.00 93.44 477 ASN A C 1
ATOM 3908 O O . ASN A 1 477 ? 2.350 4.603 -27.084 1.00 93.44 477 ASN A O 1
ATOM 3912 N N . VAL A 1 478 ? 3.022 6.368 -25.867 1.00 94.25 478 VAL A N 1
ATOM 3913 C CA . VAL A 1 478 ? 2.504 5.896 -24.574 1.00 94.25 478 VAL A CA 1
ATOM 3914 C C . VAL A 1 478 ? 1.273 6.731 -24.227 1.00 94.25 478 VAL A C 1
ATOM 3916 O O . VAL A 1 478 ? 1.394 7.877 -23.800 1.00 94.25 478 VAL A O 1
ATOM 3919 N N . GLU A 1 479 ? 0.089 6.165 -24.457 1.00 91.88 479 GLU A N 1
ATOM 3920 C CA . GLU A 1 479 ? -1.193 6.885 -24.354 1.00 91.88 479 GLU A CA 1
ATOM 3921 C C . GLU A 1 479 ? -1.903 6.695 -23.008 1.00 91.88 479 GLU A C 1
ATOM 3923 O O . GLU A 1 479 ? -2.726 7.520 -22.618 1.00 91.88 479 GLU A O 1
ATOM 3928 N N . GLU A 1 480 ? -1.552 5.642 -22.270 1.00 92.88 480 GLU A N 1
ATOM 3929 C CA . GLU A 1 480 ? -2.092 5.331 -20.946 1.00 92.88 480 GLU A CA 1
ATOM 3930 C C . GLU A 1 480 ? -0.995 4.796 -20.017 1.00 92.88 480 GLU A C 1
ATOM 3932 O O . GLU A 1 480 ? 0.066 4.360 -20.481 1.00 92.88 480 GLU A O 1
ATOM 3937 N N . TYR A 1 481 ? -1.258 4.804 -18.704 1.00 94.75 481 TYR A N 1
ATOM 3938 C CA . TYR A 1 481 ? -0.376 4.146 -17.742 1.00 94.75 481 TYR A CA 1
ATOM 3939 C C . TYR A 1 481 ? -0.349 2.649 -18.024 1.00 94.75 481 TYR A C 1
ATOM 3941 O O . TYR A 1 481 ? -1.332 1.942 -17.832 1.00 94.75 481 TYR A O 1
ATOM 3949 N N . SER A 1 482 ? 0.769 2.189 -18.563 1.00 95.06 482 SER A N 1
ATOM 3950 C CA . SER A 1 482 ? 0.896 0.841 -19.099 1.00 95.06 482 SER A CA 1
ATOM 3951 C C . SER A 1 482 ? 2.352 0.430 -19.111 1.00 95.06 482 SER A C 1
ATOM 3953 O O . SER A 1 482 ? 3.241 1.268 -18.983 1.00 95.06 482 SER A O 1
ATOM 3955 N N . ARG A 1 483 ? 2.594 -0.870 -19.288 1.00 96.06 483 ARG A N 1
ATOM 3956 C CA . ARG A 1 483 ? 3.921 -1.443 -19.524 1.00 96.06 483 ARG A CA 1
ATOM 3957 C C . ARG A 1 483 ? 4.244 -1.368 -21.022 1.00 96.06 483 ARG A C 1
ATOM 3959 O O . ARG A 1 483 ? 3.689 -2.193 -21.762 1.00 96.06 483 ARG A O 1
ATOM 3966 N N . PRO A 1 484 ? 5.117 -0.450 -21.490 1.00 97.44 484 PRO A N 1
ATOM 3967 C CA . PRO A 1 484 ? 5.457 -0.351 -22.905 1.00 97.44 484 PRO A CA 1
ATOM 3968 C C . PRO A 1 484 ? 5.950 -1.686 -23.457 1.00 97.44 484 PRO A C 1
ATOM 3970 O O . PRO A 1 484 ? 6.782 -2.370 -22.850 1.00 97.44 484 PRO A O 1
ATOM 3973 N N . LYS A 1 485 ? 5.428 -2.068 -24.624 1.00 98.00 485 LYS A N 1
ATOM 3974 C CA . LYS A 1 485 ? 5.831 -3.295 -25.310 1.00 98.00 485 LYS A CA 1
ATOM 3975 C C . LYS A 1 485 ? 7.003 -2.998 -26.233 1.00 98.00 485 LYS A C 1
ATOM 3977 O O . LYS A 1 485 ? 6.817 -2.350 -27.261 1.00 98.00 485 LYS A O 1
ATOM 3982 N N . VAL A 1 486 ? 8.188 -3.487 -25.887 1.00 98.44 486 VAL A N 1
ATOM 3983 C CA . VAL A 1 486 ? 9.411 -3.297 -26.670 1.00 98.44 486 VAL A CA 1
ATOM 3984 C C . VAL A 1 486 ? 9.664 -4.538 -27.516 1.00 98.44 486 VAL A C 1
ATOM 3986 O O . VAL A 1 486 ? 9.711 -5.651 -26.993 1.00 98.44 486 VAL A O 1
ATOM 3989 N N . ARG A 1 487 ? 9.868 -4.351 -28.823 1.00 98.56 487 ARG A N 1
ATOM 3990 C CA . ARG A 1 487 ? 10.272 -5.419 -29.745 1.00 98.56 487 ARG A CA 1
ATOM 3991 C C . ARG A 1 487 ? 11.519 -5.018 -30.516 1.00 98.56 487 ARG A C 1
ATOM 3993 O O . ARG A 1 487 ? 11.537 -4.002 -31.202 1.00 98.56 487 ARG A O 1
ATOM 4000 N N . ILE A 1 488 ? 12.559 -5.841 -30.427 1.00 98.31 488 ILE A N 1
ATOM 4001 C CA . ILE A 1 488 ? 13.842 -5.632 -31.102 1.00 98.31 488 ILE A CA 1
ATOM 4002 C C . ILE A 1 488 ? 13.972 -6.694 -32.191 1.00 98.31 488 ILE A C 1
ATOM 4004 O O . ILE A 1 488 ? 13.966 -7.892 -31.907 1.00 98.31 488 ILE A O 1
ATOM 4008 N N . GLU A 1 489 ? 14.061 -6.266 -33.447 1.00 98.25 489 GLU A N 1
ATOM 4009 C CA . GLU A 1 489 ? 14.080 -7.125 -34.631 1.00 98.25 489 GLU A CA 1
ATOM 4010 C C . GLU A 1 489 ? 15.407 -6.982 -35.379 1.00 98.25 489 GLU A C 1
ATOM 4012 O O . GLU A 1 489 ? 15.770 -5.911 -35.859 1.00 98.25 489 GLU A O 1
ATOM 4017 N N . TYR A 1 490 ? 16.140 -8.082 -35.502 1.00 97.56 490 TYR A N 1
ATOM 4018 C CA . TYR A 1 490 ? 17.394 -8.144 -36.236 1.00 97.56 490 TYR A CA 1
ATOM 4019 C C . TYR A 1 490 ? 17.154 -8.126 -37.748 1.00 97.56 490 TYR A C 1
ATOM 4021 O O . TYR A 1 490 ? 16.475 -8.997 -38.290 1.00 97.56 490 TYR A O 1
ATOM 4029 N N . LYS A 1 491 ? 17.767 -7.165 -38.443 1.00 95.81 491 LYS A N 1
ATOM 4030 C CA . LYS A 1 491 ? 17.666 -6.989 -39.905 1.00 95.81 491 LYS A CA 1
ATOM 4031 C C . LYS A 1 491 ? 18.857 -7.542 -40.672 1.00 95.81 491 LYS A C 1
ATOM 4033 O O . LYS A 1 491 ? 18.818 -7.604 -41.899 1.00 95.81 491 LYS A O 1
ATOM 4038 N N . GLY A 1 492 ? 19.914 -7.932 -39.967 1.00 93.19 492 GLY A N 1
ATOM 4039 C CA . GLY A 1 492 ? 21.119 -8.481 -40.567 1.00 93.19 492 GLY A CA 1
ATOM 4040 C C . GLY A 1 492 ? 22.405 -7.868 -40.018 1.00 93.19 492 GLY A C 1
ATOM 4041 O O . GLY A 1 492 ? 22.397 -7.075 -39.068 1.00 93.19 492 GLY A O 1
ATOM 4042 N N . PRO A 1 493 ? 23.551 -8.255 -40.597 1.00 91.62 493 PRO A N 1
ATOM 4043 C CA . PRO A 1 493 ? 24.849 -7.833 -40.105 1.00 91.62 493 PRO A CA 1
ATOM 4044 C C . PRO A 1 493 ? 25.093 -6.344 -40.382 1.00 91.62 493 PRO A C 1
ATOM 4046 O O . PRO A 1 493 ? 24.915 -5.868 -41.502 1.00 91.62 493 PRO A O 1
ATOM 4049 N N . GLY A 1 494 ? 25.560 -5.623 -39.362 1.00 83.50 494 GLY A N 1
ATOM 4050 C CA . GLY A 1 494 ? 26.035 -4.245 -39.496 1.00 83.50 494 GLY A CA 1
ATOM 4051 C C . GLY A 1 494 ? 27.402 -4.205 -40.179 1.00 83.50 494 GLY A C 1
ATOM 4052 O O . GLY A 1 494 ? 28.245 -5.087 -39.976 1.00 83.50 494 GLY A O 1
ATOM 4053 N N . SER A 1 495 ? 27.645 -3.179 -40.994 1.00 80.81 495 SER A N 1
ATOM 4054 C CA . SER A 1 495 ? 28.957 -3.003 -41.627 1.00 80.81 495 SER A CA 1
ATOM 4055 C C . SER A 1 495 ? 30.019 -2.724 -40.561 1.00 80.81 495 SER A C 1
ATOM 4057 O O . SER A 1 495 ? 29.771 -1.987 -39.621 1.00 80.81 495 SER A O 1
ATOM 4059 N N . GLY A 1 496 ? 31.215 -3.307 -40.673 1.00 77.00 496 GLY A N 1
ATOM 4060 C CA . GLY A 1 496 ? 32.329 -3.001 -39.762 1.00 77.00 496 GLY A CA 1
ATOM 4061 C C . GLY A 1 496 ? 32.225 -3.562 -38.334 1.00 77.00 496 GLY A C 1
ATOM 4062 O O . GLY A 1 496 ? 33.135 -3.316 -37.545 1.00 77.00 496 GLY A O 1
ATOM 4063 N N . ILE A 1 497 ? 31.187 -4.339 -38.006 1.00 81.50 497 ILE A N 1
ATOM 4064 C CA . ILE A 1 497 ? 31.043 -5.001 -36.701 1.00 81.50 497 ILE A CA 1
ATOM 4065 C C . ILE A 1 497 ? 31.685 -6.393 -36.729 1.00 81.50 497 ILE A C 1
ATOM 4067 O O . ILE A 1 497 ? 31.506 -7.166 -37.670 1.00 81.50 497 ILE A O 1
ATOM 4071 N N . SER A 1 498 ? 32.471 -6.704 -35.695 1.00 75.19 498 SER A N 1
ATOM 4072 C CA . SER A 1 498 ? 33.277 -7.933 -35.638 1.00 75.19 498 SER A CA 1
ATOM 4073 C C . SER A 1 498 ? 32.464 -9.194 -35.330 1.00 75.19 498 SER A C 1
ATOM 4075 O O . SER A 1 498 ? 32.821 -10.279 -35.794 1.00 75.19 498 SER A O 1
ATOM 4077 N N . SER A 1 499 ? 31.380 -9.045 -34.563 1.00 87.62 499 SER A N 1
ATOM 4078 C CA . SER A 1 499 ? 30.551 -10.136 -34.049 1.00 87.62 499 SER A CA 1
ATOM 4079 C C . SER A 1 499 ? 29.069 -9.787 -34.166 1.00 87.62 499 SER A C 1
ATOM 4081 O O . SER A 1 499 ? 28.661 -8.682 -33.816 1.00 87.62 499 SER A O 1
ATOM 4083 N N . ASN A 1 500 ? 28.259 -10.734 -34.639 1.00 90.81 500 ASN A N 1
ATOM 4084 C CA . ASN A 1 500 ? 26.811 -10.571 -34.723 1.00 90.81 500 ASN A CA 1
ATOM 4085 C C . ASN A 1 500 ? 26.140 -11.145 -33.477 1.00 90.81 500 ASN A C 1
ATOM 4087 O O . ASN A 1 500 ? 26.564 -12.178 -32.960 1.00 90.81 500 ASN A O 1
ATOM 4091 N N . GLY A 1 501 ? 25.105 -10.474 -32.992 1.00 94.62 501 GLY A N 1
ATOM 4092 C CA . GLY A 1 501 ? 24.412 -10.866 -31.774 1.00 94.62 501 GLY A CA 1
ATOM 4093 C C . GLY A 1 501 ? 23.693 -9.689 -31.145 1.00 94.62 501 GLY A C 1
ATOM 4094 O O . GLY A 1 501 ? 23.950 -8.554 -31.525 1.00 94.62 501 GLY A O 1
ATOM 4095 N N . LEU A 1 502 ? 22.825 -9.968 -30.181 1.00 95.56 502 LEU A N 1
ATOM 4096 C CA . LEU A 1 502 ? 22.126 -8.963 -29.390 1.00 95.56 502 LEU A CA 1
ATOM 4097 C C . LEU A 1 502 ? 22.752 -8.906 -27.996 1.00 95.56 502 LEU A C 1
ATOM 4099 O O . LEU A 1 502 ? 22.945 -9.944 -27.363 1.00 95.56 502 LEU A O 1
ATOM 4103 N N . VAL A 1 503 ? 23.071 -7.701 -27.530 1.00 95.75 503 VAL A N 1
ATOM 4104 C CA . VAL A 1 503 ? 23.523 -7.459 -26.158 1.00 95.75 503 VAL A CA 1
ATOM 4105 C C . VAL A 1 503 ? 22.692 -6.342 -25.555 1.00 95.75 503 VAL A C 1
ATOM 4107 O O . VAL A 1 503 ? 22.558 -5.293 -26.184 1.00 95.75 503 VAL A O 1
ATOM 4110 N N . ILE A 1 504 ? 22.156 -6.547 -24.357 1.00 96.88 504 ILE A N 1
ATOM 4111 C CA . ILE A 1 504 ? 21.387 -5.534 -23.628 1.00 96.88 504 ILE A CA 1
ATOM 4112 C C . ILE A 1 504 ? 21.856 -5.543 -22.173 1.00 96.88 504 ILE A C 1
ATOM 4114 O O . ILE A 1 504 ? 21.943 -6.607 -21.566 1.00 96.88 504 ILE A O 1
ATOM 4118 N N . ASP A 1 505 ? 22.195 -4.363 -21.665 1.00 96.31 505 ASP A N 1
ATOM 4119 C CA . ASP A 1 505 ? 22.441 -4.100 -20.241 1.00 96.31 505 ASP A CA 1
ATOM 4120 C C . ASP A 1 505 ? 21.106 -3.717 -19.590 1.00 96.31 505 ASP A C 1
ATOM 4122 O O . ASP A 1 505 ? 20.519 -4.506 -18.860 1.00 96.31 505 ASP A O 1
ATOM 4126 N N . TYR A 1 506 ? 20.520 -2.599 -20.026 1.00 97.56 506 TYR A N 1
ATOM 4127 C CA . TYR A 1 506 ? 19.182 -2.174 -19.617 1.00 97.56 506 TYR A CA 1
ATOM 4128 C C . TYR A 1 506 ? 18.462 -1.392 -20.714 1.00 97.56 506 TYR A C 1
ATOM 4130 O O . TYR A 1 506 ? 19.069 -0.924 -21.688 1.00 97.56 506 TYR A O 1
ATOM 4138 N N . ILE A 1 507 ? 17.158 -1.217 -20.507 1.00 98.19 507 ILE A N 1
ATOM 4139 C CA . ILE A 1 507 ? 16.332 -0.226 -21.198 1.00 98.19 507 ILE A CA 1
ATOM 4140 C C . ILE A 1 507 ? 15.794 0.750 -20.156 1.00 98.19 507 ILE A C 1
ATOM 4142 O O . ILE A 1 507 ? 15.260 0.316 -19.143 1.00 98.19 507 ILE A O 1
ATOM 4146 N N . ASP A 1 508 ? 15.931 2.052 -20.386 1.00 97.94 508 ASP A N 1
ATOM 4147 C CA . ASP A 1 508 ? 15.459 3.083 -19.458 1.00 97.94 508 ASP A CA 1
ATOM 4148 C C . ASP A 1 508 ? 14.508 4.056 -20.157 1.00 97.94 508 ASP A C 1
ATOM 4150 O O . ASP A 1 508 ? 14.858 4.666 -21.170 1.00 97.94 508 ASP A O 1
ATOM 4154 N N . PHE A 1 509 ? 13.297 4.195 -19.621 1.00 97.69 509 PHE A N 1
ATOM 4155 C CA . PHE A 1 509 ? 12.320 5.184 -20.062 1.00 97.69 509 PHE A CA 1
ATOM 4156 C C . PHE A 1 509 ? 12.487 6.456 -19.234 1.00 97.69 509 PHE A C 1
ATOM 4158 O O . PHE A 1 509 ? 11.962 6.578 -18.127 1.00 97.69 509 PHE A O 1
ATOM 4165 N N . ILE A 1 510 ? 13.206 7.429 -19.793 1.00 96.06 510 ILE A N 1
ATOM 4166 C CA . ILE A 1 510 ? 13.460 8.720 -19.150 1.00 96.06 510 ILE A CA 1
ATOM 4167 C C . ILE A 1 510 ? 12.370 9.708 -19.588 1.00 96.06 510 ILE A C 1
ATOM 4169 O O . ILE A 1 510 ? 12.255 9.941 -20.796 1.00 96.06 510 ILE A O 1
ATOM 4173 N N . PRO A 1 511 ? 11.579 10.294 -18.666 1.00 93.25 511 PRO A N 1
ATOM 4174 C CA . PRO A 1 511 ? 10.589 11.312 -19.012 1.00 93.25 511 PRO A CA 1
ATOM 4175 C C . PRO A 1 511 ? 11.194 12.438 -19.856 1.00 93.25 511 PRO A C 1
ATOM 4177 O O . PRO A 1 511 ? 12.272 12.950 -19.547 1.00 93.25 511 PRO A O 1
ATOM 4180 N N . PHE A 1 512 ? 10.515 12.800 -20.941 1.00 89.00 512 PHE A N 1
ATOM 4181 C CA . PHE A 1 512 ? 10.984 13.772 -21.922 1.00 89.00 512 PHE A CA 1
ATOM 4182 C C . PHE A 1 512 ? 9.914 14.841 -22.147 1.00 89.00 512 PHE A C 1
ATOM 4184 O O . PHE A 1 512 ? 8.842 14.494 -22.619 1.00 89.00 512 PHE A O 1
ATOM 4191 N N . GLU A 1 513 ? 10.249 16.096 -21.821 1.00 70.00 513 GLU A N 1
ATOM 4192 C CA . GLU A 1 513 ? 9.457 17.338 -21.999 1.00 70.00 513 GLU A CA 1
ATOM 4193 C C . GLU A 1 513 ? 7.928 17.229 -21.885 1.00 70.00 513 GLU A C 1
ATOM 4195 O O . GLU A 1 513 ? 7.253 16.867 -22.882 1.00 70.00 513 GLU A O 1
#

Radius of gyration: 36.18 Å; chains: 1; bounding box: 71×63×128 Å

Sequence (513 aa):
MKLKLGIYTVFSILLLASCTKEWDDHFNVYPETVDQNVWEAMSNDPEIADFINLLKEFQYDTLFQSDIPYTLFVPSNDALAQYLSLNEADTTLLNYHIVTHFIQSASIEGKRKVQTLSTKYALFEREGTQTTLDGIALKNESPLYNNGKYFVLEEVAKPLPNLYEFYKVNNPVLRDYIDSQDSIILDRERSKPIGFDDDGNTVYDSVNIVYNLFEAEYFPVSLESRNYTATFVFPQKEDYEEALTVMAQDMNIPGYNDYSSIPIEWQHDILMPHLLEQGVFLNMIEPEEFIWETEEDTLKLQNILGDSIQILYTPVDKSICSNGYAYNYESFSIPDSLYNSSSKYEAELLLDETGLNRYAWYENVNVVADQIFTPLQEYINTASNDSIIRILFPRGYSGSYSVEFKTHSVFPRKYAMEIATHMDIGGVYDIYVNDELVRTFDYYDFIRYRGVMPSVIPGKRYIPKGRFNSFDVLVDNVEEYSRPKVRIEYKGPGSGISSNGLVIDYIDFIPFE

Secondary structure (DSSP, 8-state):
--HHHHHHHHHHHHSSS--SHHHHHHH-SS-B-SS--HHHHHHT-TTSHHHHHHHHHTTGGGGGGSS--EEEEEE-HHHHHHHHTT----HHHHHHTEESS---GGG--EEEEEE-TTSPEEEEEEETTEEEETTEEEEEEPPBBTTEEEEEESS---PPPPHHHHHHHH-HHHHHHHHHTEEEEE-TTTSEEEEE-TTSPEEEE--EEEEEHHHHHT--TTS--SS--EEEE---HHHHHHHHHHHHHHHT-TT--SGGGS-HHHIIIIIHHHHHHHHEEES---GGGGS-SSTT---EEE-TTS-EEE--S-EEEEEEETTEEEEEESS----GGGTSS-EEEEGGGGEEEEETTEEEE-TT-EEEESS----EEEE-TTSTTSEEEEEEPPTT--S-EEEEEE---B-SS-EEEEEEEETTB--EEEEEETTEEEEEEETHHHHHTTT-EEPSSTT-EE--BTTEEEEEEEE----SSB--EEEEEEEEPPTT-SB-EEEESEEEEEE--

Organism: NCBI:txid1168035

pLDDT: mean 90.66, std 11.31, range [40.16, 98.62]

InterPro domains:
  IPR000782 FAS1 domain [PF02469] (49-156)
  IPR000782 FAS1 domain [PS50213] (35-157)
  IPR036378 FAS1 domain superfamily [G3DSA:2.30.180.10] (35-159)
  IPR036378 FAS1 domain superfamily [SSF82153] (27-159)